Protein AF-A0A5B1CDS3-F1 (afdb_monomer_lite)

Sequence (403 aa):
MLFVAAMISTGCNSRAHQEVYRQRMASEIRVLEDQLYDADYQNRVLQDRLQKYNNQVKSSRIPTPDEIGTSPHSHHHAPVPSDDLIDPNPIDFHGGVPVPTPDPDVDNFEMDAPQLEPQPDPLDEGLETEEAFDPDDFNPGMFDTGETVAPEEIAIPKADPQSGNLKPDNFKSQLQDPKPLKEPGPLKDPGQMDFPDTLPNTKSPSRRPEFEILPPPAGISPPGKDDTQFDPIIPGNIGPPAAGSGDEKPPGQILLPDSTQNPTAVPEDLRIHQALSVGHRDGQKLDGATLVVTAMDRLGRSLNLNDFEVDAELSVVVLDPDRDPGDNRLGRWDFSRKEVAAMIAADKSGGFEIPIRFEDQTPATDKVIVHVRLRGDDQEMRTQANLDLRERTAASAWTPRGE

Radius of gyration: 39.44 Å; chains: 1; bounding box: 93×100×106 Å

Secondary structure (DSSP, 8-state):
-----------SSHHHHHHHHHHHHHHHHHHHHHHHHHHHHHHHHHHHHHHHHHHHHHHH----GGGSS---------------------------PPP-PPPS--------------PPP-------------TT--------------S---------S----------SS--PPP-PPPPPPPPPPTT----------------------PPPPPP-PPPPGGGG-PPP------PPPPS-----PPTT-----GGGT-------EEEE-TTT-EEEEETTEEEEEEEEEEEE-TTS-EE-GGGS----EEEEEEE-TTS-TTS-EEEEEEE-HHHHHHHHHH--SSSEEEEEE-SS---SSSEEEEEEEEE-SS-EEEEEEEEE-S---GGGG------

Foldseek 3Di:
DDDDDDDDDPPDPVPVVVVVVVVVVVVVVVVVVVVVVVVVVVVVVVVVVVVVVVVVCVVPPDPDCVVVPDPDDPPPDDDDDDDDDDDDDDDDPPDDDDDDDDDPDDDDPPPPDPPDDDDDDPDDDDDPDPPPDDPPPPPVPPPPPPDDDDPPDPDPPPDDPDDDDDDPPDPPDPPDDPDPPPDDDDDDDPPDDDDDPDDDDDDDDDDDDDDDDDDDPDDDDPDDPVVPDDDPDDPPDPDDPPPDDDDPDPPPPDPDPCVPVDDPFDQDAKDWDQLPKAFDDDPPAGFWIKIWMFTAGPVRDTAQCVVDLQQKKKKKWKFAPVDDPVPRTQDMDIDHSVRVVVQSVPDPPSTGIDITGRDPDGHPAQWMKMWMWIGDPVDIYIDIDIHRNPGPPVVVVPPPPDD

pLDDT: mean 70.97, std 21.0, range [39.34, 98.25]

Structure (mmCIF, N/CA/C/O backbone):
data_AF-A0A5B1CDS3-F1
#
_entry.id   AF-A0A5B1CDS3-F1
#
loop_
_atom_site.group_PDB
_atom_site.id
_atom_site.type_symbol
_atom_site.label_atom_id
_atom_site.label_alt_id
_atom_site.label_comp_id
_atom_site.label_asym_id
_atom_site.label_entity_id
_atom_site.label_seq_id
_atom_site.pdbx_PDB_ins_code
_atom_site.Cartn_x
_atom_site.Cartn_y
_atom_site.Cartn_z
_atom_site.occupancy
_atom_site.B_iso_or_equiv
_atom_site.auth_seq_id
_atom_site.auth_comp_id
_atom_site.auth_asym_id
_atom_site.auth_atom_id
_atom_site.pdbx_PDB_model_num
ATOM 1 N N . MET A 1 1 ? 11.983 -9.346 -59.758 1.00 41.22 1 MET A N 1
ATOM 2 C CA . MET A 1 1 ? 11.735 -8.195 -58.863 1.00 41.22 1 MET A CA 1
ATOM 3 C C . MET A 1 1 ? 10.279 -8.236 -58.431 1.00 41.22 1 MET A C 1
ATOM 5 O O . MET A 1 1 ? 9.423 -7.777 -59.171 1.00 41.22 1 MET A O 1
ATOM 9 N N . LEU A 1 2 ? 9.995 -8.904 -57.313 1.00 44.34 2 LEU A N 1
ATOM 10 C CA . LEU A 1 2 ? 8.645 -9.297 -56.902 1.00 44.34 2 LEU A CA 1
ATOM 11 C C . LEU A 1 2 ? 8.665 -9.428 -55.369 1.00 44.34 2 LEU A C 1
ATOM 13 O O . LEU A 1 2 ? 9.126 -10.450 -54.893 1.00 44.34 2 LEU A O 1
ATOM 17 N N . PHE A 1 3 ? 8.304 -8.379 -54.616 1.00 45.25 3 PHE A N 1
ATOM 18 C CA . PHE A 1 3 ? 8.098 -8.426 -53.151 1.00 45.25 3 PHE A CA 1
ATOM 19 C C . PHE A 1 3 ? 7.464 -7.113 -52.643 1.00 45.25 3 PHE A C 1
ATOM 21 O O . PHE A 1 3 ? 8.156 -6.267 -52.095 1.00 45.25 3 PHE A O 1
ATOM 28 N N . VAL A 1 4 ? 6.151 -6.922 -52.834 1.00 52.50 4 VAL A N 1
ATOM 29 C CA . VAL A 1 4 ? 5.338 -5.944 -52.072 1.00 52.50 4 VAL A CA 1
ATOM 30 C C . VAL A 1 4 ? 3.883 -6.434 -52.049 1.00 52.50 4 VAL A C 1
ATOM 32 O O . VAL A 1 4 ? 3.140 -6.126 -52.973 1.00 52.50 4 VAL A O 1
ATOM 35 N N . ALA A 1 5 ? 3.480 -7.225 -51.044 1.00 52.78 5 ALA A N 1
ATOM 36 C CA . ALA A 1 5 ? 2.067 -7.448 -50.671 1.00 52.78 5 ALA A CA 1
ATOM 37 C C . ALA A 1 5 ? 1.941 -8.374 -49.439 1.00 52.78 5 ALA A C 1
ATOM 39 O O . ALA A 1 5 ? 1.634 -9.552 -49.593 1.00 52.78 5 ALA A O 1
ATOM 40 N N . ALA A 1 6 ? 2.177 -7.875 -48.218 1.00 56.62 6 ALA A N 1
ATOM 41 C CA . ALA A 1 6 ? 1.847 -8.617 -46.987 1.00 56.62 6 ALA A CA 1
ATOM 42 C C . ALA A 1 6 ? 1.813 -7.709 -45.737 1.00 56.62 6 ALA A C 1
ATOM 44 O O . ALA A 1 6 ? 2.709 -7.804 -44.911 1.00 56.62 6 ALA A O 1
ATOM 45 N N . MET A 1 7 ? 0.833 -6.803 -45.590 1.00 55.19 7 MET A N 1
ATOM 46 C CA . MET A 1 7 ? 0.708 -5.947 -44.383 1.00 55.19 7 MET A CA 1
ATOM 47 C C . MET A 1 7 ? -0.732 -5.434 -44.114 1.00 55.19 7 MET A C 1
ATOM 49 O O . MET A 1 7 ? -0.901 -4.278 -43.749 1.00 55.19 7 MET A O 1
ATOM 53 N N . ILE A 1 8 ? -1.805 -6.221 -44.302 1.00 56.84 8 ILE A N 1
ATOM 54 C CA . ILE A 1 8 ? -3.160 -5.785 -43.871 1.00 56.84 8 ILE A CA 1
ATOM 55 C C . ILE A 1 8 ? -4.028 -6.982 -43.431 1.00 56.84 8 ILE A C 1
ATOM 57 O O . ILE A 1 8 ? -4.833 -7.479 -44.213 1.00 56.84 8 ILE A O 1
ATOM 61 N N . SER A 1 9 ? -3.895 -7.463 -42.188 1.00 57.66 9 SER A N 1
ATOM 62 C CA . SER A 1 9 ? -4.881 -8.410 -41.612 1.00 57.66 9 SER A CA 1
ATOM 63 C C . SER A 1 9 ? -5.024 -8.419 -40.076 1.00 57.66 9 SER A C 1
ATOM 65 O O . SER A 1 9 ? -5.774 -9.233 -39.545 1.00 57.66 9 SER A O 1
ATOM 67 N N . THR A 1 10 ? -4.420 -7.497 -39.320 1.00 56.25 10 THR A N 1
ATOM 68 C CA . THR A 1 10 ? -4.399 -7.543 -37.837 1.00 56.25 10 THR A CA 1
ATOM 69 C C . THR A 1 10 ? -5.506 -6.739 -37.120 1.00 56.25 10 THR A C 1
ATOM 71 O O . THR A 1 10 ? -5.318 -6.309 -35.987 1.00 56.25 10 THR A O 1
ATOM 74 N N . GLY A 1 11 ? -6.679 -6.518 -37.733 1.00 55.97 11 GLY A N 1
ATOM 75 C CA . GLY A 1 11 ? -7.631 -5.491 -37.254 1.00 55.97 11 GLY A CA 1
ATOM 76 C C . GLY A 1 11 ? -8.977 -5.908 -36.631 1.00 55.97 11 GLY A C 1
ATOM 77 O O . GLY A 1 11 ? -9.638 -5.045 -36.062 1.00 55.97 11 GLY A O 1
ATOM 78 N N . CYS A 1 12 ? -9.448 -7.160 -36.726 1.00 62.53 12 CYS A N 1
ATOM 79 C CA . CYS A 1 12 ? -10.884 -7.442 -36.487 1.00 62.53 12 CYS A CA 1
ATOM 80 C C . CYS A 1 12 ? -11.272 -8.005 -35.102 1.00 62.53 12 CYS A C 1
ATOM 82 O O . CYS A 1 12 ? -12.450 -7.955 -34.758 1.00 62.53 12 CYS A O 1
ATOM 84 N N . ASN A 1 13 ? -10.332 -8.469 -34.269 1.00 60.00 13 ASN A N 1
ATOM 85 C CA . ASN A 1 13 ? -10.675 -9.117 -32.986 1.00 60.00 13 ASN A CA 1
ATOM 86 C C . ASN A 1 13 ? -10.837 -8.153 -31.793 1.00 60.00 13 ASN A C 1
ATOM 88 O O . ASN A 1 13 ? -11.339 -8.550 -30.747 1.00 60.00 13 ASN A O 1
ATOM 92 N N . SER A 1 14 ? -10.477 -6.875 -31.936 1.00 73.06 14 SER A N 1
ATOM 93 C CA . SER A 1 14 ? -10.552 -5.897 -30.833 1.00 73.06 14 SER A CA 1
ATOM 94 C C . SER A 1 14 ? -11.994 -5.505 -30.459 1.00 73.06 14 SER A C 1
ATOM 96 O O . SER A 1 14 ? -12.283 -5.168 -29.312 1.00 73.06 14 SER A O 1
ATOM 98 N N . ARG A 1 15 ? -12.940 -5.598 -31.405 1.00 79.75 15 ARG A N 1
ATOM 99 C CA . ARG A 1 15 ? -14.297 -5.058 -31.220 1.00 79.75 15 ARG A CA 1
ATOM 100 C C . ARG A 1 15 ? -15.139 -5.854 -30.218 1.00 79.75 15 ARG A C 1
ATOM 102 O O . ARG A 1 15 ? -15.813 -5.244 -29.396 1.00 79.75 15 ARG A O 1
ATOM 109 N N . ALA A 1 16 ? -15.057 -7.185 -30.244 1.00 78.56 16 ALA A N 1
ATOM 110 C CA . ALA A 1 16 ? -15.816 -8.039 -29.327 1.00 78.56 16 ALA A CA 1
ATOM 111 C C . ALA A 1 16 ? -15.332 -7.894 -27.872 1.00 78.56 16 ALA A C 1
ATOM 113 O O . ALA A 1 16 ? -16.140 -7.777 -26.955 1.00 78.56 16 ALA A O 1
ATOM 114 N N . HIS A 1 17 ? -14.014 -7.809 -27.656 1.00 76.56 17 HIS A N 1
ATOM 115 C CA . HIS A 1 17 ? -13.453 -7.588 -26.320 1.00 76.56 17 HIS A CA 1
ATOM 116 C C . HIS A 1 17 ? -13.803 -6.205 -25.758 1.00 76.56 17 HIS A C 1
ATOM 118 O O . HIS A 1 17 ? -14.136 -6.089 -24.579 1.00 76.56 17 HIS A O 1
ATOM 124 N N . GLN A 1 18 ? -13.789 -5.161 -26.595 1.00 82.81 18 GLN A N 1
ATOM 125 C CA . GLN A 1 18 ? -14.216 -3.823 -26.178 1.00 82.81 18 GLN A CA 1
ATOM 126 C C . GLN A 1 18 ? -15.701 -3.770 -25.800 1.00 82.81 18 GLN A C 1
ATOM 128 O O . GLN A 1 18 ? -16.065 -3.035 -24.884 1.00 82.81 18 GLN A O 1
ATOM 133 N N . GLU A 1 19 ? -16.559 -4.537 -26.473 1.00 91.06 19 GLU A N 1
ATOM 134 C CA . GLU A 1 19 ? -17.991 -4.587 -26.173 1.00 91.06 19 GLU A CA 1
ATOM 135 C C . GLU A 1 19 ? -18.273 -5.280 -24.835 1.00 91.06 19 GLU A C 1
ATOM 137 O O . GLU A 1 19 ? -18.965 -4.708 -23.993 1.00 91.06 19 GLU A O 1
ATOM 142 N N . VAL A 1 20 ? -17.643 -6.433 -24.577 1.00 88.69 20 VAL A N 1
ATOM 143 C CA . VAL A 1 20 ? -17.739 -7.130 -23.280 1.00 88.69 20 VAL A CA 1
ATOM 144 C C . VAL A 1 20 ? -17.204 -6.254 -22.144 1.00 88.69 20 VAL A C 1
ATOM 146 O O . VAL A 1 20 ? -17.829 -6.155 -21.088 1.00 88.69 20 VAL A O 1
ATOM 149 N N . TYR A 1 21 ? -16.083 -5.564 -22.364 1.00 91.50 21 TYR A N 1
ATOM 150 C CA . TYR A 1 21 ? -15.528 -4.636 -21.380 1.00 91.50 21 TYR A CA 1
ATOM 151 C C . TYR A 1 21 ? -16.479 -3.466 -21.088 1.00 91.50 21 TYR A C 1
ATOM 153 O O . TYR A 1 21 ? -16.744 -3.166 -19.926 1.00 91.50 21 TYR A O 1
ATOM 161 N N . ARG A 1 22 ? -17.058 -2.838 -22.121 1.00 92.12 22 ARG A N 1
ATOM 162 C CA . ARG A 1 22 ? -18.043 -1.755 -21.944 1.00 92.12 22 ARG A CA 1
ATOM 163 C C . ARG A 1 22 ? -19.288 -2.225 -21.207 1.00 92.12 22 ARG A C 1
ATOM 165 O O . ARG A 1 22 ? -19.796 -1.493 -20.365 1.00 92.12 22 ARG A O 1
ATOM 172 N N . GLN A 1 23 ? -19.766 -3.431 -21.501 1.00 93.75 23 GLN A N 1
ATOM 173 C CA . GLN A 1 23 ? -20.920 -4.000 -20.816 1.00 93.75 23 GLN A CA 1
ATOM 174 C C . GLN A 1 23 ? -20.618 -4.257 -19.334 1.00 93.75 23 GLN A C 1
ATOM 176 O O . GLN A 1 23 ? -21.435 -3.905 -18.485 1.00 93.75 23 GLN A O 1
ATOM 181 N N . ARG A 1 24 ? -19.430 -4.791 -19.017 1.00 93.69 24 ARG A N 1
ATOM 182 C CA . ARG A 1 24 ? -18.982 -4.990 -17.631 1.00 93.69 24 ARG A CA 1
ATOM 183 C C . ARG A 1 24 ? -18.880 -3.662 -16.880 1.00 93.69 24 ARG A C 1
ATOM 185 O O . ARG A 1 24 ? -19.477 -3.529 -15.816 1.00 93.69 24 ARG A O 1
ATOM 192 N N . MET A 1 25 ? -18.231 -2.661 -17.473 1.00 94.56 25 MET A N 1
ATOM 193 C CA . MET A 1 25 ? -18.128 -1.320 -16.886 1.00 94.56 25 MET A CA 1
ATOM 194 C C . MET A 1 25 ? -19.508 -0.690 -16.662 1.00 94.56 25 MET A C 1
ATOM 196 O O . MET A 1 25 ? -19.765 -0.130 -15.606 1.00 94.56 25 MET A O 1
ATOM 200 N N . ALA A 1 26 ? -20.433 -0.825 -17.616 1.00 93.62 26 ALA A N 1
ATOM 201 C CA . ALA A 1 26 ? -21.789 -0.302 -17.465 1.00 93.62 26 ALA A CA 1
ATOM 202 C C . ALA A 1 26 ? -22.574 -0.997 -16.339 1.00 93.62 26 ALA A C 1
ATOM 204 O O . ALA A 1 26 ? -23.366 -0.345 -15.661 1.00 93.62 26 ALA A O 1
ATOM 205 N N . SER A 1 27 ? -22.370 -2.303 -16.126 1.00 93.69 27 SER A N 1
ATOM 206 C CA . SER A 1 27 ? -22.986 -3.008 -14.995 1.00 93.69 27 SER A CA 1
ATOM 207 C C . SER A 1 27 ? -22.397 -2.584 -13.653 1.00 93.69 27 SER A C 1
ATOM 209 O O . SER A 1 27 ? -23.142 -2.397 -12.698 1.00 93.69 27 SER A O 1
ATOM 211 N N . GLU A 1 28 ? -21.083 -2.371 -13.596 1.00 94.19 28 GLU A N 1
ATOM 212 C CA . GLU A 1 28 ? -20.388 -1.951 -12.381 1.00 94.19 28 GLU A CA 1
ATOM 213 C C . GLU A 1 28 ? -20.774 -0.525 -11.979 1.00 94.19 28 GLU A C 1
ATOM 215 O O . GLU A 1 28 ? -21.055 -0.279 -10.811 1.00 94.19 28 GLU A O 1
ATOM 220 N N . ILE A 1 29 ? -20.912 0.384 -12.951 1.00 94.06 29 ILE A N 1
ATOM 221 C CA . ILE A 1 29 ? -21.398 1.749 -12.708 1.00 94.06 29 ILE A CA 1
ATOM 222 C C . ILE A 1 29 ? -22.780 1.731 -12.045 1.00 94.06 29 ILE A C 1
ATOM 224 O O . ILE A 1 29 ? -22.964 2.417 -11.049 1.00 94.06 29 ILE A O 1
ATOM 228 N N . ARG A 1 30 ? -23.726 0.908 -12.520 1.00 95.12 30 ARG A N 1
ATOM 229 C CA . ARG A 1 30 ? -25.065 0.821 -11.903 1.00 95.12 30 ARG A CA 1
ATOM 230 C C . ARG A 1 30 ? -25.024 0.300 -10.470 1.00 95.12 30 ARG A C 1
ATOM 232 O O . ARG A 1 30 ? -25.729 0.817 -9.616 1.00 95.12 30 ARG A O 1
ATOM 239 N N . VAL A 1 31 ? -24.190 -0.705 -10.201 1.00 94.69 31 VAL A N 1
ATOM 240 C CA . VAL A 1 31 ? -24.030 -1.244 -8.841 1.00 94.69 31 VAL A CA 1
ATOM 241 C C . VAL A 1 31 ? -23.444 -0.185 -7.906 1.00 94.69 31 VAL A C 1
ATOM 243 O O . VAL A 1 31 ? -23.890 -0.063 -6.770 1.00 94.69 31 VAL A O 1
ATOM 246 N N . LEU A 1 32 ? -22.470 0.596 -8.378 1.00 95.62 32 LEU A N 1
ATOM 247 C CA . LEU A 1 32 ? -21.879 1.681 -7.595 1.00 95.62 32 LEU A CA 1
ATOM 248 C C . LEU A 1 32 ? -22.855 2.848 -7.387 1.00 95.62 32 LEU A C 1
ATOM 250 O O . LEU A 1 32 ? -22.877 3.424 -6.304 1.00 95.62 32 LEU A O 1
ATOM 254 N N . GLU A 1 33 ? -23.676 3.175 -8.387 1.00 96.62 33 GLU A N 1
ATOM 255 C CA . GLU A 1 33 ? -24.758 4.158 -8.259 1.00 96.62 33 GLU A CA 1
ATOM 256 C C . GLU A 1 33 ? -25.772 3.721 -7.190 1.00 96.62 33 GLU A C 1
ATOM 258 O O . GLU A 1 33 ? -26.079 4.505 -6.293 1.00 96.62 33 GLU A O 1
ATOM 263 N N . ASP A 1 34 ? -26.221 2.462 -7.217 1.00 96.75 34 ASP A N 1
ATOM 264 C CA . ASP A 1 34 ? -27.143 1.915 -6.212 1.00 96.75 34 ASP A CA 1
ATOM 265 C C . ASP A 1 34 ? -26.528 1.942 -4.799 1.00 96.75 34 ASP A C 1
ATOM 267 O O . ASP A 1 34 ? -27.173 2.379 -3.845 1.00 96.75 34 ASP A O 1
ATOM 271 N N . GLN A 1 35 ? -25.253 1.555 -4.655 1.00 94.62 35 GLN A N 1
ATOM 272 C CA . GLN A 1 35 ? -24.544 1.610 -3.368 1.00 94.62 35 GLN A CA 1
ATOM 273 C C . GLN A 1 35 ? -24.416 3.036 -2.824 1.00 94.62 35 GLN A C 1
ATOM 275 O O . GLN A 1 35 ? -24.539 3.252 -1.616 1.00 94.62 35 GLN A O 1
ATOM 280 N N . LEU A 1 36 ? -24.171 4.010 -3.702 1.00 97.44 36 LEU A N 1
ATOM 281 C CA . LEU A 1 36 ? -24.098 5.415 -3.319 1.00 97.44 36 LEU A CA 1
ATOM 282 C C . LEU A 1 36 ? -25.456 5.906 -2.797 1.00 97.44 36 LEU A C 1
ATOM 284 O O . LEU A 1 36 ? -25.513 6.539 -1.742 1.00 97.44 36 LEU A O 1
ATOM 288 N N . TYR A 1 37 ? -26.550 5.560 -3.483 1.00 96.50 37 TYR A N 1
ATOM 289 C CA . TYR A 1 37 ? -27.901 5.913 -3.042 1.00 96.50 37 TYR A CA 1
ATOM 290 C C . TYR A 1 37 ? -28.274 5.274 -1.701 1.00 96.50 37 TYR A C 1
ATOM 292 O O . TYR A 1 37 ? -28.859 5.948 -0.848 1.00 96.50 37 TYR A O 1
ATOM 300 N N . ASP A 1 38 ? -27.911 4.010 -1.481 1.00 96.06 38 ASP A N 1
ATOM 301 C CA . ASP A 1 38 ? -28.142 3.327 -0.207 1.00 96.06 38 ASP A CA 1
ATOM 302 C C . ASP A 1 38 ? -27.368 3.991 0.943 1.00 96.06 38 ASP A C 1
ATOM 304 O O . ASP A 1 38 ? -27.921 4.199 2.029 1.00 96.06 38 ASP A O 1
ATOM 308 N N . ALA A 1 39 ? -26.110 4.375 0.709 1.00 93.25 39 ALA A N 1
ATOM 309 C CA . ALA A 1 39 ? -25.289 5.066 1.701 1.00 93.25 39 ALA A CA 1
ATOM 310 C C . ALA A 1 39 ? -25.855 6.454 2.056 1.00 93.25 39 ALA A C 1
ATOM 312 O O . ALA A 1 39 ? -25.973 6.797 3.238 1.00 93.25 39 ALA A O 1
ATOM 313 N N . ASP A 1 40 ? -26.273 7.235 1.057 1.00 96.69 40 ASP A N 1
ATOM 314 C CA . ASP A 1 40 ? -26.903 8.543 1.270 1.00 96.69 40 ASP A CA 1
ATOM 315 C C . ASP A 1 40 ? -28.239 8.421 2.013 1.00 96.69 40 ASP A C 1
ATOM 317 O O . ASP A 1 40 ? -28.534 9.206 2.924 1.00 96.69 40 ASP A O 1
ATOM 321 N N . TYR A 1 41 ? -29.036 7.402 1.684 1.00 98.00 41 TYR A N 1
ATOM 322 C CA . TYR A 1 41 ? -30.275 7.110 2.396 1.00 98.00 41 TYR A CA 1
ATOM 323 C C . TYR A 1 41 ? -30.014 6.787 3.874 1.00 98.00 41 TYR A C 1
ATOM 325 O O . TYR A 1 41 ? -30.667 7.355 4.755 1.00 98.00 41 TYR A O 1
ATOM 333 N N . GLN A 1 42 ? -29.035 5.927 4.168 1.00 94.50 42 GLN A N 1
ATOM 334 C CA . GLN A 1 42 ? -28.664 5.586 5.543 1.00 94.50 42 GLN A CA 1
ATOM 335 C C . GLN A 1 42 ? -28.180 6.810 6.328 1.00 94.50 42 GLN A C 1
ATOM 337 O O . GLN A 1 42 ? -28.622 7.015 7.462 1.00 94.50 42 GLN A O 1
ATOM 342 N N . ASN A 1 43 ? -27.349 7.662 5.723 1.00 95.19 43 ASN A N 1
ATOM 343 C CA . ASN A 1 43 ? -26.895 8.907 6.345 1.00 95.19 43 ASN A CA 1
ATOM 344 C C . ASN A 1 43 ? -28.066 9.825 6.701 1.00 95.19 43 ASN A C 1
ATOM 346 O O . ASN A 1 43 ? -28.135 10.334 7.822 1.00 95.19 43 ASN A O 1
ATOM 350 N N . ARG A 1 44 ? -29.036 9.979 5.796 1.00 97.00 44 ARG A N 1
ATOM 351 C CA . ARG A 1 44 ? -30.237 10.781 6.054 1.00 97.00 44 ARG A CA 1
ATOM 352 C C . ARG A 1 44 ? -31.081 10.208 7.193 1.00 97.00 44 ARG A C 1
ATOM 354 O O . ARG A 1 44 ? -31.514 10.948 8.072 1.00 97.00 44 ARG A O 1
ATOM 361 N N . VAL A 1 45 ? -31.266 8.887 7.232 1.00 96.38 45 VAL A N 1
ATOM 362 C CA . VAL A 1 45 ? -31.987 8.213 8.326 1.00 96.38 45 VAL A CA 1
ATOM 363 C C . VAL A 1 45 ? -31.270 8.399 9.668 1.00 96.38 45 VAL A C 1
ATOM 365 O O . VAL A 1 45 ? -31.927 8.604 10.692 1.00 96.38 45 VAL A O 1
ATOM 368 N N . LEU A 1 46 ? -29.936 8.338 9.692 1.00 95.69 46 LEU A N 1
ATOM 369 C CA . LEU A 1 46 ? -29.145 8.563 10.904 1.00 95.69 46 LEU A CA 1
ATOM 370 C C . LEU A 1 46 ? -29.228 10.016 11.381 1.00 95.69 46 LEU A C 1
ATOM 372 O O . LEU A 1 46 ? -29.423 10.242 12.575 1.00 95.69 46 LEU A O 1
ATOM 376 N N . GLN A 1 47 ? -29.157 10.987 10.470 1.00 96.31 47 GLN A N 1
ATOM 377 C CA . GLN A 1 47 ? -29.353 12.403 10.792 1.00 96.31 47 GLN A CA 1
ATOM 378 C C . GLN A 1 47 ? -30.745 12.659 11.383 1.00 96.31 47 GLN A C 1
ATOM 380 O O . GLN A 1 47 ? -30.852 13.274 12.445 1.00 96.31 47 GLN A O 1
ATOM 385 N N . ASP A 1 48 ? -31.799 12.102 10.780 1.00 97.69 48 ASP A N 1
ATOM 386 C CA . ASP A 1 48 ? -33.166 12.197 11.306 1.00 97.69 48 ASP A CA 1
ATOM 387 C C . ASP A 1 48 ? -33.281 11.577 12.711 1.00 97.69 48 ASP A C 1
ATOM 389 O O . ASP A 1 48 ? -33.967 12.113 13.588 1.00 97.69 48 ASP A O 1
ATOM 393 N N . ARG A 1 49 ? -32.605 10.445 12.960 1.00 96.19 49 ARG A N 1
ATOM 394 C CA . ARG A 1 49 ? -32.563 9.808 14.290 1.00 96.19 49 ARG A CA 1
ATOM 395 C C . ARG A 1 49 ? -31.828 10.673 15.312 1.00 96.19 49 ARG A C 1
ATOM 397 O O . ARG A 1 49 ? -32.342 10.846 16.416 1.00 96.19 49 ARG A O 1
ATOM 404 N N . LEU A 1 50 ? -30.678 11.244 14.955 1.00 96.00 50 LEU A N 1
ATOM 405 C CA . LEU A 1 50 ? -29.924 12.154 15.823 1.00 96.00 50 LEU A CA 1
ATOM 406 C C . LEU A 1 50 ? -30.726 13.412 16.146 1.00 96.00 50 LEU A C 1
ATOM 408 O O . LEU A 1 50 ? -30.766 13.838 17.298 1.00 96.00 50 LEU A O 1
ATOM 412 N N . GLN A 1 51 ? -31.419 13.977 15.159 1.00 96.62 51 GLN A N 1
ATOM 413 C CA . GLN A 1 51 ? -32.272 15.139 15.364 1.00 96.62 51 GLN A CA 1
ATOM 414 C C . GLN A 1 51 ? -33.429 14.822 16.318 1.00 96.62 51 GLN A C 1
ATOM 416 O O . GLN A 1 51 ? -33.691 15.594 17.242 1.00 96.62 51 GLN A O 1
ATOM 421 N N . LYS A 1 52 ? -34.088 13.666 16.153 1.00 96.25 52 LYS A N 1
ATOM 422 C CA . LYS A 1 52 ? -35.130 13.196 17.082 1.00 96.25 52 LYS A CA 1
ATOM 423 C C . LYS A 1 52 ? -34.588 13.012 18.497 1.00 96.25 52 LYS A C 1
ATOM 425 O O . LYS A 1 52 ? -35.219 13.487 19.437 1.00 96.25 52 LYS A O 1
ATOM 430 N N . TYR A 1 53 ? -33.419 12.391 18.643 1.00 95.50 53 TYR A N 1
ATOM 431 C CA . TYR A 1 53 ? -32.781 12.196 19.944 1.00 95.50 53 TYR A CA 1
ATOM 432 C C . TYR A 1 53 ? -32.422 13.532 20.604 1.00 95.50 53 TYR A C 1
ATOM 434 O O . TYR A 1 53 ? -32.743 13.755 21.765 1.00 95.50 53 TYR A O 1
ATOM 442 N N . ASN A 1 54 ? -31.839 14.466 19.851 1.00 94.88 54 ASN A N 1
ATOM 443 C CA . ASN A 1 54 ? -31.500 15.797 20.352 1.00 94.88 54 ASN A CA 1
ATOM 444 C C . ASN A 1 54 ? -32.754 16.572 20.795 1.00 94.88 54 ASN A C 1
ATOM 446 O O . ASN A 1 54 ? -32.768 17.181 21.861 1.00 94.88 54 ASN A O 1
ATOM 450 N N . ASN A 1 55 ? -33.843 16.499 20.026 1.00 94.50 55 ASN A N 1
ATOM 451 C CA . ASN A 1 55 ? -35.122 17.097 20.414 1.00 94.50 55 ASN A CA 1
ATOM 452 C C . ASN A 1 55 ? -35.701 16.444 21.677 1.00 94.50 55 ASN A C 1
ATOM 454 O O . ASN A 1 55 ? -36.211 17.150 22.545 1.00 94.50 55 ASN A O 1
ATOM 458 N N . GLN A 1 56 ? -35.580 15.121 21.811 1.00 95.06 56 GLN A N 1
ATOM 459 C CA . GLN A 1 56 ? -36.016 14.400 23.002 1.00 95.06 56 GLN A CA 1
ATOM 460 C C . GLN A 1 56 ? -35.206 14.824 24.232 1.00 95.06 56 GLN A C 1
ATOM 462 O O . GLN A 1 56 ? -35.809 15.199 25.233 1.00 95.06 56 GLN A O 1
ATOM 467 N N . VAL A 1 57 ? -33.874 14.880 24.127 1.00 92.94 57 VAL A N 1
ATOM 468 C CA . VAL A 1 57 ? -32.979 15.357 25.196 1.00 92.94 57 VAL A CA 1
ATOM 469 C C . VAL A 1 57 ? -33.302 16.797 25.586 1.00 92.94 57 VAL A C 1
ATOM 471 O O . VAL A 1 57 ? -33.396 17.098 26.771 1.00 92.94 57 VAL A O 1
ATOM 474 N N . LYS A 1 58 ? -33.530 17.689 24.613 1.00 89.69 58 LYS A N 1
ATOM 475 C CA . LYS A 1 58 ? -33.949 19.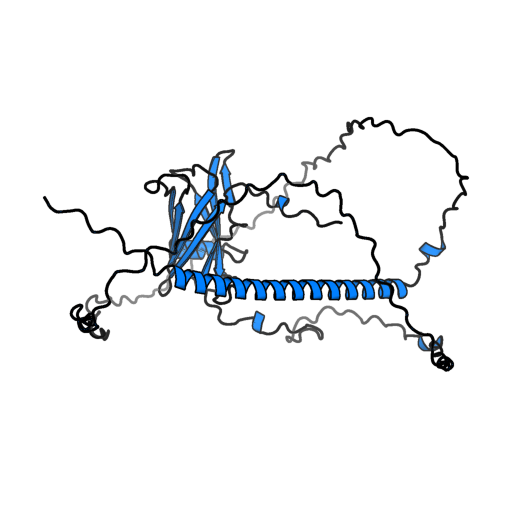075 24.881 1.00 89.69 58 LYS A CA 1
ATOM 476 C C . LYS A 1 58 ? -35.290 19.142 25.609 1.00 89.69 58 LYS A C 1
ATOM 478 O O . LYS A 1 58 ? -35.437 19.958 26.508 1.00 89.69 58 LYS A O 1
ATOM 483 N N . SER A 1 59 ? -36.245 18.282 25.251 1.00 90.50 59 SER A N 1
ATOM 484 C CA . SER A 1 59 ? -37.554 18.232 25.913 1.00 90.50 59 SER A CA 1
ATOM 485 C C . SER A 1 59 ? -37.518 17.586 27.303 1.00 90.50 59 SER A C 1
ATOM 487 O O . SER A 1 59 ? -38.329 17.939 28.153 1.00 90.50 59 SER A O 1
ATOM 489 N N . SER A 1 60 ? -36.586 16.658 27.551 1.00 87.50 60 SER A N 1
ATOM 490 C CA . SER A 1 60 ? -36.437 15.964 28.835 1.00 87.50 60 SER A CA 1
ATOM 491 C C . SER A 1 60 ? -35.460 16.650 29.787 1.00 87.50 60 SER A C 1
ATOM 493 O O . SER A 1 60 ? -35.385 16.274 30.957 1.00 87.50 60 SER A O 1
ATOM 495 N N . ARG A 1 61 ? -34.676 17.626 29.312 1.00 83.44 61 ARG A N 1
ATOM 496 C CA . ARG A 1 61 ? -33.778 18.406 30.162 1.00 83.44 61 ARG A CA 1
ATOM 497 C C . ARG A 1 61 ? -34.635 19.264 31.091 1.00 83.44 61 ARG A C 1
ATOM 499 O O . ARG A 1 61 ? -35.218 20.259 30.673 1.00 83.44 61 ARG A O 1
ATOM 506 N N . ILE A 1 62 ? -34.718 18.851 32.354 1.00 75.81 62 ILE A N 1
ATOM 507 C CA . ILE A 1 62 ? -35.264 19.669 33.439 1.00 75.81 62 ILE A CA 1
ATOM 508 C C . ILE A 1 62 ? -34.476 20.987 33.417 1.00 75.81 62 ILE A C 1
ATOM 510 O O . ILE A 1 62 ? -33.242 20.915 33.440 1.00 75.81 62 ILE A O 1
ATOM 514 N N . PRO A 1 63 ? -35.135 22.160 33.333 1.00 66.69 63 PRO A N 1
ATOM 515 C CA . PRO A 1 63 ? -34.450 23.443 33.364 1.00 66.69 63 PRO A CA 1
ATOM 516 C C . PRO A 1 63 ? -33.555 23.479 34.597 1.00 66.69 63 PRO A C 1
ATOM 518 O O . PRO A 1 63 ? -34.036 23.413 35.731 1.00 66.69 63 PRO A O 1
ATOM 521 N N . THR A 1 64 ? -32.243 23.499 34.387 1.00 62.12 64 THR A N 1
ATOM 522 C CA . THR A 1 64 ? -31.306 23.689 35.487 1.00 62.12 64 THR A CA 1
ATOM 523 C C . THR A 1 64 ? -31.535 25.094 36.057 1.00 62.12 64 THR A C 1
ATOM 525 O O . THR A 1 64 ? -31.682 26.033 35.270 1.00 62.12 64 THR A O 1
ATOM 528 N N . PRO A 1 65 ? -31.575 25.273 37.392 1.00 62.78 65 PRO A N 1
ATOM 529 C CA . PRO A 1 65 ? -31.902 26.551 38.036 1.00 62.78 65 PRO A CA 1
ATOM 530 C C . PRO A 1 65 ? -31.043 27.750 37.600 1.00 62.78 65 PRO A C 1
ATOM 532 O O . PRO A 1 65 ? -31.469 28.890 37.775 1.00 62.78 65 PRO A O 1
ATOM 535 N N . ASP A 1 66 ? -29.881 27.512 36.990 1.00 57.56 66 ASP A N 1
ATOM 536 C CA . ASP A 1 66 ? -28.991 28.560 36.482 1.00 57.56 66 ASP A CA 1
ATOM 537 C C . ASP A 1 66 ? -29.571 29.348 35.287 1.00 57.56 66 ASP A C 1
ATOM 539 O O . ASP A 1 66 ? -29.176 30.492 35.069 1.00 57.56 66 ASP A O 1
ATOM 543 N N . GLU A 1 67 ? -30.570 28.822 34.562 1.00 54.34 67 GLU A N 1
ATOM 544 C CA . GLU A 1 67 ? -31.277 29.572 33.500 1.00 54.34 67 GLU A CA 1
ATOM 545 C C . GLU A 1 67 ? -32.426 30.458 34.025 1.00 54.34 67 GLU A C 1
ATOM 547 O O . GLU A 1 67 ? -32.951 31.292 33.289 1.00 54.34 67 GLU A O 1
ATOM 552 N N . ILE A 1 68 ? -32.803 30.346 35.306 1.00 54.91 68 ILE A N 1
ATOM 553 C CA . ILE A 1 68 ? -33.834 31.200 35.934 1.00 54.91 68 ILE A CA 1
ATOM 554 C C . ILE A 1 68 ? -33.210 32.487 36.522 1.00 54.91 68 ILE A C 1
ATOM 556 O O . ILE A 1 68 ? -33.920 33.410 36.922 1.00 54.91 68 ILE A O 1
ATOM 560 N N . GLY A 1 69 ? -31.877 32.591 36.556 1.00 53.44 69 GLY A N 1
ATOM 561 C CA . GLY A 1 69 ? -31.189 33.520 37.453 1.00 53.44 69 GLY A CA 1
ATOM 562 C C . GLY A 1 69 ? -30.449 34.710 36.851 1.00 53.44 69 GLY A C 1
ATOM 563 O O . GLY A 1 69 ? -30.051 35.568 37.626 1.00 53.44 69 GLY A O 1
ATOM 564 N N . THR A 1 70 ? -30.235 34.815 35.537 1.00 52.81 70 THR A N 1
ATOM 565 C CA . THR A 1 70 ? -29.577 36.001 34.950 1.00 52.81 70 THR A CA 1
ATOM 566 C C . THR A 1 70 ? -30.040 36.237 33.516 1.00 52.81 70 THR A C 1
ATOM 568 O O . THR A 1 70 ? -29.357 35.935 32.548 1.00 52.81 70 THR A O 1
ATOM 571 N N . SER A 1 71 ? -31.218 36.838 33.368 1.00 45.94 71 SER A N 1
ATOM 572 C CA . SER A 1 71 ? -31.479 37.670 32.195 1.00 45.94 71 SER A CA 1
ATOM 573 C C . SER A 1 71 ? -30.737 38.991 32.438 1.00 45.94 71 SER A C 1
ATOM 575 O O . SER A 1 71 ? -31.237 39.801 33.225 1.00 45.94 71 SER A O 1
ATOM 577 N N . PRO A 1 72 ? -29.551 39.251 31.849 1.00 50.47 72 PRO A N 1
ATOM 578 C CA . PRO A 1 72 ? -29.015 40.600 31.852 1.00 50.47 72 PRO A CA 1
ATOM 579 C C . PRO A 1 72 ? -30.032 41.469 31.120 1.00 50.47 72 PRO A C 1
ATOM 581 O O . PRO A 1 72 ? -30.525 41.115 30.047 1.00 50.47 72 PRO A O 1
ATOM 584 N N . HIS A 1 73 ? -30.415 42.567 31.756 1.00 49.84 73 HIS A N 1
ATOM 585 C CA . HIS A 1 73 ? -31.309 43.559 31.194 1.00 49.84 73 HIS A CA 1
ATOM 586 C C . HIS A 1 73 ? -30.925 43.867 29.745 1.00 49.84 73 HIS A C 1
ATOM 588 O O . HIS A 1 73 ? -29.867 44.440 29.482 1.00 49.84 73 HIS A O 1
ATOM 594 N N . SER A 1 74 ? -31.807 43.514 28.804 1.00 44.59 74 SER A N 1
ATOM 595 C CA . SER A 1 74 ? -31.780 44.098 27.473 1.00 44.59 74 SER A CA 1
ATOM 596 C C . SER A 1 74 ? -32.093 45.580 27.650 1.00 44.59 74 SER A C 1
ATOM 598 O O . SER A 1 74 ? -33.252 45.996 27.729 1.00 44.59 74 SER A O 1
ATOM 600 N N . HIS A 1 75 ? -31.051 46.390 27.781 1.00 45.81 75 HIS A N 1
ATOM 601 C CA . HIS A 1 75 ? -31.186 47.814 27.583 1.00 45.81 75 HIS A CA 1
ATOM 602 C C . HIS A 1 75 ? -31.639 48.012 26.139 1.00 45.81 75 HIS A C 1
ATOM 604 O O . HIS A 1 75 ? -30.914 47.711 25.192 1.00 45.81 75 HIS A O 1
ATOM 610 N N . HIS A 1 76 ? -32.874 48.484 25.991 1.00 45.41 76 HIS A N 1
ATOM 611 C CA . HIS A 1 76 ? -33.363 49.122 24.784 1.00 45.41 76 HIS A CA 1
ATOM 612 C C . HIS A 1 76 ? -32.407 50.261 24.413 1.00 45.41 76 HIS A C 1
ATOM 614 O O . HIS A 1 76 ? -32.575 51.394 24.862 1.00 45.41 76 HIS A O 1
ATOM 620 N N . HIS A 1 77 ? -31.399 49.971 23.597 1.00 40.97 77 HIS A N 1
ATOM 621 C CA . HIS A 1 77 ? -30.742 51.006 22.822 1.00 40.97 77 HIS A CA 1
ATOM 622 C C . HIS A 1 77 ? -31.633 51.308 21.622 1.00 40.97 77 HIS A C 1
ATOM 624 O O . HIS A 1 77 ? -31.927 50.448 20.793 1.00 40.97 77 HIS A O 1
ATOM 630 N N . ALA A 1 78 ? -32.130 52.543 21.610 1.00 45.75 78 ALA A N 1
ATOM 631 C CA . ALA A 1 78 ? -32.835 53.138 20.493 1.00 45.75 78 ALA A CA 1
ATOM 632 C C . ALA A 1 78 ? -32.008 52.999 19.198 1.00 45.75 78 ALA A C 1
ATOM 634 O O . ALA A 1 78 ? -30.777 53.056 19.260 1.00 45.75 78 ALA A O 1
ATOM 635 N N . PRO A 1 79 ? -32.659 52.846 18.033 1.00 50.94 79 PRO A N 1
ATOM 636 C CA . PRO A 1 79 ? -31.962 52.769 16.760 1.00 50.94 79 PRO A CA 1
ATOM 637 C C . PRO A 1 79 ? -31.309 54.123 16.475 1.00 50.94 79 PRO A C 1
ATOM 639 O O . PRO A 1 79 ? -31.994 55.115 16.228 1.00 50.94 79 PRO A O 1
ATOM 642 N N . VAL A 1 80 ? -29.980 54.167 16.545 1.00 46.94 80 VAL A N 1
ATOM 643 C CA . VAL A 1 80 ? -29.190 55.285 16.031 1.00 46.94 80 VAL A CA 1
ATOM 644 C C . VAL A 1 80 ? -28.964 55.022 14.539 1.00 46.94 80 VAL A C 1
ATOM 646 O O . VAL A 1 80 ? -28.442 53.960 14.200 1.00 46.94 80 VAL A O 1
ATOM 649 N N . PRO A 1 81 ? -29.385 55.929 13.642 1.00 60.69 81 PRO A N 1
ATOM 650 C CA . PRO A 1 81 ? -29.079 55.837 12.227 1.00 60.69 81 PRO A CA 1
ATOM 651 C C . PRO A 1 81 ? -27.721 56.495 11.957 1.00 60.69 81 PRO A C 1
ATOM 653 O O . PRO A 1 81 ? -27.563 57.703 12.116 1.00 60.69 81 PRO A O 1
ATOM 656 N N . SER A 1 82 ? -26.767 55.685 11.532 1.00 44.94 82 SER A N 1
ATOM 657 C CA . SER A 1 82 ? -25.513 56.083 10.886 1.00 44.94 82 SER A CA 1
ATOM 658 C C . SER A 1 82 ? -25.167 54.890 9.990 1.00 44.94 82 SER A C 1
ATOM 660 O O . SER A 1 82 ? -24.998 53.781 10.486 1.00 44.94 82 SER A O 1
ATOM 662 N N . ASP A 1 83 ? -25.282 54.935 8.663 1.00 54.38 83 ASP A N 1
ATOM 663 C CA . ASP A 1 83 ? -24.699 55.905 7.728 1.00 54.38 83 ASP A CA 1
ATOM 664 C C . ASP A 1 83 ? -23.272 56.247 8.153 1.00 54.38 83 ASP A C 1
ATOM 666 O O . ASP A 1 83 ? -23.056 57.209 8.877 1.00 54.38 83 ASP A O 1
ATOM 670 N N . ASP A 1 84 ? -22.343 55.338 7.840 1.00 43.44 84 ASP A N 1
ATOM 671 C CA . ASP A 1 84 ? -20.991 55.677 7.394 1.00 43.44 84 ASP A CA 1
ATOM 672 C C . ASP A 1 84 ? -20.243 54.418 6.910 1.00 43.44 84 ASP A C 1
ATOM 674 O O . ASP A 1 84 ? -19.930 53.491 7.656 1.00 43.44 84 ASP A O 1
ATOM 678 N N . LEU A 1 85 ? -20.043 54.398 5.591 1.00 52.50 85 LEU A N 1
ATOM 679 C CA . LEU A 1 85 ? -18.860 53.956 4.845 1.00 52.50 85 LEU A CA 1
ATOM 680 C C . LEU A 1 85 ? -17.806 53.136 5.617 1.00 52.50 85 LEU A C 1
ATOM 682 O O . LEU A 1 85 ? -16.974 53.677 6.342 1.00 52.50 85 LEU A O 1
ATOM 686 N N . ILE A 1 86 ? -17.759 51.830 5.337 1.00 46.94 86 ILE A N 1
ATOM 687 C CA . ILE A 1 86 ? -16.607 50.981 5.657 1.00 46.94 86 ILE A CA 1
ATOM 688 C C . ILE A 1 86 ? -15.506 51.252 4.625 1.00 46.94 86 ILE A C 1
ATOM 690 O O . ILE A 1 86 ? -15.597 50.847 3.465 1.00 46.94 86 ILE A O 1
ATOM 694 N N . ASP A 1 87 ? -14.481 51.954 5.095 1.00 44.12 87 ASP A N 1
ATOM 695 C CA . ASP A 1 87 ? -13.162 52.121 4.492 1.00 44.12 87 ASP A CA 1
ATOM 696 C C . ASP A 1 87 ? -12.337 50.827 4.701 1.00 44.12 87 ASP A C 1
ATOM 698 O O . ASP A 1 87 ? -12.184 50.380 5.844 1.00 44.12 87 ASP A O 1
ATOM 702 N N . PRO A 1 88 ? -11.837 50.161 3.642 1.00 57.34 88 PRO A N 1
ATOM 703 C CA . PRO A 1 88 ? -11.058 48.937 3.767 1.00 57.34 88 PRO A CA 1
ATOM 704 C C . PRO A 1 88 ? -9.575 49.263 3.980 1.00 57.34 88 PRO A C 1
ATOM 706 O O . PRO A 1 88 ? -8.805 49.329 3.023 1.00 57.34 88 PRO A O 1
ATOM 709 N N . ASN A 1 89 ? -9.150 49.401 5.238 1.00 52.47 89 ASN A N 1
ATOM 710 C CA . ASN A 1 89 ? -7.729 49.331 5.586 1.00 52.47 89 ASN A CA 1
ATOM 711 C C . ASN A 1 89 ? -7.395 47.985 6.259 1.00 52.47 89 ASN A C 1
ATOM 713 O O . ASN A 1 89 ? -8.097 47.579 7.190 1.00 52.47 89 ASN A O 1
ATOM 717 N N . PRO A 1 90 ? -6.342 47.275 5.808 1.00 56.50 90 PRO A N 1
ATOM 718 C CA . PRO A 1 90 ? -5.932 46.000 6.381 1.00 56.50 90 PRO A CA 1
ATOM 719 C C . PRO A 1 90 ? -5.302 46.199 7.764 1.00 56.50 90 PRO A C 1
ATOM 721 O O . PRO A 1 90 ? -4.444 47.054 7.967 1.00 56.50 90 PRO A O 1
ATOM 724 N N . ILE A 1 91 ? -5.746 45.384 8.717 1.00 47.38 91 ILE A N 1
ATOM 725 C CA . ILE A 1 91 ? -5.224 45.333 10.082 1.00 47.38 91 ILE A CA 1
ATOM 726 C C . ILE A 1 91 ? -3.862 44.626 10.055 1.00 47.38 91 ILE A C 1
ATOM 728 O O . ILE A 1 91 ? -3.783 43.436 9.748 1.00 47.38 91 ILE A O 1
ATOM 732 N N . ASP A 1 92 ? -2.804 45.362 10.401 1.00 44.12 92 ASP A N 1
ATOM 733 C CA . ASP A 1 92 ? -1.462 44.838 10.668 1.00 44.12 92 ASP A CA 1
ATOM 734 C C . ASP A 1 92 ? -1.473 43.947 11.924 1.00 44.12 92 ASP A C 1
ATOM 736 O O . ASP A 1 92 ? -1.594 44.420 13.057 1.00 44.12 92 ASP A O 1
ATOM 740 N N . PHE A 1 93 ? -1.312 42.636 11.732 1.00 45.94 93 PHE A N 1
ATOM 741 C CA . PHE A 1 93 ? -1.090 41.665 12.806 1.00 45.94 93 PHE A CA 1
ATOM 742 C C . PHE A 1 93 ? 0.393 41.644 13.216 1.00 45.94 93 PHE A C 1
ATOM 744 O O . PHE A 1 93 ? 1.142 40.723 12.897 1.00 45.94 93 PHE A O 1
ATOM 751 N N . HIS A 1 94 ? 0.817 42.648 13.981 1.00 47.88 94 HIS A N 1
ATOM 752 C CA . HIS A 1 94 ? 2.059 42.603 14.759 1.00 47.88 94 HIS A CA 1
ATOM 753 C C . HIS A 1 94 ? 1.730 42.437 16.246 1.00 47.88 94 HIS A C 1
ATOM 755 O O . HIS A 1 94 ? 1.740 43.386 17.024 1.00 47.88 94 HIS A O 1
ATOM 761 N N . GLY A 1 95 ? 1.419 41.205 16.644 1.00 44.88 95 GLY A N 1
ATOM 762 C CA . GLY A 1 95 ? 1.121 40.851 18.031 1.00 44.88 95 GLY A CA 1
ATOM 763 C C . GLY A 1 95 ? 1.472 39.398 18.303 1.00 44.88 95 GLY A C 1
ATOM 764 O O . GLY A 1 95 ? 0.586 38.559 18.425 1.00 44.88 95 GLY A O 1
ATOM 765 N N . GLY A 1 96 ? 2.772 39.096 18.337 1.00 40.31 96 GLY A N 1
ATOM 766 C CA . GLY A 1 96 ? 3.283 37.785 18.723 1.00 40.31 96 GLY A CA 1
ATOM 767 C C . GLY A 1 96 ? 2.876 37.452 20.156 1.00 40.31 96 GLY A C 1
ATOM 768 O O . GLY A 1 96 ? 3.313 38.104 21.102 1.00 40.31 96 GLY A O 1
ATOM 769 N N . VAL A 1 97 ? 2.037 36.432 20.303 1.00 55.56 97 VAL A N 1
ATOM 770 C CA . VAL A 1 97 ? 1.772 35.785 21.587 1.00 55.56 97 VAL A CA 1
ATOM 771 C C . VAL A 1 97 ? 3.002 34.925 21.911 1.00 55.56 97 VAL A C 1
ATOM 773 O O . VAL A 1 97 ? 3.382 34.103 21.073 1.00 55.56 97 VAL A O 1
ATOM 776 N N . PRO A 1 98 ? 3.670 35.107 23.063 1.00 49.91 98 PRO A N 1
ATOM 777 C CA . PRO A 1 98 ? 4.826 34.295 23.414 1.00 49.91 98 PRO A CA 1
ATOM 778 C C . PRO A 1 98 ? 4.389 32.844 23.647 1.00 49.91 98 PRO A C 1
ATOM 780 O O . PRO A 1 98 ? 3.561 32.559 24.511 1.00 49.91 98 PRO A O 1
ATOM 783 N N . VAL A 1 99 ? 4.952 31.934 22.853 1.00 59.03 99 VAL A N 1
ATOM 784 C CA . VAL A 1 99 ? 4.858 30.486 23.062 1.00 59.03 99 VAL A CA 1
ATOM 785 C C . VAL A 1 99 ? 5.612 30.153 24.357 1.00 59.03 99 VAL A C 1
ATOM 787 O O . VAL A 1 99 ? 6.774 30.549 24.476 1.00 59.03 99 VAL A O 1
ATOM 790 N N . PRO A 1 100 ? 5.002 29.453 25.331 1.00 53.12 100 PRO A N 1
ATOM 791 C CA . PRO A 1 100 ? 5.708 29.003 26.524 1.00 53.12 100 PRO A CA 1
ATOM 792 C C . PRO A 1 100 ? 6.782 27.990 26.119 1.00 53.12 100 PRO A C 1
ATOM 794 O O . PRO A 1 100 ? 6.473 26.917 25.601 1.00 53.12 100 PRO A O 1
ATOM 797 N N . THR A 1 101 ? 8.047 28.336 26.328 1.00 57.34 101 THR A N 1
ATOM 798 C CA . THR A 1 101 ? 9.156 27.381 26.276 1.00 57.34 101 THR A CA 1
ATOM 799 C C . THR A 1 101 ? 9.027 26.403 27.447 1.00 57.34 101 THR A C 1
ATOM 801 O O . THR A 1 101 ? 8.852 26.866 28.575 1.00 57.34 101 THR A O 1
ATOM 804 N N . PRO A 1 102 ? 9.102 25.082 27.218 1.00 51.53 102 PRO A N 1
ATOM 805 C CA . PRO A 1 102 ? 9.117 24.104 28.299 1.00 51.53 102 PRO A CA 1
ATOM 806 C C . PRO A 1 102 ? 10.413 24.226 29.116 1.00 51.53 102 PRO A C 1
ATOM 808 O O . PRO A 1 102 ? 11.501 24.331 28.548 1.00 51.53 102 PRO A O 1
ATOM 811 N N . ASP A 1 103 ? 10.265 24.236 30.443 1.00 47.38 103 ASP A N 1
ATOM 812 C CA . ASP A 1 103 ? 11.351 24.266 31.429 1.00 47.38 103 ASP A CA 1
ATOM 813 C C . ASP A 1 103 ? 12.308 23.070 31.244 1.00 47.38 103 ASP A C 1
ATOM 815 O O . ASP A 1 103 ? 11.847 21.923 31.234 1.00 47.38 103 ASP A O 1
ATOM 819 N N . PRO A 1 104 ? 13.630 23.290 31.129 1.00 55.47 104 PRO A N 1
ATOM 820 C CA . PRO A 1 104 ? 14.624 22.231 31.021 1.00 55.47 104 PRO A CA 1
ATOM 821 C C . PRO A 1 104 ? 15.145 21.805 32.403 1.00 55.47 104 PRO A C 1
ATOM 823 O O . PRO A 1 104 ? 16.347 21.782 32.603 1.00 55.47 104 PRO A O 1
ATOM 826 N N . ASP A 1 105 ? 14.268 21.477 33.353 1.00 46.22 105 ASP A N 1
ATOM 827 C CA . ASP A 1 105 ? 14.668 20.979 34.684 1.00 46.22 105 ASP A CA 1
ATOM 828 C C . ASP A 1 105 ? 13.726 19.856 35.158 1.00 46.22 105 ASP A C 1
ATOM 830 O O . ASP A 1 105 ? 13.201 19.867 36.272 1.00 46.22 105 ASP A O 1
ATOM 834 N N . VAL A 1 106 ? 13.474 18.864 34.294 1.00 53.72 106 VAL A N 1
ATOM 835 C CA . VAL A 1 106 ? 12.910 17.588 34.753 1.00 53.72 106 VAL A CA 1
ATOM 836 C C . VAL A 1 106 ? 14.064 16.649 35.038 1.00 53.72 106 VAL A C 1
ATOM 838 O O . VAL A 1 106 ? 14.707 16.119 34.132 1.00 53.72 106 VAL A O 1
ATOM 841 N N . ASP A 1 107 ? 14.303 16.511 36.336 1.00 46.22 107 ASP A N 1
ATOM 842 C CA . ASP A 1 107 ? 15.215 15.585 36.974 1.00 46.22 107 ASP A CA 1
ATOM 843 C C . ASP A 1 107 ? 15.311 14.246 36.240 1.00 46.22 107 ASP A C 1
ATOM 845 O O . ASP A 1 107 ? 14.334 13.527 36.008 1.00 46.22 107 ASP A O 1
ATOM 849 N N . ASN A 1 108 ? 16.559 13.927 35.928 1.00 45.28 108 ASN A N 1
ATOM 850 C CA . ASN A 1 108 ? 17.062 12.634 35.529 1.00 45.28 108 ASN A CA 1
ATOM 851 C C . ASN A 1 108 ? 16.710 11.614 36.632 1.00 45.28 108 ASN A C 1
ATOM 853 O O . ASN A 1 108 ? 17.495 11.384 37.551 1.00 45.28 108 ASN A O 1
ATOM 857 N N . PHE A 1 109 ? 15.510 11.029 36.578 1.00 46.78 109 PHE A N 1
ATOM 858 C CA . PHE A 1 109 ? 15.187 9.822 37.335 1.00 46.78 109 PHE A CA 1
ATOM 859 C C . PHE A 1 109 ? 15.992 8.676 36.730 1.00 46.78 109 PHE A C 1
ATOM 861 O O . PHE A 1 109 ? 15.545 7.956 35.838 1.00 46.78 109 PHE A O 1
ATOM 868 N N . GLU A 1 110 ? 17.216 8.558 37.229 1.00 47.06 110 GLU A N 1
ATOM 869 C CA . GLU A 1 110 ? 18.087 7.401 37.135 1.00 47.06 110 GLU A CA 1
ATOM 870 C C . GLU A 1 110 ? 17.340 6.216 37.770 1.00 47.06 110 GLU A C 1
ATOM 872 O O . GLU A 1 110 ? 17.409 5.960 38.970 1.00 47.06 110 GLU A O 1
ATOM 877 N N . MET A 1 111 ? 16.503 5.550 36.969 1.00 53.25 111 MET A N 1
ATOM 878 C CA . MET A 1 111 ? 15.977 4.235 37.306 1.00 53.25 111 MET A CA 1
ATOM 879 C C . MET A 1 111 ? 17.156 3.274 37.261 1.00 53.25 111 MET A C 1
ATOM 881 O O . MET A 1 111 ? 17.589 2.868 36.182 1.00 53.25 111 MET A O 1
ATOM 885 N N . ASP A 1 112 ? 17.661 2.936 38.446 1.00 47.06 112 ASP A N 1
ATOM 886 C CA . ASP A 1 112 ? 18.521 1.783 38.677 1.00 47.06 112 ASP A CA 1
ATOM 887 C C . ASP A 1 112 ? 17.917 0.567 37.966 1.00 47.06 112 ASP A C 1
ATOM 889 O O . ASP A 1 112 ? 16.909 -0.012 38.387 1.00 47.06 112 ASP A O 1
ATOM 893 N N . ALA A 1 113 ? 18.526 0.206 36.839 1.00 52.59 113 ALA A N 1
ATOM 894 C CA . ALA A 1 113 ? 18.250 -1.037 36.155 1.00 52.59 113 ALA A CA 1
ATOM 895 C C . ALA A 1 113 ? 18.640 -2.181 37.105 1.00 52.59 113 ALA A C 1
ATOM 897 O O . ALA A 1 113 ? 19.787 -2.216 37.563 1.00 52.59 113 ALA A O 1
ATOM 898 N N . PRO A 1 114 ? 17.741 -3.132 37.414 1.00 52.59 114 PRO A N 1
ATOM 899 C CA . PRO A 1 114 ? 18.142 -4.316 38.150 1.00 52.59 114 PRO A CA 1
ATOM 900 C C . PRO A 1 114 ? 19.189 -5.052 37.311 1.00 52.59 114 PRO A C 1
ATOM 902 O O . PRO A 1 114 ? 18.913 -5.492 36.194 1.00 52.59 114 PRO A O 1
ATOM 905 N N . GLN A 1 115 ? 20.408 -5.144 37.846 1.00 45.12 115 GLN A N 1
ATOM 906 C CA . GLN A 1 115 ? 21.464 -5.994 37.315 1.00 45.12 115 GLN A CA 1
ATOM 907 C C . GLN A 1 115 ? 20.930 -7.427 37.254 1.00 45.12 115 GLN A C 1
ATOM 909 O O . GLN A 1 115 ? 20.789 -8.097 38.275 1.00 45.12 115 GLN A O 1
ATOM 914 N N . LEU A 1 116 ? 20.593 -7.877 36.046 1.00 45.12 116 LEU A N 1
ATOM 915 C CA . LEU A 1 116 ? 20.352 -9.280 35.753 1.00 45.12 116 LEU A CA 1
ATOM 916 C C . LEU A 1 116 ? 21.682 -10.013 35.931 1.00 45.12 116 LEU A C 1
ATOM 918 O O . LEU A 1 116 ? 22.594 -9.887 35.113 1.00 45.12 116 LEU A O 1
ATOM 922 N N . GLU A 1 117 ? 21.790 -10.739 37.041 1.00 56.41 117 GLU A N 1
ATOM 923 C CA . GLU A 1 117 ? 22.821 -11.749 37.234 1.00 56.41 117 GLU A CA 1
ATOM 924 C C . GLU A 1 117 ? 22.806 -12.722 36.039 1.00 56.41 117 GLU A C 1
ATOM 926 O O . GLU A 1 117 ? 21.729 -13.162 35.620 1.00 56.41 117 GLU A O 1
ATOM 931 N N . PRO A 1 118 ? 23.974 -13.071 35.471 1.00 53.72 118 PRO A N 1
ATOM 932 C CA . PRO A 1 118 ? 24.056 -14.078 34.426 1.00 53.72 118 PRO A CA 1
ATOM 933 C C . PRO A 1 118 ? 23.634 -15.427 35.011 1.00 53.72 118 PRO A C 1
ATOM 935 O O . PRO A 1 118 ? 24.318 -15.985 35.872 1.00 53.72 118 PRO A O 1
ATOM 938 N N . GLN A 1 119 ? 22.490 -15.946 34.560 1.00 55.44 119 GLN A N 1
ATOM 939 C CA . GLN A 1 119 ? 22.112 -17.316 34.877 1.00 55.44 119 GLN A CA 1
ATOM 940 C C . GLN A 1 119 ? 23.102 -18.290 34.220 1.00 55.44 119 GLN A C 1
ATOM 942 O O . GLN A 1 119 ? 23.456 -18.092 33.056 1.00 55.44 119 GLN A O 1
ATOM 947 N N . PRO A 1 120 ? 23.565 -19.322 34.947 1.00 56.38 120 PRO A N 1
ATOM 948 C CA . PRO A 1 120 ? 24.431 -20.349 34.392 1.00 56.38 120 PRO A CA 1
ATOM 949 C C . PRO A 1 120 ? 23.657 -21.222 33.399 1.00 56.38 120 PRO A C 1
ATOM 951 O O . PRO A 1 120 ? 22.529 -21.636 33.672 1.00 56.38 120 PRO A O 1
ATOM 954 N N . ASP A 1 121 ? 24.304 -21.504 32.270 1.00 52.75 121 ASP A N 1
ATOM 955 C CA . ASP A 1 121 ? 23.837 -22.389 31.204 1.00 52.75 121 ASP A CA 1
ATOM 956 C C . ASP A 1 121 ? 23.280 -23.715 31.756 1.00 52.75 121 ASP A C 1
ATOM 958 O O . ASP A 1 121 ? 23.991 -24.435 32.473 1.00 52.75 121 ASP A O 1
ATOM 962 N N . PRO A 1 122 ? 22.037 -24.102 31.414 1.00 55.31 122 PRO A N 1
ATOM 963 C CA . PRO A 1 122 ? 21.577 -25.452 31.658 1.00 55.31 122 PRO A CA 1
ATOM 964 C C . PRO A 1 122 ? 22.153 -26.380 30.584 1.00 55.31 122 PRO A C 1
ATOM 966 O O . PRO A 1 122 ? 21.710 -26.394 29.442 1.00 55.31 122 PRO A O 1
ATOM 969 N N . LEU A 1 123 ? 23.172 -27.126 31.007 1.00 45.12 123 LEU A N 1
ATOM 970 C CA . LEU A 1 123 ? 23.362 -28.557 30.752 1.00 45.12 123 LEU A CA 1
ATOM 971 C C . LEU A 1 123 ? 22.882 -29.078 29.387 1.00 45.12 123 LEU A C 1
ATOM 973 O O . LEU A 1 123 ? 21.735 -29.473 29.201 1.00 45.12 123 LEU A O 1
ATOM 977 N N . ASP A 1 124 ? 23.864 -29.142 28.493 1.00 49.47 124 ASP A N 1
ATOM 978 C CA . ASP A 1 124 ? 24.198 -30.269 27.620 1.00 49.47 124 ASP A CA 1
ATOM 979 C C . ASP A 1 124 ? 23.680 -31.627 28.149 1.00 49.47 124 ASP A C 1
ATOM 981 O O . ASP A 1 124 ? 24.349 -32.313 28.926 1.00 49.47 124 ASP A O 1
ATOM 985 N N . GLU A 1 125 ? 22.467 -32.010 27.745 1.00 47.56 125 GLU A N 1
ATOM 986 C CA . GLU A 1 125 ? 22.015 -33.399 27.769 1.00 47.56 125 GLU A CA 1
ATOM 987 C C . GLU A 1 125 ? 21.887 -33.894 26.331 1.00 47.56 125 GLU A C 1
ATOM 989 O O . GLU A 1 125 ? 21.124 -33.371 25.516 1.00 47.56 125 GLU A O 1
ATOM 994 N N . GLY A 1 126 ? 22.715 -34.894 26.036 1.00 50.72 126 GLY A N 1
ATOM 995 C CA . GLY A 1 126 ? 22.953 -35.412 24.708 1.00 50.72 126 GLY A CA 1
ATOM 996 C C . GLY A 1 126 ? 21.701 -35.952 24.030 1.00 50.72 126 GLY A C 1
ATOM 997 O O . GLY A 1 126 ? 20.965 -36.778 24.571 1.00 50.72 126 GLY A O 1
ATOM 998 N N . LEU A 1 127 ? 21.553 -35.555 22.771 1.00 42.47 127 LEU A N 1
ATOM 999 C CA . LEU A 1 127 ? 20.813 -36.317 21.785 1.00 42.47 127 LEU A CA 1
ATOM 1000 C C . LEU A 1 127 ? 21.828 -36.892 20.791 1.00 42.47 127 LEU A C 1
ATOM 1002 O O . LEU A 1 127 ? 22.043 -36.372 19.699 1.00 42.47 127 LEU A O 1
ATOM 1006 N N . GLU A 1 128 ? 22.502 -37.964 21.208 1.00 51.34 128 GLU A N 1
ATOM 1007 C CA . GLU A 1 128 ? 23.158 -38.871 20.273 1.00 51.34 128 GLU A CA 1
ATOM 1008 C C . GLU A 1 128 ? 22.062 -39.607 19.499 1.00 51.34 128 GLU A C 1
ATOM 1010 O O . GLU A 1 128 ? 21.424 -40.533 19.999 1.00 51.34 128 GLU A O 1
ATOM 1015 N N . THR A 1 129 ? 21.812 -39.190 18.263 1.00 48.22 129 THR A N 1
ATOM 1016 C CA . THR A 1 129 ? 21.251 -40.081 17.244 1.00 48.22 129 THR A CA 1
ATOM 1017 C C . THR A 1 129 ? 21.821 -39.672 15.894 1.00 48.22 129 THR A C 1
ATOM 1019 O O . THR A 1 129 ? 21.165 -39.045 15.068 1.00 48.22 129 THR A O 1
ATOM 1022 N N . GLU A 1 130 ? 23.095 -40.007 15.688 1.00 46.12 130 GLU A N 1
ATOM 1023 C CA . GLU A 1 130 ? 23.651 -40.136 14.345 1.00 46.12 130 GLU A CA 1
ATOM 1024 C C . GLU A 1 130 ? 23.007 -41.356 13.668 1.00 46.12 130 GLU A C 1
ATOM 1026 O O . GLU A 1 130 ? 23.566 -42.451 13.650 1.00 46.12 130 GLU A O 1
ATOM 1031 N N . GLU A 1 131 ? 21.807 -41.183 13.114 1.00 51.25 131 GLU A N 1
ATOM 1032 C CA . GLU A 1 131 ? 21.407 -41.986 11.963 1.00 51.25 131 GLU A CA 1
ATOM 1033 C C . GLU A 1 131 ? 21.961 -41.294 10.722 1.00 51.25 131 GLU A C 1
ATOM 1035 O O . GLU A 1 131 ? 21.478 -40.255 10.272 1.00 51.25 131 GLU A O 1
ATOM 1040 N N . ALA A 1 132 ? 23.052 -41.867 10.217 1.00 49.34 132 ALA A N 1
ATOM 1041 C CA . ALA A 1 132 ? 23.617 -41.548 8.923 1.00 49.34 132 ALA A CA 1
ATOM 1042 C C . ALA A 1 132 ? 22.511 -41.630 7.863 1.00 49.34 132 ALA A C 1
ATOM 1044 O O . ALA A 1 132 ? 22.018 -42.706 7.530 1.00 49.34 132 ALA A O 1
ATOM 1045 N N . PHE A 1 133 ? 22.117 -40.465 7.363 1.00 47.69 133 PHE A N 1
ATOM 1046 C CA . PHE A 1 133 ? 21.210 -40.321 6.241 1.00 47.69 133 PHE A CA 1
ATOM 1047 C C . PHE A 1 133 ? 21.927 -40.840 4.990 1.00 47.69 133 PHE A C 1
ATOM 1049 O O . PHE A 1 133 ? 22.869 -40.209 4.510 1.00 47.69 133 PHE A O 1
ATOM 1056 N N . ASP A 1 134 ? 21.526 -42.019 4.519 1.00 55.69 134 ASP A N 1
ATOM 1057 C CA . ASP A 1 134 ? 22.075 -42.664 3.328 1.00 55.69 134 ASP A CA 1
ATOM 1058 C C . ASP A 1 134 ? 21.530 -41.934 2.080 1.00 55.69 134 ASP A C 1
ATOM 1060 O O . ASP A 1 134 ? 20.322 -41.973 1.827 1.00 55.69 134 ASP A O 1
ATOM 1064 N N . PRO A 1 135 ? 22.359 -41.205 1.306 1.00 56.59 135 PRO A N 1
ATOM 1065 C CA . PRO A 1 135 ? 21.890 -40.383 0.187 1.00 56.59 135 PRO A CA 1
ATOM 1066 C C . PRO A 1 135 ? 21.386 -41.193 -1.024 1.00 56.59 135 PRO A C 1
ATOM 1068 O O . PRO A 1 135 ? 20.962 -40.590 -2.010 1.00 56.59 135 PRO A O 1
ATOM 1071 N N . ASP A 1 136 ? 21.392 -42.527 -0.950 1.00 57.84 136 ASP A N 1
ATOM 1072 C CA . ASP A 1 136 ? 20.982 -43.428 -2.032 1.00 57.84 136 ASP A CA 1
ATOM 1073 C C . ASP A 1 136 ? 19.547 -43.988 -1.892 1.00 57.84 136 ASP A C 1
ATOM 1075 O O . ASP A 1 136 ? 19.083 -44.676 -2.804 1.00 57.84 136 ASP A O 1
ATOM 1079 N N . ASP A 1 137 ? 18.798 -43.668 -0.823 1.00 48.59 137 ASP A N 1
ATOM 1080 C CA . ASP A 1 137 ? 17.413 -44.167 -0.637 1.00 48.59 137 ASP A CA 1
ATOM 1081 C C . ASP A 1 137 ? 16.318 -43.217 -1.174 1.00 48.59 137 ASP A C 1
ATOM 1083 O O . ASP A 1 137 ? 15.114 -43.451 -1.033 1.00 48.59 137 ASP A O 1
ATOM 1087 N N . PHE A 1 138 ? 16.712 -42.152 -1.884 1.00 50.38 138 PHE A N 1
ATOM 1088 C CA . PHE A 1 138 ? 15.783 -41.423 -2.747 1.00 50.38 138 PHE A CA 1
ATOM 1089 C C . PHE A 1 138 ? 15.540 -42.240 -4.016 1.00 50.38 138 PHE A C 1
ATOM 1091 O O . PHE A 1 138 ? 16.246 -42.117 -5.013 1.00 50.38 138 PHE A O 1
ATOM 1098 N N . ASN A 1 139 ? 14.507 -43.077 -3.975 1.00 48.78 139 ASN A N 1
ATOM 1099 C CA . ASN A 1 139 ? 13.948 -43.759 -5.134 1.00 48.78 139 ASN A CA 1
ATOM 1100 C C . ASN A 1 139 ? 12.887 -42.844 -5.796 1.00 48.78 139 ASN A C 1
ATOM 1102 O O . ASN A 1 139 ? 11.754 -42.789 -5.311 1.00 48.78 139 ASN A O 1
ATOM 1106 N N . PRO A 1 140 ? 13.184 -42.110 -6.891 1.00 50.69 140 PRO A N 1
ATOM 1107 C CA . PRO A 1 140 ? 12.251 -41.181 -7.545 1.00 50.69 140 PRO A CA 1
ATOM 1108 C C . PRO A 1 140 ? 11.185 -41.904 -8.399 1.00 50.69 140 PRO A C 1
ATOM 1110 O O . PRO A 1 140 ? 10.822 -41.455 -9.483 1.00 50.69 140 PRO A O 1
ATOM 1113 N N . GLY A 1 141 ? 10.696 -43.057 -7.940 1.00 49.62 141 GLY A N 1
ATOM 1114 C CA . GLY A 1 141 ? 9.942 -44.017 -8.747 1.00 49.62 141 GLY A CA 1
ATOM 1115 C C . GLY A 1 141 ? 8.419 -44.013 -8.594 1.00 49.62 141 GLY A C 1
ATOM 1116 O O . GLY A 1 141 ? 7.791 -44.940 -9.096 1.00 49.62 141 GLY A O 1
ATOM 1117 N N . MET A 1 142 ? 7.799 -43.047 -7.904 1.00 43.72 142 MET A N 1
ATOM 1118 C CA . MET A 1 142 ? 6.340 -43.077 -7.662 1.00 43.72 142 MET A CA 1
ATOM 1119 C C . MET A 1 142 ? 5.562 -41.789 -7.946 1.00 43.72 142 MET A C 1
ATOM 1121 O O . MET A 1 142 ? 4.383 -41.709 -7.608 1.00 43.72 142 MET A O 1
ATOM 1125 N N . PHE A 1 143 ? 6.145 -40.822 -8.653 1.00 45.94 143 PHE A N 1
ATOM 1126 C CA . PHE A 1 143 ? 5.306 -39.839 -9.336 1.00 45.94 143 PHE A CA 1
ATOM 1127 C C . PHE A 1 143 ? 4.906 -40.401 -10.696 1.00 45.94 143 PHE A C 1
ATOM 1129 O O . PHE A 1 143 ? 5.703 -40.439 -11.634 1.00 45.94 143 PHE A O 1
ATOM 1136 N N . ASP A 1 144 ? 3.660 -40.872 -10.744 1.00 48.97 144 ASP A N 1
ATOM 1137 C CA . ASP A 1 144 ? 2.873 -41.109 -11.949 1.00 48.97 144 ASP A CA 1
ATOM 1138 C C . ASP A 1 144 ? 2.925 -39.840 -12.809 1.00 48.97 144 ASP A C 1
ATOM 1140 O O . ASP A 1 144 ? 2.198 -38.862 -12.615 1.00 48.97 144 ASP A O 1
ATOM 1144 N N . THR A 1 145 ? 3.917 -39.813 -13.694 1.00 49.69 145 THR A N 1
ATOM 1145 C CA . THR A 1 145 ? 4.110 -38.771 -14.686 1.00 49.69 145 THR A CA 1
ATOM 1146 C C . THR A 1 145 ? 3.046 -39.014 -15.732 1.00 49.69 145 THR A C 1
ATOM 1148 O O . THR A 1 145 ? 3.234 -39.794 -16.664 1.00 49.69 145 THR A O 1
ATOM 1151 N N . GLY A 1 146 ? 1.908 -38.351 -15.520 1.00 46.16 146 GLY A N 1
ATOM 1152 C CA . GLY A 1 146 ? 0.834 -38.242 -16.489 1.00 46.16 146 GLY A CA 1
ATOM 1153 C C . GLY A 1 146 ? 1.404 -38.098 -17.896 1.00 46.16 146 GLY A C 1
ATOM 1154 O O . GLY A 1 146 ? 2.238 -37.234 -18.170 1.00 46.16 146 GLY A O 1
ATOM 1155 N N . GLU A 1 147 ? 0.970 -39.030 -18.732 1.00 49.12 147 GLU A N 1
ATOM 1156 C CA . GLU A 1 147 ? 1.242 -39.207 -20.149 1.00 49.12 147 GLU A CA 1
ATOM 1157 C C . GLU A 1 147 ? 1.675 -37.911 -20.857 1.00 49.12 147 GLU A C 1
ATOM 1159 O O . GLU A 1 147 ? 0.915 -36.953 -21.016 1.00 49.12 147 GLU A O 1
ATOM 1164 N N . THR A 1 148 ? 2.937 -37.884 -21.287 1.00 47.44 148 THR A N 1
ATOM 1165 C CA . THR A 1 148 ? 3.488 -36.822 -22.126 1.00 47.44 148 THR A CA 1
ATOM 1166 C C . THR A 1 148 ? 2.827 -36.900 -23.497 1.00 47.44 148 THR A C 1
ATOM 1168 O O . THR A 1 148 ? 3.210 -37.692 -24.354 1.00 47.44 148 THR A O 1
ATOM 1171 N N . VAL A 1 149 ? 1.814 -36.063 -23.713 1.00 51.88 149 VAL A N 1
ATOM 1172 C CA . VAL A 1 149 ? 1.228 -35.850 -25.037 1.00 51.88 149 VAL A CA 1
ATOM 1173 C C . VAL A 1 149 ? 2.302 -35.220 -25.927 1.00 51.88 149 VAL A C 1
ATOM 1175 O O . VAL A 1 149 ? 2.756 -34.101 -25.679 1.00 51.88 149 VAL A O 1
ATOM 1178 N N . ALA A 1 150 ? 2.745 -35.962 -26.941 1.00 50.88 150 ALA A N 1
ATOM 1179 C CA . ALA A 1 150 ? 3.707 -35.492 -27.929 1.00 50.88 150 ALA A CA 1
ATOM 1180 C C . ALA A 1 150 ? 3.189 -34.215 -28.630 1.00 50.88 150 ALA A C 1
ATOM 1182 O O . ALA A 1 150 ? 2.014 -34.156 -28.995 1.00 50.88 150 ALA A O 1
ATOM 1183 N N . PRO A 1 151 ? 4.033 -33.193 -28.863 1.00 53.53 151 PRO A N 1
ATOM 1184 C CA . PRO A 1 151 ? 3.638 -31.959 -29.539 1.00 53.53 151 PRO A CA 1
ATOM 1185 C C . PRO A 1 151 ? 3.624 -32.120 -31.070 1.00 53.53 151 PRO A C 1
ATOM 1187 O O . PRO A 1 151 ? 4.146 -31.277 -31.796 1.00 53.53 151 PRO A O 1
ATOM 1190 N N . GLU A 1 152 ? 3.017 -33.192 -31.577 1.00 51.41 152 GLU A N 1
ATOM 1191 C CA . GLU A 1 152 ? 2.732 -33.378 -33.000 1.00 51.41 152 GLU A CA 1
ATOM 1192 C C . GLU A 1 152 ? 1.273 -33.834 -33.153 1.00 51.41 152 GLU A C 1
ATOM 1194 O O . GLU A 1 152 ? 0.841 -34.766 -32.490 1.00 51.41 152 GLU A O 1
ATOM 1199 N N . GLU A 1 153 ? 0.525 -33.147 -34.026 1.00 47.59 153 GLU A N 1
ATOM 1200 C CA . GLU A 1 153 ? -0.907 -33.337 -34.344 1.00 47.59 153 GLU A CA 1
ATOM 1201 C C . GLU A 1 153 ? -1.955 -32.540 -33.539 1.00 47.59 153 GLU A C 1
ATOM 1203 O O . GLU A 1 153 ? -3.055 -33.018 -33.269 1.00 47.59 153 GLU A O 1
ATOM 1208 N N . ILE A 1 154 ? -1.740 -31.235 -33.329 1.00 44.00 154 ILE A N 1
ATOM 1209 C CA . ILE A 1 154 ? -2.890 -30.310 -33.411 1.00 44.00 154 ILE A CA 1
ATOM 1210 C C . ILE A 1 154 ? -3.142 -30.042 -34.894 1.00 44.00 154 ILE A C 1
ATOM 1212 O O . ILE A 1 154 ? -2.617 -29.102 -35.495 1.00 44.00 154 ILE A O 1
ATOM 1216 N N . ALA A 1 155 ? -3.927 -30.928 -35.504 1.00 41.28 155 ALA A N 1
ATOM 1217 C CA . ALA A 1 155 ? -4.484 -30.721 -36.826 1.00 41.28 155 ALA A CA 1
ATOM 1218 C C . ALA A 1 155 ? -5.370 -29.466 -36.798 1.00 41.28 155 ALA A C 1
ATOM 1220 O O . ALA A 1 155 ? -6.480 -29.466 -36.267 1.00 41.28 155 ALA A O 1
ATOM 1221 N N . ILE A 1 156 ? -4.874 -28.384 -37.397 1.00 46.44 156 ILE A N 1
ATOM 1222 C CA . ILE A 1 156 ? -5.702 -27.262 -37.839 1.00 46.44 156 ILE A CA 1
ATOM 1223 C C . ILE A 1 156 ? -6.810 -27.875 -38.711 1.00 46.44 156 ILE A C 1
ATOM 1225 O O . ILE A 1 156 ? -6.473 -28.553 -39.691 1.00 46.44 156 ILE A O 1
ATOM 1229 N N . PRO A 1 157 ? -8.107 -27.688 -38.404 1.00 44.84 157 PRO A N 1
ATOM 1230 C CA . PRO A 1 157 ? -9.160 -28.163 -39.285 1.00 44.84 157 PRO A CA 1
ATOM 1231 C C . PRO A 1 157 ? -8.954 -27.510 -40.652 1.00 44.84 157 PRO A C 1
ATOM 1233 O O . PRO A 1 157 ? -9.036 -26.288 -40.800 1.00 44.84 157 PRO A O 1
ATOM 1236 N N . LYS A 1 158 ? -8.622 -28.339 -41.649 1.00 42.12 158 LYS A N 1
ATOM 1237 C CA . LYS A 1 158 ? -8.614 -27.957 -43.059 1.00 42.12 158 LYS A CA 1
ATOM 1238 C C . LYS A 1 158 ? -9.973 -27.338 -43.360 1.00 42.12 158 LYS A C 1
ATOM 1240 O O . LYS A 1 158 ? -10.985 -28.029 -43.344 1.00 42.12 158 LYS A O 1
ATOM 1245 N N . ALA A 1 159 ? -9.972 -26.037 -43.624 1.00 43.41 159 ALA A N 1
ATOM 1246 C CA . ALA A 1 159 ? -11.103 -25.364 -44.226 1.00 43.41 159 ALA A CA 1
ATOM 1247 C C . ALA A 1 159 ? -11.410 -26.048 -45.564 1.00 43.41 159 ALA A C 1
ATOM 1249 O O . ALA A 1 159 ? -10.540 -26.132 -46.437 1.00 43.41 159 ALA A O 1
ATOM 1250 N N . ASP A 1 160 ? -12.635 -26.549 -45.698 1.00 40.66 160 ASP A N 1
ATOM 1251 C CA . ASP A 1 160 ? -13.179 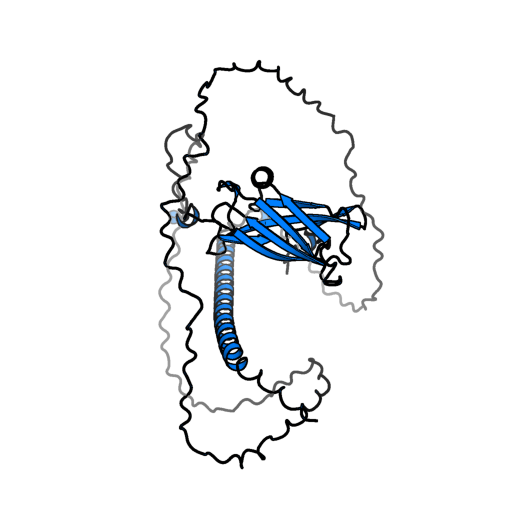-27.056 -46.951 1.00 40.66 160 ASP A CA 1
ATOM 1252 C C . ASP A 1 160 ? -13.048 -25.993 -48.055 1.00 40.66 160 ASP A C 1
ATOM 1254 O O . ASP A 1 160 ? -13.612 -24.899 -47.934 1.00 40.66 160 ASP A O 1
ATOM 1258 N N . PRO A 1 161 ? -12.362 -26.282 -49.174 1.00 52.31 161 PRO A N 1
ATOM 1259 C CA . PRO A 1 161 ? -12.309 -25.393 -50.321 1.00 52.31 161 PRO A CA 1
ATOM 1260 C C . PRO A 1 161 ? -13.512 -25.661 -51.233 1.00 52.31 161 PRO A C 1
ATOM 1262 O O . PRO A 1 161 ? -13.341 -26.007 -52.398 1.00 52.31 161 PRO A O 1
ATOM 1265 N N . GLN A 1 162 ? -14.736 -25.532 -50.718 1.00 48.12 162 GLN A N 1
ATOM 1266 C CA . GLN A 1 162 ? -15.952 -25.521 -51.538 1.00 48.12 162 GLN A CA 1
ATOM 1267 C C . GLN A 1 162 ? -17.024 -24.616 -50.925 1.00 48.12 162 GLN A C 1
ATOM 1269 O O . GLN A 1 162 ? -18.001 -25.071 -50.344 1.00 48.12 162 GLN A O 1
ATOM 1274 N N . SER A 1 163 ? -16.885 -23.305 -51.115 1.00 42.19 163 SER A N 1
ATOM 1275 C CA . SER A 1 163 ? -18.058 -22.432 -51.139 1.00 42.19 163 SER A CA 1
ATOM 1276 C C . SER A 1 163 ? -17.879 -21.357 -52.200 1.00 42.19 163 SER A C 1
ATOM 1278 O O . SER A 1 163 ? -16.817 -20.753 -52.339 1.00 42.19 163 SER A O 1
ATOM 1280 N N . GLY A 1 164 ? -18.912 -21.243 -53.025 1.00 40.12 164 GLY A N 1
ATOM 1281 C CA . GLY A 1 164 ? -18.925 -20.630 -54.341 1.00 40.12 164 GLY A CA 1
ATOM 1282 C C . GLY A 1 164 ? -18.387 -19.205 -54.433 1.00 40.12 164 GLY A C 1
ATOM 1283 O O . GLY A 1 164 ? -18.609 -18.360 -53.573 1.00 40.12 164 GLY A O 1
ATOM 1284 N N . ASN A 1 165 ? -17.771 -18.957 -55.590 1.00 49.34 165 ASN A N 1
ATOM 1285 C CA . ASN A 1 165 ? -17.797 -17.704 -56.340 1.00 49.34 165 ASN A CA 1
ATOM 1286 C C . ASN A 1 165 ? -18.859 -16.699 -55.856 1.00 49.34 165 ASN A C 1
ATOM 1288 O O . ASN A 1 165 ? -20.018 -16.762 -56.271 1.00 49.34 165 ASN A O 1
ATOM 1292 N N . LEU A 1 166 ? -18.430 -15.696 -55.096 1.00 46.06 166 LEU A N 1
ATOM 1293 C CA . LEU A 1 166 ? -19.113 -14.411 -55.036 1.00 46.06 166 LEU A CA 1
ATOM 1294 C C . LEU A 1 166 ? -18.152 -13.353 -55.580 1.00 46.06 166 LEU A C 1
ATOM 1296 O O . LEU A 1 166 ? -17.056 -13.146 -55.067 1.00 46.06 166 LEU A O 1
ATOM 1300 N N . LYS A 1 167 ? -18.562 -12.754 -56.702 1.00 47.56 167 LYS A N 1
ATOM 1301 C CA . LYS A 1 167 ? -17.834 -11.725 -57.451 1.00 47.56 167 LYS A CA 1
ATOM 1302 C C . LYS A 1 167 ? -17.489 -10.526 -56.550 1.00 47.56 167 LYS A C 1
ATOM 1304 O O . LYS A 1 167 ? -18.378 -10.051 -55.842 1.00 47.56 167 LYS A O 1
ATOM 1309 N N . PRO A 1 168 ? -16.267 -9.974 -56.621 1.00 48.66 168 PRO A N 1
ATOM 1310 C CA . PRO A 1 168 ? -15.866 -8.824 -55.825 1.00 48.66 168 PRO A CA 1
ATOM 1311 C C . PRO A 1 168 ? -16.108 -7.519 -56.594 1.00 48.66 168 PRO A C 1
ATOM 1313 O O . PRO A 1 168 ? -15.160 -6.846 -56.960 1.00 48.66 168 PRO A O 1
ATOM 1316 N N . ASP A 1 169 ? -17.363 -7.144 -56.839 1.00 47.25 169 ASP A N 1
ATOM 1317 C CA . ASP A 1 169 ? -17.689 -5.865 -57.491 1.00 47.25 169 ASP A CA 1
ATOM 1318 C C . ASP A 1 169 ? -18.986 -5.284 -56.907 1.00 47.25 169 ASP A C 1
ATOM 1320 O O . ASP A 1 169 ? -20.025 -5.386 -57.553 1.00 47.25 169 ASP A O 1
ATOM 1324 N N . ASN A 1 170 ? -18.967 -4.742 -55.671 1.00 45.66 170 ASN A N 1
ATOM 1325 C CA . ASN A 1 170 ? -19.943 -3.707 -55.239 1.00 45.66 170 ASN A CA 1
ATOM 1326 C C . ASN A 1 170 ? -19.775 -3.071 -53.835 1.00 45.66 170 ASN A C 1
ATOM 1328 O O . ASN A 1 170 ? -20.747 -2.576 -53.275 1.00 45.66 170 ASN A O 1
ATOM 1332 N N . PHE A 1 171 ? -18.574 -2.999 -53.249 1.00 46.50 171 PHE A N 1
ATOM 1333 C CA . PHE A 1 171 ? -18.383 -2.298 -51.956 1.00 46.50 171 PHE A CA 1
ATOM 1334 C C . PHE A 1 171 ? -17.563 -0.999 -52.030 1.00 46.50 171 PHE A C 1
ATOM 1336 O O . PHE A 1 171 ? -17.069 -0.502 -51.023 1.00 46.50 171 PHE A O 1
ATOM 1343 N N . LYS A 1 172 ? -17.475 -0.380 -53.211 1.00 45.41 172 LYS A N 1
ATOM 1344 C CA . LYS A 1 172 ? -17.086 1.032 -53.351 1.00 45.41 172 LYS A CA 1
ATOM 1345 C C . LYS A 1 172 ? -18.349 1.847 -53.605 1.00 45.41 172 LYS A C 1
ATOM 1347 O O . LYS A 1 172 ? -18.778 1.861 -54.751 1.00 45.41 172 LYS A O 1
ATOM 1352 N N . SER A 1 173 ? -18.939 2.465 -52.571 1.00 50.88 173 SER A N 1
ATOM 1353 C CA . SER A 1 173 ? -19.727 3.730 -52.639 1.00 50.88 173 SER A CA 1
ATOM 1354 C C . SER A 1 173 ? -20.554 4.066 -51.375 1.00 50.88 173 SER A C 1
ATOM 1356 O O . SER A 1 173 ? -21.523 4.808 -51.482 1.00 50.88 173 SER A O 1
ATOM 1358 N N . GLN A 1 174 ? -20.227 3.577 -50.169 1.00 46.81 174 GLN A N 1
ATOM 1359 C CA . GLN A 1 174 ? -20.920 4.044 -48.944 1.00 46.81 174 GLN A CA 1
ATOM 1360 C C . GLN A 1 174 ? -20.002 4.302 -47.736 1.00 46.81 174 GLN A C 1
ATOM 1362 O O . GLN A 1 174 ? -20.446 4.240 -46.593 1.00 46.81 174 GLN A O 1
ATOM 1367 N N . LEU A 1 175 ? -18.736 4.666 -47.965 1.00 48.50 175 LEU A N 1
ATOM 1368 C CA . LEU A 1 175 ? -18.014 5.455 -46.963 1.00 48.50 175 LEU A CA 1
ATOM 1369 C C . LEU A 1 175 ? -18.446 6.913 -47.156 1.00 48.50 175 LEU A C 1
ATOM 1371 O O . LEU A 1 175 ? -17.942 7.605 -48.034 1.00 48.50 175 LEU A O 1
ATOM 1375 N N . GLN A 1 176 ? -19.451 7.343 -46.393 1.00 50.69 176 GLN A N 1
ATOM 1376 C CA . GLN A 1 176 ? -19.677 8.768 -46.180 1.00 50.69 176 GLN A CA 1
ATOM 1377 C C . GLN A 1 176 ? -18.538 9.274 -45.300 1.00 50.69 176 GLN A C 1
ATOM 1379 O O . GLN A 1 176 ? -18.339 8.768 -44.194 1.00 50.69 176 GLN A O 1
ATOM 1384 N N . ASP A 1 177 ? -17.792 10.249 -45.813 1.00 48.31 177 ASP A N 1
ATOM 1385 C CA . ASP A 1 177 ? -16.764 10.948 -45.058 1.00 48.31 177 ASP A CA 1
ATOM 1386 C C . ASP A 1 177 ? -17.360 11.478 -43.741 1.00 48.31 177 ASP A C 1
ATOM 1388 O O . ASP A 1 177 ? -18.429 12.106 -43.758 1.00 48.31 177 ASP A O 1
ATOM 1392 N N . PRO A 1 178 ? -16.718 11.233 -42.584 1.00 48.47 178 PRO A N 1
ATOM 1393 C CA . PRO A 1 178 ? -17.163 11.816 -41.333 1.00 48.47 178 PRO A CA 1
ATOM 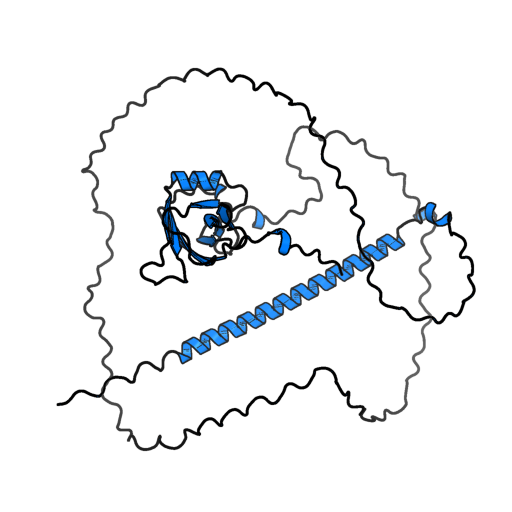1394 C C . PRO A 1 178 ? -17.089 13.338 -41.468 1.00 48.47 178 PRO A C 1
ATOM 1396 O O . PRO A 1 178 ? -16.022 13.914 -41.678 1.00 48.47 178 PRO A O 1
ATOM 1399 N N . LYS A 1 179 ? -18.256 13.985 -41.379 1.00 58.72 179 LYS A N 1
ATOM 1400 C CA . LYS A 1 179 ? -18.385 15.445 -41.338 1.00 58.72 179 LYS A CA 1
ATOM 1401 C C . LYS A 1 179 ? -17.361 16.017 -40.346 1.00 58.72 179 LYS A C 1
ATOM 1403 O O . LYS A 1 179 ? -17.314 15.526 -39.216 1.00 58.72 179 LYS A O 1
ATOM 1408 N N . PRO A 1 180 ? -16.597 17.059 -40.717 1.00 55.22 180 PRO A N 1
ATOM 1409 C CA . PRO A 1 180 ? -15.703 17.722 -39.781 1.00 55.22 180 PRO A CA 1
ATOM 1410 C C . PRO A 1 180 ? -16.525 18.225 -38.591 1.00 55.22 180 PRO A C 1
ATOM 1412 O O . PRO A 1 180 ? -17.524 18.931 -38.772 1.00 55.22 180 PRO A O 1
ATOM 1415 N N . LEU A 1 181 ? -16.138 17.801 -37.384 1.00 48.72 181 LEU A N 1
ATOM 1416 C CA . LEU A 1 181 ? -16.709 18.317 -36.147 1.00 48.72 181 LEU A CA 1
ATOM 1417 C C . LEU A 1 181 ? -16.545 19.838 -36.163 1.00 48.72 181 LEU A C 1
ATOM 1419 O O . LEU A 1 181 ? -15.431 20.350 -36.261 1.00 48.72 181 LEU A O 1
ATOM 1423 N N . LYS A 1 182 ? -17.676 20.545 -36.096 1.00 50.97 182 LYS A N 1
ATOM 1424 C CA . LYS A 1 182 ? -17.702 21.987 -35.861 1.00 50.97 182 LYS A CA 1
ATOM 1425 C C . LYS A 1 182 ? -16.939 22.282 -34.575 1.00 50.97 182 LYS A C 1
ATOM 1427 O O . LYS A 1 182 ? -17.196 21.651 -33.551 1.00 50.97 182 LYS A O 1
ATOM 1432 N N . GLU A 1 183 ? -16.041 23.252 -34.668 1.00 55.78 183 GLU A N 1
ATOM 1433 C CA . GLU A 1 183 ? -15.321 23.836 -33.543 1.00 55.78 183 GLU A CA 1
ATOM 1434 C C . GLU A 1 183 ? -16.293 24.188 -32.402 1.00 55.78 183 GLU A C 1
ATOM 1436 O O . GLU A 1 183 ? -17.384 24.717 -32.665 1.00 55.78 183 GLU A O 1
ATOM 1441 N N . PRO A 1 184 ? -15.936 23.888 -31.142 1.00 53.34 184 PRO A N 1
ATOM 1442 C CA . PRO A 1 184 ? -16.726 24.304 -29.997 1.00 53.34 184 PRO A CA 1
ATOM 1443 C C . PRO A 1 184 ? -16.716 25.833 -29.932 1.00 53.34 184 PRO A C 1
ATOM 1445 O O . PRO A 1 184 ? -15.667 26.464 -29.814 1.00 53.34 184 PRO A O 1
ATOM 1448 N N . GLY A 1 185 ? -17.903 26.429 -30.051 1.00 59.88 185 GLY A N 1
ATOM 1449 C CA . GLY A 1 185 ? -18.083 27.864 -29.866 1.00 59.88 185 GLY A CA 1
ATOM 1450 C C . GLY A 1 185 ? -17.684 28.312 -28.453 1.00 59.88 185 GLY A C 1
ATOM 1451 O O . GLY A 1 185 ? -17.612 27.485 -27.540 1.00 59.88 185 GLY A O 1
ATOM 1452 N N . PRO A 1 186 ? -17.432 29.618 -28.261 1.00 61.34 186 PRO A N 1
ATOM 1453 C CA . PRO A 1 186 ? -16.975 30.164 -26.990 1.00 61.34 186 PRO A CA 1
ATOM 1454 C C . PRO A 1 186 ? -17.973 29.858 -25.870 1.00 61.34 186 PRO A C 1
ATOM 1456 O O . PRO A 1 186 ? -19.180 30.075 -26.017 1.00 61.34 186 PRO A O 1
ATOM 1459 N N . LEU A 1 187 ? -17.436 29.339 -24.764 1.00 48.38 187 LEU A N 1
ATOM 1460 C CA . LEU A 1 187 ? -18.140 29.071 -23.513 1.00 48.38 187 LEU A CA 1
ATOM 1461 C C . LEU A 1 187 ? -18.961 30.306 -23.115 1.00 48.38 187 LEU A C 1
ATOM 1463 O O . LEU A 1 187 ? -18.409 31.387 -22.913 1.00 48.38 187 LEU A O 1
ATOM 1467 N N . LYS A 1 188 ? -20.284 30.144 -23.021 1.00 57.16 188 LYS A N 1
ATOM 1468 C CA . LYS A 1 188 ? -21.158 31.141 -22.403 1.00 57.16 188 LYS A CA 1
ATOM 1469 C C . LYS A 1 188 ? -20.996 31.068 -20.886 1.00 57.16 188 LYS A C 1
ATOM 1471 O O . LYS A 1 188 ? -21.088 29.991 -20.304 1.00 57.16 188 LYS A O 1
ATOM 1476 N N . ASP A 1 189 ? -20.769 32.238 -20.308 1.00 55.00 189 ASP A N 1
ATOM 1477 C CA . ASP A 1 189 ? -20.666 32.534 -18.880 1.00 55.00 189 ASP A CA 1
ATOM 1478 C C . ASP A 1 189 ? -21.862 31.952 -18.086 1.00 55.00 189 ASP A C 1
ATOM 1480 O O . ASP A 1 189 ? -23.009 32.163 -18.496 1.00 55.00 189 ASP A O 1
ATOM 1484 N N . PRO A 1 190 ? -21.655 31.247 -16.957 1.00 52.38 190 PRO A N 1
ATOM 1485 C CA . PRO A 1 190 ? -22.718 30.577 -16.192 1.00 52.38 190 PRO A CA 1
ATOM 1486 C C . PRO A 1 190 ? -23.616 31.519 -15.354 1.00 52.38 190 PRO A C 1
ATOM 1488 O O . PRO A 1 190 ? -24.212 31.095 -14.368 1.00 52.38 190 PRO A O 1
ATOM 1491 N N . GLY A 1 191 ? -23.750 32.793 -15.734 1.00 51.19 191 GLY A N 1
ATOM 1492 C CA . GLY A 1 191 ? -24.426 33.826 -14.938 1.00 51.19 191 GLY A CA 1
ATOM 1493 C C . GLY A 1 191 ? -25.889 34.138 -15.282 1.00 51.19 191 GLY A C 1
ATOM 1494 O O . GLY A 1 191 ? -26.452 35.051 -14.686 1.00 51.19 191 GLY A O 1
ATOM 1495 N N . GLN A 1 192 ? -26.527 33.449 -16.235 1.00 53.66 192 GLN A N 1
ATOM 1496 C CA . GLN A 1 192 ? -27.876 33.827 -16.685 1.00 53.66 192 GLN A CA 1
ATOM 1497 C C . GLN A 1 192 ? -28.742 32.600 -17.005 1.00 53.66 192 GLN A C 1
ATOM 1499 O O . GLN A 1 192 ? -28.776 32.104 -18.130 1.00 53.66 192 GLN A O 1
ATOM 1504 N N . MET A 1 193 ? -29.436 32.090 -15.983 1.00 47.00 193 MET A N 1
ATOM 1505 C CA . MET A 1 193 ? -30.584 31.199 -16.162 1.00 47.00 193 MET A CA 1
ATOM 1506 C C . MET A 1 193 ? -31.853 32.051 -16.257 1.00 47.00 193 MET A C 1
ATOM 1508 O O . MET A 1 193 ? -32.390 32.490 -15.242 1.00 47.00 193 MET A O 1
ATOM 1512 N N . ASP A 1 194 ? -32.322 32.275 -17.484 1.00 50.97 194 ASP A N 1
ATOM 1513 C CA . ASP A 1 194 ? -33.663 32.791 -17.756 1.00 50.97 194 ASP A CA 1
ATOM 1514 C C . ASP A 1 194 ? -34.685 31.666 -17.542 1.00 50.97 194 ASP A C 1
ATOM 1516 O O . ASP A 1 194 ? -34.723 30.682 -18.286 1.00 50.97 194 ASP A O 1
ATOM 1520 N N . PHE A 1 195 ? -35.527 31.807 -16.520 1.00 54.31 195 PHE A N 1
ATOM 1521 C CA . PHE A 1 195 ? -36.702 30.961 -16.328 1.00 54.31 195 PHE A CA 1
ATOM 1522 C C . PHE A 1 195 ? -37.824 31.436 -17.267 1.00 54.31 195 PHE A C 1
ATOM 1524 O O . PHE A 1 195 ? -38.220 32.600 -17.190 1.00 54.31 195 PHE A O 1
ATOM 1531 N N . PRO A 1 196 ? -38.374 30.582 -18.150 1.00 48.84 196 PRO A N 1
ATOM 1532 C CA . PRO A 1 196 ? -39.525 30.963 -18.954 1.00 48.84 196 PRO A CA 1
ATOM 1533 C C . PRO A 1 196 ? -40.799 30.978 -18.098 1.00 48.84 196 PRO A C 1
ATOM 1535 O O . PRO A 1 196 ? -41.341 29.935 -17.730 1.00 48.84 196 PRO A O 1
ATOM 1538 N N . ASP A 1 197 ? -41.309 32.181 -17.836 1.00 50.09 197 ASP A N 1
ATOM 1539 C CA . ASP A 1 197 ? -42.674 32.429 -17.370 1.00 50.09 197 ASP A CA 1
ATOM 1540 C C . ASP A 1 197 ? -43.668 32.020 -18.467 1.00 50.09 197 ASP A C 1
ATOM 1542 O O . ASP A 1 197 ? -43.983 32.784 -19.378 1.00 50.09 197 ASP A O 1
ATOM 1546 N N . THR A 1 198 ? -44.166 30.786 -18.437 1.00 47.53 198 THR A N 1
ATOM 1547 C CA . THR A 1 198 ? -45.392 30.425 -19.170 1.00 47.53 198 THR A CA 1
ATOM 1548 C C . THR A 1 198 ? -46.093 29.249 -18.498 1.00 47.53 198 THR A C 1
ATOM 1550 O O . THR A 1 198 ? -45.851 28.080 -18.787 1.00 47.53 198 THR A O 1
ATOM 1553 N N . LEU A 1 199 ? -47.006 29.579 -17.584 1.00 45.84 199 LEU A N 1
ATOM 1554 C CA . LEU A 1 199 ? -47.960 28.635 -17.006 1.00 45.84 199 LEU A CA 1
ATOM 1555 C C . LEU A 1 199 ? -49.098 28.348 -18.006 1.00 45.84 199 LEU A C 1
ATOM 1557 O O . LEU A 1 199 ? -49.725 29.292 -18.499 1.00 45.84 199 LEU A O 1
ATOM 1561 N N . PRO A 1 200 ? -49.442 27.076 -18.279 1.00 49.25 200 PRO A N 1
ATOM 1562 C CA . PRO A 1 200 ? -50.658 26.745 -19.003 1.00 49.25 200 PRO A CA 1
ATOM 1563 C C . PRO A 1 200 ? -51.887 26.902 -18.095 1.00 49.25 200 PRO A C 1
ATOM 1565 O O . PRO A 1 200 ? -52.020 26.291 -17.038 1.00 49.25 200 PRO A O 1
ATOM 1568 N N . ASN A 1 201 ? -52.806 27.745 -18.554 1.00 51.38 201 ASN A N 1
ATOM 1569 C CA . ASN A 1 201 ? -54.110 28.025 -17.971 1.00 51.38 201 ASN A CA 1
ATOM 1570 C C . ASN A 1 201 ? -55.045 26.805 -18.095 1.00 51.38 201 ASN A C 1
ATOM 1572 O O . ASN A 1 201 ? -55.654 26.588 -19.144 1.00 51.38 201 ASN A O 1
ATOM 1576 N N . THR A 1 202 ? -55.193 26.023 -17.025 1.00 41.47 202 THR A N 1
ATOM 1577 C CA . THR A 1 202 ? -56.240 24.996 -16.908 1.00 41.47 202 THR A CA 1
ATOM 1578 C C . THR A 1 202 ? -57.346 25.460 -15.965 1.00 41.47 202 THR A C 1
ATOM 1580 O O . THR A 1 202 ? -57.206 25.440 -14.743 1.00 41.47 202 THR A O 1
ATOM 1583 N N . LYS A 1 203 ? -58.476 25.854 -16.564 1.00 51.78 203 LYS A N 1
ATOM 1584 C CA . LYS A 1 203 ? -59.788 25.972 -15.914 1.00 51.78 203 LYS A CA 1
ATOM 1585 C C . LYS A 1 203 ? -60.166 24.641 -15.254 1.00 51.78 203 LYS A C 1
ATOM 1587 O O . LYS A 1 203 ? -60.383 23.663 -15.964 1.00 51.78 203 LYS A O 1
ATOM 1592 N N . SER A 1 204 ? -60.364 24.649 -13.938 1.00 42.72 204 SER A N 1
ATOM 1593 C CA . SER A 1 204 ? -61.035 23.565 -13.210 1.00 42.72 204 SER A CA 1
ATOM 1594 C C . SER A 1 204 ? -62.382 24.045 -12.654 1.00 42.72 204 SER A C 1
ATOM 1596 O O . SER A 1 204 ? -62.457 25.153 -12.115 1.00 42.72 204 SER A O 1
ATOM 1598 N N . PRO A 1 205 ? -63.458 23.249 -12.798 1.00 50.69 205 PRO A N 1
ATOM 1599 C CA . PRO A 1 205 ? -64.789 23.608 -12.341 1.00 50.69 205 PRO A CA 1
ATOM 1600 C C . PRO A 1 205 ? -64.946 23.434 -10.827 1.00 50.69 205 PRO A C 1
ATOM 1602 O O . PRO A 1 205 ? -64.414 22.523 -10.196 1.00 50.69 205 PRO A O 1
ATOM 1605 N N . SER A 1 206 ? -65.744 24.340 -10.277 1.00 52.31 206 SER A N 1
ATOM 1606 C CA . SER A 1 206 ? -66.249 24.364 -8.912 1.00 52.31 206 SER A CA 1
ATOM 1607 C C . SER A 1 206 ? -67.138 23.152 -8.607 1.00 52.31 206 SER A C 1
ATOM 1609 O O . SER A 1 206 ? -68.196 23.003 -9.218 1.00 52.31 206 SER A O 1
ATOM 1611 N N . ARG A 1 207 ? -66.735 22.315 -7.639 1.00 45.75 207 ARG A N 1
ATOM 1612 C CA . ARG A 1 207 ? -67.630 21.649 -6.670 1.00 45.75 207 ARG A CA 1
ATOM 1613 C C . ARG A 1 207 ? -66.807 20.928 -5.595 1.00 45.75 207 ARG A C 1
ATOM 1615 O O . ARG A 1 207 ? -66.290 19.840 -5.825 1.00 45.75 207 ARG A O 1
ATOM 1622 N N . ARG A 1 208 ? -66.688 21.539 -4.413 1.00 44.38 208 ARG A N 1
ATOM 1623 C CA . ARG A 1 208 ? -66.272 20.835 -3.189 1.00 44.38 208 ARG A CA 1
ATOM 1624 C C . ARG A 1 208 ? -67.491 20.095 -2.622 1.00 44.38 208 ARG A C 1
ATOM 1626 O O . ARG A 1 208 ? -68.524 20.745 -2.468 1.00 44.38 208 ARG A O 1
ATOM 1633 N N . PRO A 1 209 ? -67.406 18.795 -2.302 1.00 53.56 209 PRO A N 1
ATOM 1634 C CA . PRO A 1 209 ? -68.310 18.199 -1.332 1.00 53.56 209 PRO A CA 1
ATOM 1635 C C . PRO A 1 209 ? -67.948 18.732 0.062 1.00 53.56 209 PRO A C 1
ATOM 1637 O O . PRO A 1 209 ? -66.771 18.812 0.422 1.00 53.56 209 PRO A O 1
ATOM 1640 N N . GLU A 1 210 ? -68.961 19.160 0.809 1.00 51.53 210 GLU A N 1
ATOM 1641 C CA . GLU A 1 210 ? -68.858 19.514 2.223 1.00 51.53 210 GLU A CA 1
ATOM 1642 C C . GLU A 1 210 ? -68.382 18.281 2.998 1.00 51.53 210 GLU A C 1
ATOM 1644 O O . GLU A 1 210 ? -69.088 17.280 3.090 1.00 51.53 210 GLU A O 1
ATOM 1649 N N . PHE A 1 211 ? -67.156 18.332 3.518 1.00 51.09 211 PHE A N 1
ATOM 1650 C CA . PHE A 1 211 ? -66.702 17.377 4.518 1.00 51.09 211 PHE A CA 1
ATOM 1651 C C . PHE A 1 211 ? -67.192 17.869 5.879 1.00 51.09 211 PHE A C 1
ATOM 1653 O O . PHE A 1 211 ? -66.701 18.873 6.397 1.00 51.09 211 PHE A O 1
ATOM 1660 N N . GLU A 1 212 ? -68.182 17.165 6.427 1.00 55.62 212 GLU A N 1
ATOM 1661 C CA . GLU A 1 212 ? -68.564 17.225 7.836 1.00 55.62 212 GLU A CA 1
ATOM 1662 C C . GLU A 1 212 ? -67.319 17.011 8.707 1.00 55.62 212 GLU A C 1
ATOM 1664 O O . GLU A 1 212 ? -66.697 15.948 8.711 1.00 55.62 212 GLU A O 1
ATOM 1669 N N . ILE A 1 213 ? -66.934 18.065 9.423 1.00 52.84 213 ILE A N 1
ATOM 1670 C CA . ILE A 1 213 ? -65.825 18.062 10.371 1.00 52.84 213 ILE A CA 1
ATOM 1671 C C . ILE A 1 213 ? -66.307 17.314 11.616 1.00 52.84 213 ILE A C 1
ATOM 1673 O O . ILE A 1 213 ? -67.097 17.846 12.397 1.00 52.84 213 ILE A O 1
ATOM 1677 N N . LEU A 1 214 ? -65.850 16.074 11.802 1.00 62.31 214 LEU A N 1
ATOM 1678 C CA . LEU A 1 214 ? -66.056 15.351 13.057 1.00 62.31 214 LEU A CA 1
ATOM 1679 C C . LEU A 1 214 ? -65.300 16.067 14.195 1.00 62.31 214 LEU A C 1
ATOM 1681 O O . LEU A 1 214 ? -64.168 16.514 13.983 1.00 62.31 214 LEU A O 1
ATOM 1685 N N . PRO A 1 215 ? -65.894 16.187 15.398 1.00 68.62 215 PRO A N 1
ATOM 1686 C CA . PRO A 1 215 ? -65.229 16.805 16.537 1.00 68.62 215 PRO A CA 1
ATOM 1687 C C . PRO A 1 215 ? -63.973 16.006 16.925 1.00 68.62 215 PRO A C 1
ATOM 1689 O O . PRO A 1 215 ? -63.970 14.776 16.820 1.00 68.62 215 PRO A O 1
ATOM 1692 N N . PRO A 1 216 ? -62.898 16.683 17.366 1.00 66.38 216 PRO A N 1
ATOM 1693 C CA . PRO A 1 216 ? -61.649 16.022 17.711 1.00 66.38 216 PRO A CA 1
ATOM 1694 C C . PRO A 1 216 ? -61.858 15.009 18.851 1.00 66.38 216 PRO A C 1
ATOM 1696 O O . PRO A 1 216 ? -62.626 15.282 19.780 1.00 66.38 216 PRO A O 1
ATOM 1699 N N . PRO A 1 217 ? -61.187 13.843 18.797 1.00 60.31 217 PRO A N 1
ATOM 1700 C CA . PRO A 1 217 ? -61.277 12.826 19.837 1.00 60.31 217 PRO A CA 1
ATOM 1701 C C . PRO A 1 217 ? -60.852 13.411 21.188 1.00 60.31 217 PRO A C 1
ATOM 1703 O O . PRO A 1 217 ? -59.865 14.143 21.279 1.00 60.31 217 PRO A O 1
ATOM 1706 N N . ALA A 1 218 ? -61.638 13.108 22.223 1.00 57.78 218 ALA A N 1
ATOM 1707 C CA . ALA A 1 218 ? -61.453 13.612 23.578 1.00 57.78 218 ALA A CA 1
ATOM 1708 C C . ALA A 1 218 ? -60.008 13.394 24.056 1.00 57.78 218 ALA A C 1
ATOM 1710 O O . ALA A 1 218 ? -59.475 12.287 23.977 1.00 57.78 218 ALA A O 1
ATOM 1711 N N . GLY A 1 219 ? -59.383 14.480 24.516 1.00 56.31 219 GLY A N 1
ATOM 1712 C CA . GLY A 1 219 ? -57.974 14.529 24.884 1.00 56.31 219 GLY A CA 1
ATOM 1713 C C . GLY A 1 219 ? -57.595 13.485 25.932 1.00 56.31 219 GLY A C 1
ATOM 1714 O O . GLY A 1 219 ? -58.255 13.337 26.960 1.00 56.31 219 GLY A O 1
ATOM 1715 N N . ILE A 1 220 ? -56.494 12.788 25.660 1.00 64.62 220 ILE A N 1
ATOM 1716 C CA . ILE A 1 220 ? -55.793 11.935 26.617 1.00 64.62 220 ILE A CA 1
ATOM 1717 C C . ILE A 1 220 ? -55.417 12.830 27.803 1.00 64.62 220 ILE A C 1
ATOM 1719 O O . ILE A 1 220 ? -54.695 13.814 27.634 1.00 64.62 220 ILE A O 1
ATOM 1723 N N . SER A 1 221 ? -55.974 12.549 28.981 1.00 68.81 221 SER A N 1
ATOM 1724 C CA . SER A 1 221 ? -55.652 13.322 30.182 1.00 68.81 221 SER A CA 1
ATOM 1725 C C . SER A 1 221 ? -54.194 13.041 30.551 1.00 68.81 221 SER A C 1
ATOM 1727 O O . SER A 1 221 ? -53.815 11.868 30.585 1.00 68.81 221 SER A O 1
ATOM 1729 N N . PRO A 1 222 ? -53.363 14.075 30.777 1.00 72.19 222 PRO A N 1
ATOM 1730 C CA . PRO A 1 222 ? -51.965 13.872 31.125 1.00 72.19 222 PRO A CA 1
ATOM 1731 C C . PRO A 1 222 ? -51.856 13.080 32.438 1.00 72.19 222 PRO A C 1
ATOM 1733 O O . PRO A 1 222 ? -52.710 13.257 33.314 1.00 72.19 222 PRO A O 1
ATOM 1736 N N . PRO A 1 223 ? -50.833 12.214 32.572 1.00 76.75 223 PRO A N 1
ATOM 1737 C CA . PRO A 1 223 ? -50.632 11.407 33.769 1.00 76.75 223 PRO A CA 1
ATOM 1738 C C . PRO A 1 223 ? -50.609 12.295 35.017 1.00 76.75 223 PRO A C 1
ATOM 1740 O O . PRO A 1 223 ? -50.046 13.395 35.018 1.00 76.75 223 PRO A O 1
ATOM 1743 N N . GLY A 1 224 ? -51.307 11.839 36.057 1.00 77.25 224 GLY A N 1
ATOM 1744 C CA . GLY A 1 224 ? -51.420 12.561 37.320 1.00 77.25 224 GLY A CA 1
ATOM 1745 C C . GLY A 1 224 ? -50.065 12.674 38.018 1.00 77.25 224 GLY A C 1
ATOM 1746 O O . GLY A 1 224 ? -49.147 11.910 37.745 1.00 77.25 224 GLY A O 1
ATOM 1747 N N . LYS A 1 225 ? -49.934 13.612 38.961 1.00 74.06 225 LYS A N 1
ATOM 1748 C CA . LYS A 1 225 ? -48.682 13.816 39.721 1.00 74.06 225 LYS A CA 1
ATOM 1749 C C . LYS A 1 225 ? -48.194 12.554 40.445 1.00 74.06 225 LYS A C 1
ATOM 1751 O O . LYS A 1 225 ? -46.993 12.420 40.678 1.00 74.06 225 LYS A O 1
ATOM 1756 N N . ASP A 1 226 ? -49.110 11.641 40.744 1.00 75.19 226 ASP A N 1
ATOM 1757 C CA . ASP A 1 226 ? -48.831 10.386 41.435 1.00 75.19 226 ASP A CA 1
ATOM 1758 C C . ASP A 1 226 ? -48.200 9.325 40.505 1.00 75.19 226 ASP A C 1
ATOM 1760 O O . ASP A 1 226 ? -47.495 8.451 40.992 1.00 75.19 226 ASP A O 1
ATOM 1764 N N . ASP A 1 227 ? -48.343 9.449 39.175 1.00 69.44 227 ASP A N 1
ATOM 1765 C CA . ASP A 1 227 ? -47.703 8.562 38.176 1.00 69.44 227 ASP A CA 1
ATOM 1766 C C . ASP A 1 227 ? -46.210 8.885 37.954 1.00 69.44 227 ASP A C 1
ATOM 1768 O O . ASP A 1 227 ? -45.493 8.150 37.278 1.00 69.44 227 ASP A O 1
ATOM 1772 N N . THR A 1 228 ? -45.727 10.001 38.510 1.00 68.25 228 THR A N 1
ATOM 1773 C CA . THR A 1 228 ? -44.327 10.460 38.399 1.00 68.25 228 THR A CA 1
ATOM 1774 C C . THR A 1 228 ? -43.487 10.222 39.654 1.00 68.25 228 THR A C 1
ATOM 1776 O O . THR A 1 228 ? -42.308 10.583 39.672 1.00 68.25 228 THR A O 1
ATOM 1779 N N . GLN A 1 229 ? -44.053 9.630 40.710 1.00 73.62 229 GLN A N 1
ATOM 1780 C CA . GLN A 1 229 ? -43.278 9.253 41.891 1.00 73.62 229 GLN A CA 1
ATOM 1781 C C . GLN A 1 229 ? -42.604 7.901 41.658 1.00 73.62 229 GLN A C 1
ATOM 1783 O O . GLN A 1 229 ? -43.168 6.846 41.920 1.00 73.62 229 GLN A O 1
ATOM 1788 N N . PHE A 1 230 ? -41.377 7.947 41.148 1.00 70.44 230 PHE A N 1
ATOM 1789 C CA . PHE A 1 230 ? -40.500 6.783 41.137 1.00 70.44 230 PHE A CA 1
ATOM 1790 C C . PHE A 1 230 ? -39.928 6.575 42.537 1.00 70.44 230 PHE A C 1
ATOM 1792 O O . PHE A 1 230 ? -39.467 7.532 43.168 1.00 70.44 230 PHE A O 1
ATOM 1799 N N . ASP A 1 231 ? -39.936 5.328 43.007 1.00 78.50 231 ASP A N 1
ATOM 1800 C CA . ASP A 1 231 ? -39.244 4.971 44.239 1.00 78.50 231 ASP A CA 1
ATOM 1801 C C . ASP A 1 231 ? -37.764 5.387 44.140 1.00 78.50 231 ASP A C 1
ATOM 1803 O O . ASP A 1 231 ? -37.144 5.210 43.082 1.00 78.50 231 ASP A O 1
ATOM 1807 N N . PRO A 1 232 ? -37.174 5.956 45.210 1.00 80.00 232 PRO A N 1
ATOM 1808 C CA . PRO A 1 232 ? -35.774 6.351 45.217 1.00 80.00 232 PRO A CA 1
ATOM 1809 C C . PRO A 1 232 ? -34.890 5.179 44.795 1.00 80.00 232 PRO A C 1
ATOM 1811 O O . PRO A 1 232 ? -34.892 4.128 45.436 1.00 80.00 232 PRO A O 1
ATOM 1814 N N . ILE A 1 233 ? -34.129 5.364 43.714 1.00 72.88 233 ILE A N 1
ATOM 1815 C CA . ILE A 1 233 ? -33.194 4.354 43.223 1.00 72.88 233 ILE A CA 1
ATOM 1816 C C . ILE A 1 233 ? -32.134 4.178 44.308 1.00 72.88 233 ILE A C 1
ATOM 1818 O O . ILE A 1 233 ? -31.284 5.047 44.491 1.00 72.88 233 ILE A O 1
ATOM 1822 N N . ILE A 1 234 ? -32.211 3.078 45.054 1.00 73.75 234 ILE A N 1
ATOM 1823 C CA . ILE A 1 234 ? -31.213 2.721 46.060 1.00 73.75 234 ILE A CA 1
ATOM 1824 C C . ILE A 1 234 ? -29.939 2.361 45.287 1.00 73.75 234 ILE A C 1
ATOM 1826 O O . ILE A 1 234 ? -29.948 1.358 44.567 1.00 73.75 234 ILE A O 1
ATOM 1830 N N . PRO A 1 235 ? -28.851 3.149 45.386 1.00 69.50 235 PRO A N 1
ATOM 1831 C CA . PRO A 1 235 ? -27.604 2.819 44.717 1.00 69.50 235 PRO A CA 1
ATOM 1832 C C . PRO A 1 235 ? -27.098 1.499 45.292 1.00 69.50 235 PRO A C 1
ATOM 1834 O O . PRO A 1 235 ? -26.799 1.401 46.484 1.00 69.50 235 PRO A O 1
ATOM 1837 N N . GLY A 1 236 ? -27.064 0.463 44.456 1.00 75.12 236 GLY A N 1
ATOM 1838 C CA . GLY A 1 236 ? -26.503 -0.825 44.835 1.00 75.12 236 GLY A CA 1
ATOM 1839 C C . GLY A 1 236 ? -25.052 -0.649 45.275 1.00 75.12 236 GLY A C 1
ATOM 1840 O O . GLY A 1 236 ? -24.311 0.150 44.702 1.00 75.12 236 GLY A O 1
ATOM 1841 N N . ASN A 1 237 ? -24.652 -1.384 46.308 1.00 74.06 237 ASN A N 1
ATOM 1842 C CA . ASN A 1 237 ? -23.275 -1.377 46.778 1.00 74.06 237 ASN A CA 1
ATOM 1843 C C . ASN A 1 237 ? -22.393 -1.937 45.653 1.00 74.06 237 ASN A C 1
ATOM 1845 O O . ASN A 1 237 ? -22.505 -3.116 45.311 1.00 74.06 237 ASN A O 1
ATOM 1849 N N . ILE A 1 238 ? -21.568 -1.084 45.043 1.00 59.84 238 ILE A N 1
ATOM 1850 C CA . ILE A 1 238 ? -20.646 -1.475 43.975 1.00 59.84 238 ILE A CA 1
ATOM 1851 C C . ILE A 1 238 ? -19.544 -2.301 44.638 1.00 59.84 238 ILE A C 1
ATOM 1853 O O . ILE A 1 238 ? -18.566 -1.767 45.157 1.00 59.84 238 ILE A O 1
ATOM 1857 N N . GLY A 1 239 ? -19.747 -3.614 44.698 1.00 64.75 239 GLY A N 1
ATOM 1858 C CA . GLY A 1 239 ? -18.692 -4.537 45.080 1.00 64.75 239 GLY A CA 1
ATOM 1859 C C . GLY A 1 239 ? -17.587 -4.521 44.019 1.00 64.75 239 GLY A C 1
ATOM 1860 O O . GLY A 1 239 ? -17.893 -4.366 42.833 1.00 64.75 239 GLY A O 1
ATOM 1861 N N . PRO A 1 240 ? -16.309 -4.679 44.405 1.00 69.62 240 PRO A N 1
ATOM 1862 C CA . PRO A 1 240 ? -15.264 -4.979 43.437 1.00 69.62 240 PRO A CA 1
ATOM 1863 C C . PRO A 1 240 ? -15.663 -6.234 42.639 1.00 69.62 240 PRO A C 1
ATOM 1865 O O . PRO A 1 240 ? -16.287 -7.135 43.213 1.00 69.62 240 PRO A O 1
ATOM 1868 N N . PRO A 1 241 ? -15.346 -6.300 41.332 1.00 57.22 241 PRO A N 1
ATOM 1869 C CA . PRO A 1 241 ? -15.671 -7.460 40.514 1.00 57.22 241 PRO A CA 1
ATOM 1870 C C . PRO A 1 241 ? -15.117 -8.711 41.192 1.00 57.22 241 PRO A C 1
ATOM 1872 O O . PRO A 1 241 ? -13.949 -8.743 41.587 1.00 57.22 241 PRO A O 1
ATOM 1875 N N . ALA A 1 242 ? -15.984 -9.706 41.390 1.00 59.75 242 ALA A N 1
ATOM 1876 C CA . ALA A 1 242 ? -15.606 -10.962 42.011 1.00 59.75 242 ALA A CA 1
ATOM 1877 C C . ALA A 1 242 ? -14.408 -11.541 41.251 1.00 59.75 242 ALA A C 1
ATOM 1879 O O . ALA A 1 242 ? -14.479 -11.794 40.047 1.00 59.75 242 ALA A O 1
ATOM 1880 N N . ALA A 1 243 ? -13.288 -11.697 41.954 1.00 55.88 243 ALA A N 1
ATOM 1881 C CA . ALA A 1 243 ? -12.090 -12.304 41.410 1.00 55.88 243 ALA A CA 1
ATOM 1882 C C . ALA A 1 243 ? -12.357 -13.800 41.196 1.00 55.88 243 ALA A C 1
ATOM 1884 O O . ALA A 1 243 ? -12.162 -14.612 42.094 1.00 55.88 243 ALA A O 1
ATOM 1885 N N . GLY A 1 244 ? -12.830 -14.138 39.999 1.00 61.59 244 GLY A N 1
ATOM 1886 C CA . GLY A 1 244 ? -12.922 -15.506 39.512 1.00 61.59 244 GLY A CA 1
ATOM 1887 C C . GLY A 1 244 ? -14.278 -16.164 39.734 1.00 61.59 244 GLY A C 1
ATOM 1888 O O . GLY A 1 244 ? -14.604 -16.583 40.837 1.00 61.59 244 GLY A O 1
ATOM 1889 N N . SER A 1 245 ? -15.024 -16.339 38.645 1.00 50.16 245 SER A N 1
ATOM 1890 C CA . SER A 1 245 ? -15.291 -17.666 38.072 1.00 50.16 245 SER A CA 1
ATOM 1891 C C . SER A 1 245 ? -16.332 -17.540 36.959 1.00 50.16 245 SER A C 1
ATOM 1893 O O . SER A 1 245 ? -17.474 -17.187 37.236 1.00 50.16 245 SER A O 1
ATOM 1895 N N . GLY A 1 246 ? -15.948 -17.903 35.735 1.00 54.22 246 GLY A N 1
ATOM 1896 C CA . GLY A 1 246 ? -16.876 -18.188 34.643 1.00 54.22 246 GLY A CA 1
ATOM 1897 C C . GLY A 1 246 ? -17.164 -17.005 33.727 1.00 54.22 246 GLY A C 1
ATOM 1898 O O . GLY A 1 246 ? -17.563 -15.936 34.172 1.00 54.22 246 GLY A O 1
ATOM 1899 N N . ASP A 1 247 ? -16.977 -17.246 32.434 1.00 60.00 247 ASP A N 1
ATOM 1900 C CA . ASP A 1 247 ? -17.239 -16.381 31.283 1.00 60.00 247 ASP A CA 1
ATOM 1901 C C . ASP A 1 247 ? -18.717 -15.965 31.109 1.00 60.00 247 ASP A C 1
ATOM 1903 O O . ASP A 1 247 ? -19.257 -15.996 30.002 1.00 60.00 247 ASP A O 1
ATOM 1907 N N . GLU A 1 248 ? -19.415 -15.553 32.168 1.00 56.94 248 GLU A N 1
ATOM 1908 C CA . GLU A 1 248 ? -20.686 -14.846 32.019 1.00 56.94 248 GLU A CA 1
ATOM 1909 C C . GLU A 1 248 ? -20.391 -13.400 31.627 1.00 56.94 248 GLU A C 1
ATOM 1911 O O . GLU A 1 248 ? -20.297 -12.482 32.446 1.00 56.94 248 GLU A O 1
ATOM 1916 N N . LYS A 1 249 ? -20.209 -13.208 30.316 1.00 64.19 249 LYS A N 1
ATOM 1917 C CA . LYS A 1 249 ? -20.202 -11.883 29.697 1.00 64.19 249 LYS A CA 1
ATOM 1918 C C . LYS A 1 249 ? -21.441 -11.112 30.172 1.00 64.19 249 LYS A C 1
ATOM 1920 O O . LYS A 1 249 ? -22.540 -11.673 30.180 1.00 64.19 249 LYS A O 1
ATOM 1925 N N . PRO A 1 250 ? -21.285 -9.837 30.566 1.00 65.81 250 PRO A N 1
ATOM 1926 C CA . PRO A 1 250 ? -22.358 -9.075 31.182 1.00 65.81 250 PRO A CA 1
ATOM 1927 C C . PRO A 1 250 ? -23.591 -9.013 30.261 1.00 65.81 250 PRO A C 1
ATOM 1929 O O . PRO A 1 250 ? -23.445 -8.828 29.045 1.00 65.81 250 PRO A O 1
ATOM 1932 N N . PRO A 1 251 ? -24.809 -9.149 30.817 1.00 64.88 251 PRO A N 1
ATOM 1933 C CA . PRO A 1 251 ? -26.042 -9.103 30.041 1.00 64.88 251 PRO A CA 1
ATOM 1934 C C . PRO A 1 251 ? -26.146 -7.754 29.316 1.00 64.88 251 PRO A C 1
ATOM 1936 O O . PRO A 1 251 ? -26.176 -6.701 29.947 1.00 64.88 251 PRO A O 1
ATOM 1939 N N . GLY A 1 252 ? -26.167 -7.789 27.979 1.00 65.19 252 GLY A N 1
ATOM 1940 C CA . GLY A 1 252 ? -26.220 -6.597 27.122 1.00 65.19 252 GLY A CA 1
ATOM 1941 C C . GLY A 1 252 ? -25.083 -6.468 26.102 1.00 65.19 252 GLY A C 1
ATOM 1942 O O . GLY A 1 252 ? -25.142 -5.579 25.255 1.00 65.19 252 GLY A O 1
ATOM 1943 N N . GLN A 1 253 ? -24.075 -7.348 26.121 1.00 65.50 253 GLN A N 1
ATOM 1944 C CA . GLN A 1 253 ? -23.114 -7.420 25.019 1.00 65.50 253 GLN A CA 1
ATOM 1945 C C . GLN A 1 253 ? -23.809 -7.944 23.757 1.00 65.50 253 GLN A C 1
ATOM 1947 O O . GLN A 1 253 ? -24.268 -9.085 23.706 1.00 65.50 253 GLN A O 1
ATOM 1952 N N . ILE A 1 254 ? -23.887 -7.098 22.729 1.00 61.97 254 ILE A N 1
ATOM 1953 C CA . ILE A 1 254 ? -24.258 -7.514 21.378 1.00 61.97 254 ILE A CA 1
ATOM 1954 C C . ILE A 1 254 ? -23.218 -8.551 20.959 1.00 61.97 254 ILE A C 1
ATOM 1956 O O . ILE A 1 254 ? -22.040 -8.223 20.827 1.00 61.97 254 ILE A O 1
ATOM 1960 N N . LEU A 1 255 ? -23.642 -9.804 20.798 1.00 53.75 255 LEU A N 1
ATOM 1961 C CA . LEU A 1 255 ? -22.808 -10.837 20.201 1.00 53.75 255 LEU A CA 1
ATOM 1962 C C . LEU A 1 255 ? -22.501 -10.376 18.776 1.00 53.75 255 LEU A C 1
ATOM 1964 O O . LEU A 1 255 ? -23.388 -10.371 17.919 1.00 53.75 255 LEU A O 1
ATOM 1968 N N . LEU A 1 256 ? -21.267 -9.922 18.536 1.00 61.41 256 LEU A N 1
ATOM 1969 C CA . LEU A 1 256 ? -20.800 -9.775 17.167 1.00 61.41 256 LEU A CA 1
ATOM 1970 C C . LEU A 1 256 ? -20.868 -11.174 16.545 1.00 61.41 256 LEU A C 1
ATOM 1972 O O . LEU A 1 256 ? -20.437 -12.130 17.191 1.00 61.41 256 LEU A O 1
ATOM 1976 N N . PRO A 1 257 ? -21.461 -11.321 15.351 1.00 56.09 257 PRO A N 1
ATOM 1977 C CA . PRO A 1 257 ? -21.575 -12.625 14.723 1.00 56.09 257 PRO A CA 1
ATOM 1978 C C . PRO A 1 257 ? -20.179 -13.241 14.578 1.00 56.09 257 PRO A C 1
ATOM 1980 O O . PRO A 1 257 ? -19.248 -12.553 14.156 1.00 5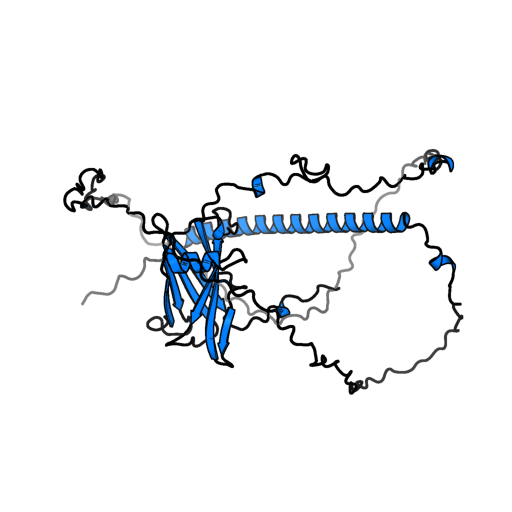6.09 257 PRO A O 1
ATOM 1983 N N . ASP A 1 258 ? -20.049 -14.537 14.880 1.00 50.81 258 ASP A N 1
ATOM 1984 C CA . ASP A 1 258 ? -18.794 -15.314 14.810 1.00 50.81 258 ASP A CA 1
ATOM 1985 C C . ASP A 1 258 ? -18.072 -15.206 13.450 1.00 50.81 258 ASP A C 1
ATOM 1987 O O . ASP A 1 258 ? -16.885 -15.506 13.327 1.00 50.81 258 ASP A O 1
ATOM 1991 N N . SER A 1 259 ? -18.755 -14.682 12.431 1.00 46.31 259 SER A N 1
ATOM 1992 C CA . SER A 1 259 ? -18.209 -14.183 11.168 1.00 46.31 259 SER A CA 1
ATOM 1993 C C . SER A 1 259 ? -17.005 -13.236 11.314 1.00 46.31 259 SER A C 1
ATOM 1995 O O . SER A 1 259 ? -16.224 -13.118 10.369 1.00 46.31 259 SER A O 1
ATOM 1997 N N . THR A 1 260 ? -16.845 -12.549 12.455 1.00 51.03 260 THR A N 1
ATOM 1998 C CA . THR A 1 260 ? -15.671 -11.705 12.748 1.00 51.03 260 THR A CA 1
ATOM 1999 C C . THR A 1 260 ? -14.538 -12.436 13.464 1.00 51.03 260 THR A C 1
ATOM 2001 O O . THR A 1 260 ? -13.469 -11.852 13.592 1.00 51.03 260 THR A O 1
ATOM 2004 N N . GLN A 1 261 ? -14.746 -13.663 13.960 1.00 49.72 261 GLN A N 1
ATOM 2005 C CA . GLN A 1 261 ? -13.798 -14.302 14.881 1.00 49.72 261 GLN A CA 1
ATOM 2006 C C . GLN A 1 261 ? -12.958 -15.441 14.316 1.00 49.72 261 GLN A C 1
ATOM 2008 O O . GLN A 1 261 ? -11.970 -15.743 14.965 1.00 49.72 261 GLN A O 1
ATOM 2013 N N . ASN A 1 262 ? -13.280 -16.043 13.165 1.00 57.53 262 ASN A N 1
ATOM 2014 C CA . ASN A 1 262 ? -12.331 -16.814 12.337 1.00 57.53 262 ASN A CA 1
ATOM 2015 C C . ASN A 1 262 ? -13.072 -17.616 11.260 1.00 57.53 262 ASN A C 1
ATOM 2017 O O . ASN A 1 262 ? -13.554 -18.717 11.525 1.00 57.53 262 ASN A O 1
ATOM 2021 N N . PRO A 1 263 ? -13.111 -17.162 10.005 1.00 53.72 263 PRO A N 1
ATOM 2022 C CA . PRO A 1 263 ? -13.072 -18.087 8.893 1.00 53.72 263 PRO A CA 1
ATOM 2023 C C . PRO A 1 263 ? -11.603 -18.228 8.508 1.00 53.72 263 PRO A C 1
ATOM 2025 O O . PRO A 1 263 ? -10.985 -17.219 8.213 1.00 53.72 263 PRO A O 1
ATOM 2028 N N . THR A 1 264 ? -11.070 -19.447 8.547 1.00 69.44 264 THR A N 1
ATOM 2029 C CA . THR A 1 264 ? -9.811 -19.937 7.955 1.00 69.44 264 THR A CA 1
ATOM 2030 C C . THR A 1 264 ? -9.320 -19.078 6.776 1.00 69.44 264 THR A C 1
ATOM 2032 O O . THR A 1 264 ? -9.554 -19.410 5.615 1.00 69.44 264 THR A O 1
ATOM 2035 N N . ALA A 1 265 ? -8.736 -17.918 7.060 1.00 80.44 265 ALA A N 1
ATOM 2036 C CA . ALA A 1 265 ? -8.493 -16.903 6.050 1.00 80.44 265 ALA A CA 1
ATOM 2037 C C . ALA A 1 265 ? -7.061 -17.092 5.605 1.00 80.44 265 ALA A C 1
ATOM 2039 O O . ALA A 1 265 ? -6.139 -16.648 6.270 1.00 80.44 265 ALA A O 1
ATOM 2040 N N . VAL A 1 266 ? -6.873 -17.843 4.530 1.00 90.25 266 VAL A N 1
ATOM 2041 C CA . VAL A 1 266 ? -5.540 -18.064 3.981 1.00 90.25 266 VAL A CA 1
ATOM 2042 C C . VAL A 1 266 ? -5.140 -16.797 3.217 1.00 90.25 266 VAL A C 1
ATOM 2044 O O . VAL A 1 266 ? -5.957 -16.286 2.446 1.00 90.25 266 VAL A O 1
ATOM 2047 N N . PRO A 1 267 ? -3.927 -16.260 3.419 1.00 92.44 267 PRO A N 1
ATOM 2048 C CA . PRO A 1 267 ? -3.434 -15.158 2.605 1.00 92.44 267 PRO A CA 1
ATOM 2049 C C . PRO A 1 267 ? -3.347 -15.593 1.136 1.00 92.44 267 PRO A C 1
ATOM 2051 O O . PRO A 1 267 ? -2.626 -16.526 0.789 1.00 92.44 267 PRO A O 1
ATOM 2054 N N . GLU A 1 268 ? -4.115 -14.933 0.271 1.00 93.75 268 GLU A N 1
ATOM 2055 C CA . GLU A 1 268 ? -4.171 -15.246 -1.162 1.00 93.75 268 GLU A CA 1
ATOM 2056 C C . GLU A 1 268 ? -3.455 -14.185 -2.003 1.00 93.75 268 GLU A C 1
ATOM 2058 O O . GLU A 1 268 ? -2.822 -14.515 -3.007 1.00 93.75 268 GLU A O 1
ATOM 2063 N N . ASP A 1 269 ? -3.518 -12.920 -1.575 1.00 95.25 269 ASP A N 1
ATOM 2064 C CA . ASP A 1 269 ? -2.973 -11.783 -2.314 1.00 95.25 269 ASP A CA 1
ATOM 2065 C C . ASP A 1 269 ? -2.134 -10.855 -1.422 1.00 95.25 269 ASP A C 1
ATOM 2067 O O . ASP A 1 269 ? -2.283 -10.817 -0.200 1.00 95.25 269 ASP A O 1
ATOM 2071 N N . LEU A 1 270 ? -1.254 -10.068 -2.043 1.00 96.38 270 LEU A N 1
ATOM 2072 C CA . LEU A 1 270 ? -0.463 -9.033 -1.383 1.00 96.38 270 LEU A CA 1
ATOM 2073 C C . LEU A 1 270 ? -0.847 -7.655 -1.907 1.00 96.38 270 LEU A C 1
ATOM 2075 O O . LEU A 1 270 ? -1.033 -7.439 -3.106 1.00 96.38 270 LEU A O 1
ATOM 2079 N N . ARG A 1 271 ? -0.870 -6.667 -1.015 1.00 96.69 271 ARG A N 1
ATOM 2080 C CA . ARG A 1 271 ? -1.125 -5.277 -1.384 1.00 96.69 271 ARG A CA 1
ATOM 2081 C C . ARG A 1 271 ? -0.137 -4.337 -0.724 1.00 96.69 271 ARG A C 1
ATOM 2083 O O . ARG A 1 271 ? 0.050 -4.357 0.486 1.00 96.69 271 ARG A O 1
ATOM 2090 N N . ILE A 1 272 ? 0.446 -3.461 -1.535 1.00 96.69 272 ILE A N 1
ATOM 2091 C CA . ILE A 1 272 ? 1.292 -2.373 -1.047 1.00 96.69 272 ILE A CA 1
ATOM 2092 C C . ILE A 1 272 ? 0.390 -1.197 -0.663 1.00 96.69 272 ILE A C 1
ATOM 2094 O O . ILE A 1 272 ? -0.368 -0.672 -1.490 1.00 96.69 272 ILE A O 1
ATOM 2098 N N . HIS A 1 273 ? 0.474 -0.761 0.590 1.00 94.12 273 HIS A N 1
ATOM 2099 C CA . HIS A 1 273 ? -0.252 0.401 1.081 1.00 94.12 273 HIS A CA 1
ATOM 2100 C C . HIS A 1 273 ? 0.433 1.686 0.618 1.00 94.12 273 HIS A C 1
ATOM 2102 O O . HIS A 1 273 ? 1.362 2.178 1.253 1.00 94.12 273 HIS A O 1
ATOM 2108 N N . GLN A 1 274 ? -0.069 2.278 -0.469 1.00 92.62 274 GLN A N 1
ATOM 2109 C CA . GLN A 1 274 ? 0.485 3.516 -1.040 1.00 92.62 274 GLN A CA 1
ATOM 2110 C C . GLN A 1 274 ? 0.471 4.704 -0.066 1.00 92.62 274 GLN A C 1
ATOM 2112 O O . GLN A 1 274 ? 1.283 5.609 -0.199 1.00 92.62 274 GLN A O 1
ATOM 2117 N N . ALA A 1 275 ? -0.473 4.729 0.880 1.00 90.38 275 ALA A N 1
ATOM 2118 C CA . ALA A 1 275 ? -0.602 5.815 1.851 1.00 90.38 275 ALA A CA 1
ATOM 2119 C C . ALA A 1 275 ? 0.328 5.665 3.065 1.00 90.38 275 ALA A C 1
ATOM 2121 O O . ALA A 1 275 ? 0.662 6.671 3.680 1.00 90.38 275 ALA A O 1
ATOM 2122 N N . LEU A 1 276 ? 0.705 4.428 3.410 1.00 91.50 276 LEU A N 1
ATOM 2123 C CA . LEU A 1 276 ? 1.574 4.124 4.552 1.00 91.50 276 LEU A CA 1
ATOM 2124 C C . LEU A 1 276 ? 3.029 3.900 4.131 1.00 91.50 276 LEU A C 1
ATOM 2126 O O . LEU A 1 276 ? 3.921 3.992 4.961 1.00 91.50 276 LEU A O 1
ATOM 2130 N N . SER A 1 277 ? 3.272 3.624 2.849 1.00 93.94 277 SER A N 1
ATOM 2131 C CA . SER A 1 277 ? 4.626 3.546 2.305 1.00 93.94 277 SER A CA 1
ATOM 2132 C C . SER A 1 277 ? 5.191 4.956 2.149 1.00 93.94 277 SER A C 1
ATOM 2134 O O . SER A 1 277 ? 4.571 5.802 1.502 1.00 93.94 277 SER A O 1
ATOM 2136 N N . VAL A 1 278 ? 6.358 5.213 2.734 1.00 93.62 278 VAL A N 1
ATOM 2137 C CA . VAL A 1 278 ? 6.944 6.557 2.837 1.00 93.62 278 VAL A CA 1
ATOM 2138 C C . VAL A 1 278 ? 8.378 6.546 2.319 1.00 93.62 278 VAL A C 1
ATOM 2140 O O . VAL A 1 278 ? 9.140 5.624 2.594 1.00 93.62 278 VAL A O 1
ATOM 2143 N N . GLY A 1 279 ? 8.764 7.582 1.572 1.00 94.69 279 GLY A N 1
ATOM 2144 C CA . GLY A 1 279 ? 10.159 7.810 1.194 1.00 94.69 279 GLY A CA 1
ATOM 2145 C C . GLY A 1 279 ? 10.984 8.322 2.378 1.00 94.69 279 GLY A C 1
ATOM 2146 O O . GLY A 1 279 ? 10.587 9.283 3.031 1.00 94.69 279 GLY A O 1
ATOM 2147 N N . HIS A 1 280 ? 12.143 7.720 2.635 1.00 94.19 280 HIS A N 1
ATOM 2148 C CA . HIS A 1 280 ? 13.113 8.204 3.613 1.00 94.19 280 HIS A CA 1
ATOM 2149 C C . HIS A 1 280 ? 14.060 9.215 2.957 1.00 94.19 280 HIS A C 1
ATOM 2151 O O . HIS A 1 280 ? 14.690 8.919 1.938 1.00 94.19 280 HIS A O 1
ATOM 2157 N N . ARG A 1 281 ? 14.160 10.417 3.533 1.00 91.88 281 ARG A N 1
ATOM 2158 C CA . ARG A 1 281 ? 15.013 11.500 3.031 1.00 91.88 281 ARG A CA 1
ATOM 2159 C C . ARG A 1 281 ? 16.079 11.848 4.060 1.00 91.88 281 ARG A C 1
ATOM 2161 O O . ARG A 1 281 ? 15.747 12.106 5.213 1.00 91.88 281 ARG A O 1
ATOM 2168 N N . ASP A 1 282 ? 17.326 11.925 3.607 1.00 90.06 282 ASP A N 1
ATOM 2169 C CA . ASP A 1 282 ? 18.412 12.554 4.355 1.00 90.06 282 ASP A CA 1
ATOM 2170 C C . ASP A 1 282 ? 18.623 13.968 3.787 1.00 90.06 282 ASP A C 1
ATOM 2172 O O . ASP A 1 282 ? 19.161 14.180 2.691 1.00 90.06 282 ASP A O 1
ATOM 2176 N N . GLY A 1 283 ? 18.050 14.956 4.476 1.00 88.62 283 GLY A N 1
ATOM 2177 C CA . GLY A 1 283 ? 17.957 16.330 3.989 1.00 88.62 283 GLY A CA 1
ATOM 2178 C C . GLY A 1 283 ? 17.055 16.454 2.754 1.00 88.62 283 GLY A C 1
ATOM 2179 O O . GLY A 1 283 ? 15.846 16.252 2.827 1.00 88.62 283 GLY A O 1
ATOM 2180 N N . GLN A 1 284 ? 17.629 16.836 1.609 1.00 86.88 284 GLN A N 1
ATOM 2181 C CA . GLN A 1 284 ? 16.887 16.972 0.344 1.00 86.88 284 GLN A CA 1
ATOM 2182 C C . GLN A 1 284 ? 16.977 15.737 -0.557 1.00 86.88 284 GLN A C 1
ATOM 2184 O O . GLN A 1 284 ? 16.261 15.663 -1.557 1.00 86.88 284 GLN A O 1
ATOM 2189 N N . LYS A 1 285 ? 17.854 14.781 -0.235 1.00 90.38 285 LYS A N 1
ATOM 2190 C CA . LYS A 1 285 ? 18.095 13.606 -1.068 1.00 90.38 285 LYS A CA 1
ATOM 2191 C C . LYS A 1 285 ? 17.258 12.439 -0.554 1.00 90.38 285 LYS A C 1
ATOM 2193 O O . LYS A 1 285 ? 17.234 12.158 0.640 1.00 90.38 285 LYS A O 1
ATOM 2198 N N . LEU A 1 286 ? 16.562 11.768 -1.466 1.00 92.94 286 LEU A N 1
ATOM 2199 C CA . LEU A 1 286 ? 15.855 10.530 -1.167 1.00 92.94 286 LEU A CA 1
ATOM 2200 C C . LEU A 1 286 ? 16.888 9.403 -1.021 1.00 92.94 286 LEU A C 1
ATOM 2202 O O . LEU A 1 286 ? 17.557 9.062 -1.995 1.00 92.94 286 LEU A O 1
ATOM 2206 N N . ASP A 1 287 ? 17.032 8.881 0.193 1.00 94.94 287 ASP A N 1
ATOM 2207 C CA . ASP A 1 287 ? 18.022 7.855 0.551 1.00 94.94 287 ASP A CA 1
ATOM 2208 C C . ASP A 1 287 ? 17.390 6.461 0.677 1.00 94.94 287 ASP A C 1
ATOM 2210 O O . ASP A 1 287 ? 18.045 5.434 0.525 1.00 94.94 287 ASP A O 1
ATOM 2214 N N . GLY A 1 288 ? 16.077 6.395 0.883 1.00 95.19 288 GLY A N 1
ATOM 2215 C CA . GLY A 1 288 ? 15.385 5.121 0.992 1.00 95.19 288 GLY A CA 1
ATOM 2216 C C . GLY A 1 288 ? 13.877 5.235 0.879 1.00 95.19 288 GLY A C 1
ATOM 2217 O O . GLY A 1 288 ? 13.322 6.289 0.566 1.00 95.19 288 GLY A O 1
ATOM 2218 N N . ALA A 1 289 ? 13.201 4.132 1.159 1.00 96.12 289 ALA A N 1
ATOM 2219 C CA . ALA A 1 289 ? 11.760 4.069 1.325 1.00 96.12 289 ALA A CA 1
ATOM 2220 C C . ALA A 1 289 ? 11.407 2.962 2.321 1.00 96.12 289 ALA A C 1
ATOM 2222 O O . ALA A 1 289 ? 12.026 1.905 2.318 1.00 96.12 289 ALA A O 1
ATOM 2223 N N . THR A 1 290 ? 10.389 3.182 3.140 1.00 96.00 290 THR A N 1
ATOM 2224 C CA . THR A 1 290 ? 9.758 2.125 3.930 1.00 96.00 290 THR A CA 1
ATOM 2225 C C . THR A 1 290 ? 8.489 1.710 3.207 1.00 96.00 290 THR A C 1
ATOM 2227 O O . THR A 1 290 ? 7.609 2.539 2.966 1.00 96.00 290 THR A O 1
ATOM 2230 N N . LEU A 1 291 ? 8.401 0.440 2.821 1.00 96.12 291 LEU A N 1
ATOM 2231 C CA . LEU A 1 291 ? 7.209 -0.114 2.189 1.00 96.12 291 LEU A CA 1
ATOM 2232 C C . LEU A 1 291 ? 6.337 -0.797 3.224 1.00 96.12 291 LEU A C 1
ATOM 2234 O O . LEU A 1 291 ? 6.838 -1.598 4.002 1.00 96.12 291 LEU A O 1
ATOM 2238 N N . VAL A 1 292 ? 5.034 -0.552 3.168 1.00 95.62 292 VAL A N 1
ATOM 2239 C CA . VAL A 1 292 ? 4.067 -1.268 4.004 1.00 95.62 292 VAL A CA 1
ATOM 2240 C C . VAL A 1 292 ? 3.290 -2.226 3.122 1.00 95.62 292 VAL A C 1
ATOM 2242 O O . VAL A 1 292 ? 2.554 -1.798 2.224 1.00 95.62 292 VAL A O 1
ATOM 2245 N N . VAL A 1 293 ? 3.478 -3.523 3.353 1.00 96.25 293 VAL A N 1
ATOM 2246 C CA . VAL A 1 293 ? 2.817 -4.592 2.598 1.00 96.25 293 VAL A CA 1
ATOM 2247 C C . VAL A 1 293 ? 1.854 -5.325 3.517 1.00 96.25 293 VAL A C 1
ATOM 2249 O O . VAL A 1 293 ? 2.208 -5.706 4.627 1.00 96.25 293 VAL A O 1
ATOM 2252 N N . THR A 1 294 ? 0.634 -5.540 3.044 1.00 95.75 294 THR A N 1
ATOM 2253 C CA . THR A 1 294 ? -0.411 -6.246 3.787 1.00 95.75 294 THR A CA 1
ATOM 2254 C C . THR A 1 294 ? -0.898 -7.426 2.969 1.00 95.75 294 THR A C 1
ATOM 2256 O O . THR A 1 294 ? -1.094 -7.319 1.755 1.00 95.75 294 THR A O 1
ATOM 2259 N N . ALA A 1 295 ? -1.088 -8.560 3.637 1.00 95.06 295 ALA A N 1
ATOM 2260 C CA . ALA A 1 295 ? -1.701 -9.726 3.028 1.00 95.06 295 ALA A CA 1
ATOM 2261 C C . ALA A 1 295 ? -3.224 -9.587 3.025 1.00 95.06 295 ALA A C 1
ATOM 2263 O O . ALA A 1 295 ? -3.818 -9.058 3.967 1.00 95.06 295 ALA A O 1
ATOM 2264 N N . MET A 1 296 ? -3.858 -10.048 1.955 1.00 95.00 296 MET A N 1
ATOM 2265 C CA . MET A 1 296 ? -5.303 -10.036 1.795 1.00 95.00 296 MET A CA 1
ATOM 2266 C C . MET A 1 296 ? -5.833 -11.455 1.597 1.00 95.00 296 MET A C 1
ATOM 2268 O O . MET A 1 296 ? -5.235 -12.278 0.907 1.00 95.00 296 MET A O 1
ATOM 2272 N N . ASP A 1 297 ? -6.986 -11.721 2.201 1.00 94.31 297 ASP A N 1
ATOM 2273 C CA . ASP A 1 297 ? -7.800 -12.909 1.927 1.00 94.31 297 ASP A CA 1
ATOM 2274 C C . ASP A 1 297 ? -8.495 -12.777 0.557 1.00 94.31 297 ASP A C 1
ATOM 2276 O O . ASP A 1 297 ? -8.635 -11.675 0.018 1.00 94.31 297 ASP A O 1
ATOM 2280 N N . ARG A 1 298 ? -9.073 -13.872 0.057 1.00 92.88 298 ARG A N 1
ATOM 2281 C CA . ARG A 1 298 ? -9.914 -13.944 -1.154 1.00 92.88 298 ARG A CA 1
ATOM 2282 C C . ARG A 1 298 ? -11.058 -12.930 -1.198 1.00 92.88 298 ARG A C 1
ATOM 2284 O O . ARG A 1 298 ? -11.582 -12.590 -2.255 1.00 92.88 298 ARG A O 1
ATOM 2291 N N . LEU A 1 299 ? -11.492 -12.479 -0.020 1.00 91.44 299 LEU A N 1
ATOM 2292 C CA . LEU A 1 299 ? -12.557 -11.491 0.163 1.00 91.44 299 LEU A CA 1
ATOM 2293 C C . LEU A 1 299 ? -12.036 -10.042 0.185 1.00 91.44 299 LEU A C 1
ATOM 2295 O O . LEU A 1 299 ? -12.815 -9.126 0.435 1.00 91.44 299 LEU A O 1
ATOM 2299 N N . GLY A 1 300 ? -10.734 -9.822 -0.025 1.00 91.44 300 GLY A N 1
ATOM 2300 C CA . GLY A 1 300 ? -10.097 -8.502 0.019 1.00 91.44 300 GLY A CA 1
ATOM 2301 C C . GLY A 1 300 ? -9.961 -7.918 1.427 1.00 91.44 300 GLY A C 1
ATOM 2302 O O . GLY A 1 300 ? -9.782 -6.711 1.581 1.00 91.44 300 GLY A O 1
ATOM 2303 N N . ARG A 1 301 ? -10.081 -8.751 2.466 1.00 91.25 301 ARG A N 1
ATOM 2304 C CA . ARG A 1 301 ? -9.886 -8.339 3.863 1.00 91.25 301 ARG A CA 1
ATOM 2305 C C . ARG A 1 301 ? -8.404 -8.407 4.197 1.00 91.25 301 ARG A C 1
ATOM 2307 O O . ARG A 1 301 ? -7.767 -9.400 3.863 1.00 91.25 301 ARG A O 1
ATOM 2314 N N . SER A 1 302 ? -7.886 -7.384 4.868 1.00 91.75 302 SER A N 1
ATOM 2315 C CA . SER A 1 302 ? -6.524 -7.393 5.402 1.00 91.75 302 SER A CA 1
ATOM 2316 C C . SER A 1 302 ? -6.378 -8.482 6.462 1.00 91.75 302 SER A C 1
ATOM 2318 O O . SER A 1 302 ? -7.217 -8.579 7.360 1.00 91.75 302 SER A O 1
ATOM 2320 N N . LEU A 1 303 ? -5.312 -9.265 6.362 1.00 92.00 303 LEU A N 1
ATOM 2321 C CA . LEU A 1 303 ? -4.946 -10.298 7.320 1.00 92.00 303 LEU A CA 1
ATOM 2322 C C . LEU A 1 303 ? -3.708 -9.871 8.094 1.00 92.00 303 LEU A C 1
ATOM 2324 O O . LEU A 1 303 ? -2.766 -9.326 7.521 1.00 92.00 303 LEU A O 1
ATOM 2328 N N . ASN A 1 304 ? -3.716 -10.148 9.394 1.00 91.12 304 ASN A N 1
ATOM 2329 C CA . ASN A 1 304 ? -2.540 -9.982 10.226 1.00 91.12 304 ASN A CA 1
ATOM 2330 C C . ASN A 1 304 ? -1.641 -11.205 10.039 1.00 91.12 304 ASN A C 1
ATOM 2332 O O . ASN A 1 304 ? -2.025 -12.316 10.392 1.00 91.12 304 ASN A O 1
ATOM 2336 N N . LEU A 1 305 ? -0.452 -11.010 9.472 1.00 89.75 305 LEU A N 1
ATOM 2337 C CA . LEU A 1 305 ? 0.476 -12.112 9.213 1.00 89.75 305 LEU A CA 1
ATOM 2338 C C . LEU A 1 305 ? 1.058 -12.728 10.490 1.00 89.75 305 LEU A C 1
ATOM 2340 O O . LEU A 1 305 ? 1.534 -13.851 10.424 1.00 89.75 305 LEU A O 1
ATOM 2344 N N . ASN A 1 306 ? 0.967 -12.053 11.641 1.00 90.00 306 ASN A N 1
ATOM 2345 C CA . ASN A 1 306 ? 1.377 -12.622 12.931 1.00 90.00 306 ASN A CA 1
ATOM 2346 C C . ASN A 1 306 ? 0.537 -13.837 13.354 1.00 90.00 306 ASN A C 1
ATOM 2348 O O . ASN A 1 306 ? 0.994 -14.645 14.158 1.00 90.00 306 ASN A O 1
ATOM 2352 N N . ASP A 1 307 ? -0.676 -13.971 12.812 1.00 90.00 307 ASP A N 1
ATOM 2353 C CA . ASP A 1 307 ? -1.553 -15.111 13.087 1.00 90.00 307 ASP A CA 1
ATOM 2354 C C . ASP A 1 307 ? -1.198 -16.339 12.220 1.00 90.00 307 ASP A C 1
ATOM 2356 O O . ASP A 1 307 ? -1.799 -17.404 12.376 1.00 90.00 307 ASP A O 1
ATOM 2360 N N . PHE A 1 308 ? -0.227 -16.205 11.306 1.00 88.44 308 PHE A N 1
ATOM 2361 C CA . PHE A 1 308 ? 0.192 -17.239 10.363 1.00 88.44 308 PHE A CA 1
ATOM 2362 C C . PHE A 1 308 ? 1.688 -17.524 10.496 1.00 88.44 308 PHE A C 1
ATOM 2364 O O . PHE A 1 308 ? 2.513 -16.620 10.596 1.00 88.44 308 PHE A O 1
ATOM 2371 N N . GLU A 1 309 ? 2.061 -18.798 10.425 1.00 88.50 309 GLU A N 1
ATOM 2372 C CA . GLU A 1 309 ? 3.463 -19.195 10.321 1.00 88.50 309 GLU A CA 1
ATOM 2373 C C . GLU A 1 309 ? 3.926 -19.005 8.870 1.00 88.50 309 GLU A C 1
ATOM 2375 O O . GLU A 1 309 ? 3.765 -19.875 8.015 1.00 88.50 309 GLU A O 1
ATOM 2380 N N . VAL A 1 310 ? 4.415 -17.803 8.560 1.00 89.25 310 VAL A N 1
ATOM 2381 C CA . VAL A 1 310 ? 4.879 -17.450 7.214 1.00 89.25 310 VAL A CA 1
ATOM 2382 C C . VAL A 1 310 ? 6.344 -17.855 7.051 1.00 89.25 310 VAL A C 1
ATOM 2384 O O . VAL A 1 310 ? 7.245 -17.096 7.403 1.00 89.25 310 VAL A O 1
ATOM 2387 N N . ASP A 1 311 ? 6.584 -19.029 6.466 1.00 93.88 311 ASP A N 1
ATOM 2388 C CA . ASP A 1 311 ? 7.921 -19.466 6.047 1.00 93.88 311 ASP A CA 1
ATOM 2389 C C . ASP A 1 311 ? 8.140 -19.169 4.552 1.00 93.88 311 ASP A C 1
ATOM 2391 O O . ASP A 1 311 ? 7.963 -20.020 3.680 1.00 93.88 311 ASP A O 1
ATOM 2395 N N . ALA A 1 312 ? 8.449 -17.908 4.228 1.00 95.62 312 ALA A N 1
ATOM 2396 C CA . ALA A 1 312 ? 8.532 -17.443 2.843 1.00 95.62 312 ALA A CA 1
ATOM 2397 C C . ALA A 1 312 ? 9.710 -16.497 2.581 1.00 95.62 312 ALA A C 1
ATOM 2399 O O . ALA A 1 312 ? 10.101 -15.698 3.428 1.00 95.62 312 ALA A O 1
ATOM 2400 N N . GLU A 1 313 ? 10.255 -16.561 1.368 1.00 97.75 313 GLU A N 1
ATOM 2401 C CA . GLU A 1 313 ? 11.275 -15.643 0.858 1.00 97.75 313 GLU A CA 1
ATOM 2402 C C . GLU A 1 313 ? 10.618 -14.422 0.214 1.00 97.75 313 GLU A C 1
ATOM 2404 O O . GLU A 1 313 ? 9.635 -14.543 -0.521 1.00 97.75 313 GLU A O 1
ATOM 2409 N N . LEU A 1 314 ? 11.181 -13.238 0.433 1.00 97.75 314 LEU A N 1
ATOM 2410 C CA . LEU A 1 314 ? 10.651 -11.986 -0.100 1.00 97.75 314 LEU A CA 1
ATOM 2411 C C . LEU A 1 314 ? 11.664 -11.354 -1.049 1.00 97.75 314 LEU A C 1
ATOM 2413 O O . LEU A 1 314 ? 12.827 -11.181 -0.707 1.00 97.75 314 LEU A O 1
ATOM 2417 N N . SER A 1 315 ? 11.214 -10.962 -2.235 1.00 98.25 315 SER A N 1
ATOM 2418 C CA . SER A 1 315 ? 12.015 -10.227 -3.208 1.00 98.25 315 SER A CA 1
ATOM 2419 C C . SER A 1 315 ? 11.303 -8.941 -3.589 1.00 98.25 315 SER A C 1
ATOM 2421 O O . SER A 1 315 ? 10.142 -8.958 -4.009 1.00 98.25 315 SER A O 1
ATOM 2423 N N . VAL A 1 316 ? 12.001 -7.820 -3.450 1.00 98.00 316 VAL A N 1
ATOM 2424 C CA . VAL A 1 316 ? 11.507 -6.497 -3.815 1.00 98.00 316 VAL A CA 1
ATOM 2425 C C . VAL A 1 316 ? 12.374 -5.926 -4.921 1.00 98.00 316 VAL A C 1
ATOM 2427 O O . VAL A 1 316 ? 13.597 -5.883 -4.813 1.00 98.00 316 VAL A O 1
ATOM 2430 N N . VAL A 1 317 ? 11.741 -5.468 -5.995 1.00 97.81 317 VAL A N 1
ATOM 2431 C CA . VAL A 1 317 ? 12.397 -4.789 -7.113 1.00 97.81 317 VAL A CA 1
ATOM 2432 C C . VAL A 1 317 ? 11.765 -3.418 -7.271 1.00 97.81 317 VAL A C 1
ATOM 2434 O O . VAL A 1 317 ? 10.549 -3.307 -7.420 1.00 97.81 317 VAL A O 1
ATOM 2437 N N . VAL A 1 318 ? 12.593 -2.378 -7.259 1.00 97.88 318 VAL A N 1
ATOM 2438 C CA . VAL A 1 318 ? 12.143 -0.995 -7.444 1.00 97.88 318 VAL A CA 1
ATOM 2439 C C . VAL A 1 318 ? 12.620 -0.502 -8.805 1.00 97.88 318 VAL A C 1
ATOM 2441 O O . VAL A 1 318 ? 13.803 -0.619 -9.139 1.00 97.88 318 VAL A O 1
ATOM 2444 N N . LEU A 1 319 ? 11.686 0.031 -9.589 1.00 97.81 319 LEU A N 1
ATOM 2445 C CA . LEU A 1 319 ? 11.911 0.587 -10.916 1.00 97.81 319 LEU A CA 1
ATOM 2446 C C . LEU A 1 319 ? 11.580 2.085 -10.935 1.00 97.81 319 LEU A C 1
ATOM 2448 O O . LEU A 1 319 ? 10.601 2.524 -10.334 1.00 97.81 319 LEU A O 1
ATOM 2452 N N . ASP A 1 320 ? 12.365 2.855 -11.672 1.00 97.56 320 ASP A N 1
ATOM 2453 C CA . ASP A 1 320 ? 12.160 4.273 -11.947 1.00 97.56 320 ASP A CA 1
ATOM 2454 C C . ASP A 1 320 ? 11.497 4.439 -13.329 1.00 97.56 320 ASP A C 1
ATOM 2456 O O . ASP A 1 320 ? 12.123 4.135 -14.348 1.00 97.56 320 ASP A O 1
ATOM 2460 N N . PRO A 1 321 ? 10.230 4.879 -13.405 1.00 97.44 321 PRO A N 1
ATOM 2461 C CA . PRO A 1 321 ? 9.498 4.968 -14.665 1.00 97.44 321 PRO A CA 1
ATOM 2462 C C . PRO A 1 321 ? 10.040 6.038 -15.622 1.00 97.44 321 PRO A C 1
ATOM 2464 O O . PRO A 1 321 ? 9.717 5.981 -16.808 1.00 97.44 321 PRO A O 1
ATOM 2467 N N . ASP A 1 322 ? 10.827 7.002 -15.136 1.00 96.94 322 ASP A N 1
ATOM 2468 C CA . ASP A 1 322 ? 11.338 8.116 -15.942 1.00 96.94 322 ASP A CA 1
ATOM 2469 C C . ASP A 1 322 ? 12.716 7.817 -16.569 1.00 96.94 322 ASP A C 1
ATOM 2471 O O . ASP A 1 322 ? 13.227 8.610 -17.364 1.00 96.94 322 ASP A O 1
ATOM 2475 N N . ARG A 1 323 ? 13.311 6.659 -16.250 1.00 96.12 323 ARG A N 1
ATOM 2476 C CA . ARG A 1 323 ? 14.566 6.169 -16.838 1.00 96.12 323 ARG A CA 1
ATOM 2477 C C . ARG A 1 323 ? 14.337 5.267 -18.049 1.00 96.12 323 ARG A C 1
ATOM 2479 O O . ARG A 1 323 ? 13.274 4.672 -18.226 1.00 96.12 323 ARG A O 1
ATOM 2486 N N . ASP A 1 324 ? 15.384 5.114 -18.860 1.00 96.25 324 ASP A N 1
ATOM 2487 C CA . ASP A 1 324 ? 15.386 4.171 -19.978 1.00 96.25 324 ASP A CA 1
ATOM 2488 C C . ASP A 1 324 ? 15.097 2.737 -19.494 1.00 96.25 324 ASP A C 1
ATOM 2490 O O . ASP A 1 324 ? 15.654 2.300 -18.488 1.00 96.25 324 ASP A O 1
ATOM 2494 N N . PRO A 1 325 ? 14.291 1.942 -20.221 1.00 91.19 325 PRO A N 1
ATOM 2495 C CA . PRO A 1 325 ? 13.826 0.627 -19.765 1.00 91.19 325 PRO A CA 1
ATOM 2496 C C . PRO A 1 325 ? 14.939 -0.417 -19.566 1.00 91.19 325 PRO A C 1
ATOM 2498 O O . PRO A 1 325 ? 14.684 -1.473 -18.995 1.00 91.19 325 PRO A O 1
ATOM 2501 N N . GLY A 1 326 ? 16.157 -0.154 -20.052 1.00 93.44 326 GLY A N 1
ATOM 2502 C CA . GLY A 1 326 ? 17.332 -0.996 -19.805 1.00 93.44 326 GLY A CA 1
ATOM 2503 C C . GLY A 1 326 ? 18.060 -0.697 -18.489 1.00 93.44 326 GLY A C 1
ATOM 2504 O O . GLY A 1 326 ? 18.790 -1.559 -18.012 1.00 93.44 326 GLY A O 1
ATOM 2505 N N . ASP A 1 327 ? 17.849 0.489 -17.910 1.00 95.12 327 ASP A N 1
ATOM 2506 C CA . ASP A 1 327 ? 18.518 0.990 -16.695 1.00 95.12 327 ASP A CA 1
ATOM 2507 C C . ASP A 1 327 ? 17.513 1.619 -15.708 1.00 95.12 327 ASP A C 1
ATOM 2509 O O . ASP A 1 327 ? 17.834 2.461 -14.871 1.00 95.12 327 ASP A O 1
ATOM 2513 N N . ASN A 1 328 ? 16.243 1.225 -15.817 1.00 96.25 328 ASN A N 1
ATOM 2514 C CA . ASN A 1 328 ? 15.189 1.699 -14.929 1.00 96.25 328 ASN A CA 1
ATOM 2515 C C . ASN A 1 328 ? 15.186 0.976 -13.581 1.00 96.25 328 ASN A C 1
ATOM 2517 O O . ASN A 1 328 ? 14.456 1.374 -12.682 1.00 96.25 328 ASN A O 1
ATOM 2521 N N . ARG A 1 329 ? 15.974 -0.087 -13.410 1.00 97.00 329 ARG A N 1
ATOM 2522 C CA . ARG A 1 329 ? 16.022 -0.854 -12.167 1.00 97.00 329 ARG A CA 1
ATOM 2523 C C . ARG A 1 329 ? 16.976 -0.203 -11.174 1.00 97.00 329 ARG A C 1
ATOM 2525 O O . ARG A 1 329 ? 18.185 -0.324 -11.316 1.00 97.00 329 ARG A O 1
ATOM 2532 N N . LEU A 1 330 ? 16.411 0.399 -10.129 1.00 96.06 330 LEU A N 1
ATOM 2533 C CA . LEU A 1 330 ? 17.180 1.041 -9.060 1.00 96.06 330 LEU A CA 1
ATOM 2534 C C . LEU A 1 330 ? 17.885 0.022 -8.167 1.00 96.06 330 LEU A C 1
ATOM 2536 O O . LEU A 1 330 ? 18.997 0.258 -7.712 1.00 96.06 330 LEU A O 1
ATOM 2540 N N . GLY A 1 331 ? 17.238 -1.116 -7.913 1.00 96.38 331 GLY A N 1
ATOM 2541 C CA . GLY A 1 331 ? 17.787 -2.144 -7.040 1.00 96.38 331 GLY A CA 1
ATOM 2542 C C . GLY A 1 331 ? 16.908 -3.383 -6.939 1.00 96.38 331 GLY A C 1
ATOM 2543 O O . GLY A 1 331 ? 15.803 -3.451 -7.493 1.00 96.38 331 GLY A O 1
ATOM 2544 N N . ARG A 1 332 ? 17.439 -4.398 -6.259 1.00 97.06 332 ARG A N 1
ATOM 2545 C CA . ARG A 1 332 ? 16.701 -5.586 -5.832 1.00 97.06 332 ARG A CA 1
ATOM 2546 C C . ARG A 1 332 ? 17.160 -5.966 -4.438 1.00 97.06 332 ARG A C 1
ATOM 2548 O O . ARG A 1 332 ? 18.357 -6.108 -4.219 1.00 97.06 332 ARG A O 1
ATOM 2555 N N . TRP A 1 333 ? 16.192 -6.171 -3.564 1.00 97.94 333 TRP A N 1
ATOM 2556 C CA . TRP A 1 333 ? 16.395 -6.593 -2.190 1.00 97.94 333 TRP A CA 1
ATOM 2557 C C . TRP A 1 333 ? 15.758 -7.964 -2.041 1.00 97.94 333 TRP A C 1
ATOM 2559 O O . TRP A 1 333 ? 14.577 -8.135 -2.344 1.00 97.94 333 TRP A O 1
ATOM 2569 N N . ASP A 1 334 ? 16.559 -8.944 -1.650 1.00 97.75 334 ASP A N 1
ATOM 2570 C CA . ASP A 1 334 ? 16.108 -10.300 -1.375 1.00 97.75 334 ASP A CA 1
ATOM 2571 C C . ASP A 1 334 ? 16.255 -10.531 0.132 1.00 97.75 334 ASP A C 1
ATOM 2573 O O . ASP A 1 334 ? 17.323 -10.289 0.690 1.00 97.75 334 ASP A O 1
ATOM 2577 N N . PHE A 1 335 ? 15.178 -10.967 0.777 1.00 97.81 335 PHE A N 1
ATOM 2578 C CA . PHE A 1 335 ? 15.113 -11.239 2.207 1.00 97.81 335 PHE A CA 1
ATOM 2579 C C . PHE A 1 335 ? 14.849 -12.727 2.422 1.00 97.81 335 PHE A C 1
ATOM 2581 O O . PHE A 1 335 ? 13.974 -13.330 1.789 1.00 97.81 335 PHE A O 1
ATOM 2588 N N . SER A 1 336 ? 15.620 -13.313 3.329 1.00 97.94 336 SER A N 1
ATOM 2589 C CA . SER A 1 336 ? 15.497 -14.708 3.737 1.00 97.94 336 SER A CA 1
ATOM 2590 C C . SER A 1 336 ? 14.244 -14.947 4.582 1.00 97.94 336 SER A C 1
ATOM 2592 O O . SER A 1 336 ? 13.699 -14.023 5.188 1.00 97.94 336 SER A O 1
ATOM 2594 N N . ARG A 1 337 ? 13.822 -16.213 4.698 1.00 96.81 337 ARG A N 1
ATOM 2595 C CA . ARG A 1 337 ? 12.638 -16.595 5.491 1.00 96.81 337 ARG A CA 1
ATOM 2596 C C . ARG A 1 337 ? 12.704 -16.098 6.941 1.00 96.81 337 ARG A C 1
ATOM 2598 O O . ARG A 1 337 ? 11.728 -15.583 7.475 1.00 96.81 337 ARG A O 1
ATOM 2605 N N . LYS A 1 338 ? 13.895 -16.159 7.552 1.00 96.75 338 LYS A N 1
ATOM 2606 C CA . LYS A 1 338 ? 14.140 -15.672 8.921 1.00 96.75 338 LYS A CA 1
ATOM 2607 C C . LYS A 1 338 ? 13.986 -14.157 9.045 1.00 96.75 338 LYS A C 1
ATOM 2609 O O . LYS A 1 338 ? 13.434 -13.685 10.032 1.00 96.75 338 LYS A O 1
ATOM 2614 N N . GLU A 1 339 ? 14.466 -13.399 8.061 1.00 96.69 339 GLU A N 1
ATOM 2615 C CA . GLU A 1 339 ? 14.329 -11.937 8.048 1.00 96.69 339 GLU A CA 1
ATOM 2616 C C . GLU A 1 339 ? 12.874 -11.526 7.836 1.00 96.69 339 GLU A C 1
ATOM 2618 O O . GLU A 1 339 ? 12.395 -10.621 8.512 1.00 96.69 339 GLU A O 1
ATOM 2623 N N . VAL A 1 340 ? 12.148 -12.223 6.956 1.00 95.88 340 VAL A N 1
ATOM 2624 C CA . VAL A 1 340 ? 10.713 -11.995 6.740 1.00 95.88 340 VAL A CA 1
ATOM 2625 C C . VAL A 1 340 ? 9.917 -12.274 8.013 1.00 95.88 340 VAL A C 1
ATOM 2627 O O . VAL A 1 340 ? 9.139 -11.419 8.432 1.00 95.88 340 VAL A O 1
ATOM 2630 N N . ALA A 1 341 ? 10.163 -13.403 8.681 1.00 94.50 341 ALA A N 1
ATOM 2631 C CA . ALA A 1 341 ? 9.527 -13.720 9.958 1.00 94.50 341 ALA A CA 1
ATOM 2632 C C . ALA A 1 341 ? 9.833 -12.664 11.038 1.00 94.50 341 ALA A C 1
ATOM 2634 O O . ALA A 1 341 ? 8.937 -12.256 11.775 1.00 94.50 341 ALA A O 1
ATOM 2635 N N . ALA A 1 342 ? 11.073 -12.164 11.099 1.00 94.62 342 ALA A N 1
ATOM 2636 C CA . ALA A 1 342 ? 11.455 -11.101 12.028 1.00 94.62 342 ALA A CA 1
ATOM 2637 C C . ALA A 1 342 ? 10.763 -9.760 11.716 1.00 94.62 342 ALA A C 1
ATOM 2639 O O . ALA A 1 342 ? 10.343 -9.066 12.640 1.00 94.62 342 ALA A O 1
ATOM 2640 N N . MET A 1 343 ? 10.612 -9.406 10.434 1.00 94.81 343 MET A N 1
ATOM 2641 C CA . MET A 1 343 ? 9.879 -8.205 10.010 1.00 94.81 343 MET A CA 1
ATOM 2642 C C . MET A 1 343 ? 8.390 -8.297 10.361 1.00 94.81 343 MET A C 1
ATOM 2644 O O . 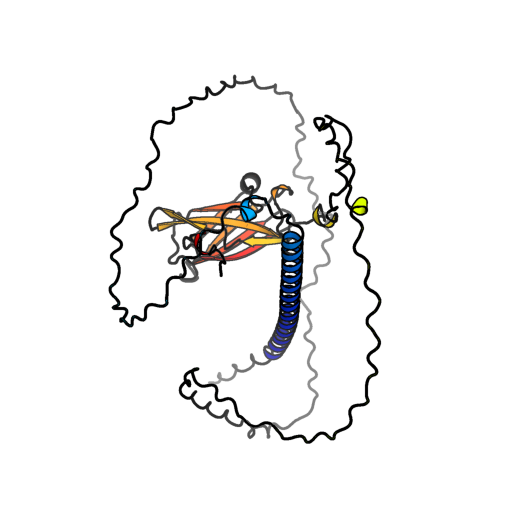MET A 1 343 ? 7.827 -7.326 10.859 1.00 94.81 343 MET A O 1
ATOM 2648 N N . ILE A 1 344 ? 7.767 -9.463 10.157 1.00 93.69 344 ILE A N 1
ATOM 2649 C CA . ILE A 1 344 ? 6.360 -9.701 10.512 1.00 93.69 344 ILE A CA 1
ATOM 2650 C C . ILE A 1 344 ? 6.165 -9.590 12.030 1.00 93.69 344 ILE A C 1
ATOM 2652 O O . ILE A 1 344 ? 5.299 -8.841 12.476 1.00 93.69 344 ILE A O 1
ATOM 2656 N N . ALA A 1 345 ? 7.024 -10.245 12.819 1.00 92.38 345 ALA A N 1
ATOM 2657 C CA . ALA A 1 345 ? 6.950 -10.229 14.281 1.00 92.38 345 ALA A CA 1
ATOM 2658 C C . ALA A 1 345 ? 7.180 -8.836 14.899 1.00 92.38 345 ALA A C 1
ATOM 2660 O O . ALA A 1 345 ? 6.708 -8.559 16.004 1.00 92.38 345 ALA A O 1
ATOM 2661 N N . ALA A 1 346 ? 7.924 -7.961 14.214 1.00 92.31 346 ALA A N 1
ATOM 2662 C CA . ALA A 1 346 ? 8.174 -6.597 14.666 1.00 92.31 346 ALA A CA 1
ATOM 2663 C C . ALA A 1 346 ? 6.980 -5.653 14.432 1.00 92.31 346 ALA A C 1
ATOM 2665 O O . ALA A 1 346 ? 6.851 -4.653 15.149 1.00 92.31 346 ALA A O 1
ATOM 2666 N N . ASP A 1 347 ? 6.110 -5.948 13.461 1.00 86.44 347 ASP A N 1
ATOM 2667 C CA . ASP A 1 347 ? 5.020 -5.053 13.075 1.00 86.44 347 ASP A CA 1
ATOM 2668 C C . ASP A 1 347 ? 3.759 -5.259 13.936 1.00 86.44 347 ASP A C 1
ATOM 2670 O O . ASP A 1 347 ? 3.304 -6.371 14.210 1.00 86.44 347 ASP A O 1
ATOM 2674 N N . LYS A 1 348 ? 3.167 -4.140 14.361 1.00 81.19 348 LYS A N 1
ATOM 2675 C CA . LYS A 1 348 ? 1.920 -4.068 15.140 1.00 81.19 348 LYS A CA 1
ATOM 2676 C C . LYS A 1 348 ? 0.730 -3.590 14.307 1.00 81.19 348 LYS A C 1
ATOM 2678 O O . LYS A 1 348 ? -0.397 -3.604 14.795 1.00 81.19 348 LYS A O 1
ATOM 2683 N N . SER A 1 349 ? 0.970 -3.113 13.088 1.00 76.69 349 SER A N 1
ATOM 2684 C CA . SER A 1 349 ? 0.008 -2.365 12.276 1.00 76.69 349 SER A CA 1
ATOM 2685 C C . SER A 1 349 ? -0.850 -3.234 11.347 1.00 76.69 349 SER A C 1
ATOM 2687 O O . SER A 1 349 ? -1.727 -2.714 10.657 1.00 76.69 349 SER A O 1
ATOM 2689 N N . GLY A 1 350 ? -0.643 -4.557 11.340 1.00 77.06 350 GLY A N 1
ATOM 2690 C CA . GLY A 1 350 ? -1.345 -5.483 10.444 1.00 77.06 350 GLY A CA 1
ATOM 2691 C C . GLY A 1 350 ? -0.826 -5.468 9.000 1.00 77.06 350 GLY A C 1
ATOM 2692 O O . GLY A 1 350 ? -1.399 -6.132 8.139 1.00 77.06 350 GLY A O 1
ATOM 2693 N N . GLY A 1 351 ? 0.245 -4.721 8.726 1.00 86.19 351 GLY A N 1
ATOM 2694 C CA . GLY A 1 351 ? 1.148 -4.954 7.602 1.00 86.19 351 GLY A CA 1
ATOM 2695 C C . GLY A 1 351 ? 2.456 -5.573 8.095 1.00 86.19 351 GLY A C 1
ATOM 2696 O O . GLY A 1 351 ? 2.538 -6.017 9.238 1.00 86.19 351 GLY A O 1
ATOM 2697 N N . PHE A 1 352 ? 3.458 -5.623 7.223 1.00 92.81 352 PHE A N 1
ATOM 2698 C CA . PHE A 1 352 ? 4.860 -5.674 7.626 1.00 92.81 352 PHE A CA 1
ATOM 2699 C C . PHE A 1 352 ? 5.638 -4.595 6.870 1.00 92.81 352 PHE A C 1
ATOM 2701 O O . PHE A 1 352 ? 5.401 -4.344 5.678 1.00 92.81 352 PHE A O 1
ATOM 2708 N N . GLU A 1 353 ? 6.544 -3.935 7.586 1.00 95.38 353 GLU A N 1
ATOM 2709 C CA . GLU A 1 353 ? 7.354 -2.833 7.078 1.00 95.38 353 GLU A CA 1
ATOM 2710 C C . GLU A 1 353 ? 8.668 -3.350 6.480 1.00 95.38 353 GLU A C 1
ATOM 2712 O O . GLU A 1 353 ? 9.448 -4.029 7.146 1.00 95.38 353 GLU A O 1
ATOM 2717 N N . ILE A 1 354 ? 8.938 -3.003 5.221 1.00 96.56 354 ILE A N 1
ATOM 2718 C CA . ILE A 1 354 ? 10.163 -3.380 4.512 1.00 96.56 354 ILE A CA 1
ATOM 2719 C C . ILE A 1 354 ? 11.019 -2.123 4.319 1.00 96.56 354 ILE A C 1
ATOM 2721 O O . ILE A 1 354 ? 10.669 -1.270 3.491 1.00 96.56 354 ILE A O 1
ATOM 2725 N N . PRO A 1 355 ? 12.139 -1.979 5.045 1.00 95.88 355 PRO A N 1
ATOM 2726 C CA . PRO A 1 355 ? 13.058 -0.872 4.843 1.00 95.88 355 PRO A CA 1
ATOM 2727 C C . PRO A 1 355 ? 13.896 -1.095 3.577 1.00 95.88 355 PRO A C 1
ATOM 2729 O O . PRO A 1 355 ? 14.580 -2.105 3.426 1.00 95.88 355 PRO A O 1
ATOM 2732 N N . ILE A 1 356 ? 13.875 -0.120 2.674 1.00 96.75 356 ILE A N 1
ATOM 2733 C CA . ILE A 1 356 ? 14.657 -0.091 1.436 1.00 96.75 356 ILE A CA 1
ATOM 2734 C C . ILE A 1 356 ? 15.628 1.077 1.507 1.00 96.75 356 ILE A C 1
ATOM 2736 O O . ILE A 1 356 ? 15.220 2.212 1.742 1.00 96.75 356 ILE A O 1
ATOM 2740 N N . ARG A 1 357 ? 16.911 0.806 1.261 1.00 96.62 357 ARG A N 1
ATOM 2741 C CA . ARG A 1 357 ? 17.961 1.825 1.136 1.00 96.62 357 ARG A CA 1
ATOM 2742 C C . ARG A 1 357 ? 18.480 1.859 -0.295 1.00 96.62 357 ARG A C 1
ATOM 2744 O O . ARG A 1 357 ? 18.801 0.814 -0.858 1.00 96.62 357 ARG A O 1
ATOM 2751 N N . PHE A 1 358 ? 18.539 3.048 -0.880 1.00 95.38 358 PHE A N 1
ATOM 2752 C CA . PHE A 1 358 ? 19.019 3.286 -2.237 1.00 95.38 358 PHE A CA 1
ATOM 2753 C C . PHE A 1 358 ? 20.534 3.518 -2.215 1.00 95.38 358 PHE A C 1
ATOM 2755 O O . PHE A 1 358 ? 20.993 4.655 -2.195 1.00 95.38 358 PHE A O 1
ATOM 2762 N N . GLU A 1 359 ? 21.318 2.438 -2.203 1.00 89.19 359 GLU A N 1
ATOM 2763 C CA . GLU A 1 359 ? 22.781 2.536 -2.069 1.00 89.19 359 GLU A CA 1
ATOM 2764 C C . GLU A 1 359 ? 23.447 3.102 -3.336 1.00 89.19 359 GLU A C 1
ATOM 2766 O O . GLU A 1 359 ? 24.122 4.132 -3.286 1.00 89.19 359 GLU A O 1
ATOM 2771 N N . ASP A 1 360 ? 23.218 2.468 -4.489 1.00 88.94 360 ASP A N 1
ATOM 2772 C CA . ASP A 1 360 ? 23.950 2.793 -5.721 1.00 88.94 360 ASP A CA 1
ATOM 2773 C C . ASP A 1 360 ? 23.251 3.844 -6.591 1.00 88.94 360 ASP A C 1
ATOM 2775 O O . ASP A 1 360 ? 23.899 4.630 -7.289 1.00 88.94 360 ASP A O 1
ATOM 2779 N N . GLN A 1 361 ? 21.915 3.851 -6.592 1.00 92.69 361 GLN A N 1
ATOM 2780 C CA . GLN A 1 361 ? 21.120 4.652 -7.518 1.00 92.69 361 GLN A CA 1
ATOM 2781 C C . GLN A 1 361 ? 19.909 5.276 -6.832 1.00 92.69 361 GLN A C 1
ATOM 2783 O O . GLN A 1 361 ? 18.992 4.582 -6.399 1.00 92.69 361 GLN A O 1
ATOM 2788 N N . THR A 1 362 ? 19.860 6.607 -6.815 1.00 94.19 362 THR A N 1
ATOM 2789 C CA . THR A 1 362 ? 18.653 7.336 -6.417 1.00 94.19 362 THR A CA 1
ATOM 2790 C C . THR A 1 362 ? 17.695 7.487 -7.595 1.00 94.19 362 THR A C 1
ATOM 2792 O O . THR A 1 362 ? 18.155 7.729 -8.719 1.00 94.19 362 THR A O 1
ATOM 2795 N N . PRO A 1 363 ? 16.375 7.401 -7.371 1.00 95.88 363 PRO A N 1
ATOM 2796 C CA . PRO A 1 363 ? 15.405 7.655 -8.429 1.00 95.88 363 PRO A CA 1
ATOM 2797 C C . PRO A 1 363 ? 15.521 9.098 -8.943 1.00 95.88 363 PRO A C 1
ATOM 2799 O O . PRO A 1 363 ? 15.858 10.018 -8.195 1.00 95.88 363 PRO A O 1
ATOM 2802 N N . ALA A 1 364 ? 15.271 9.287 -10.237 1.00 94.44 364 ALA A N 1
ATOM 2803 C CA . ALA A 1 364 ? 15.284 10.587 -10.898 1.00 94.44 364 ALA A CA 1
ATOM 2804 C C . ALA A 1 364 ? 14.075 11.441 -10.492 1.00 94.44 364 ALA A C 1
ATOM 2806 O O . ALA A 1 364 ? 14.159 12.672 -10.471 1.00 94.44 364 ALA A O 1
ATOM 2807 N N . THR A 1 365 ? 12.958 10.794 -10.158 1.00 94.19 365 THR A N 1
ATOM 2808 C CA . THR A 1 365 ? 11.742 11.443 -9.670 1.00 94.19 365 THR A CA 1
ATOM 2809 C C . THR A 1 365 ? 11.281 10.831 -8.353 1.00 94.19 365 THR A C 1
ATOM 2811 O O . THR A 1 365 ? 11.779 9.808 -7.899 1.00 94.19 365 THR A O 1
ATOM 2814 N N . ASP A 1 366 ? 10.299 11.457 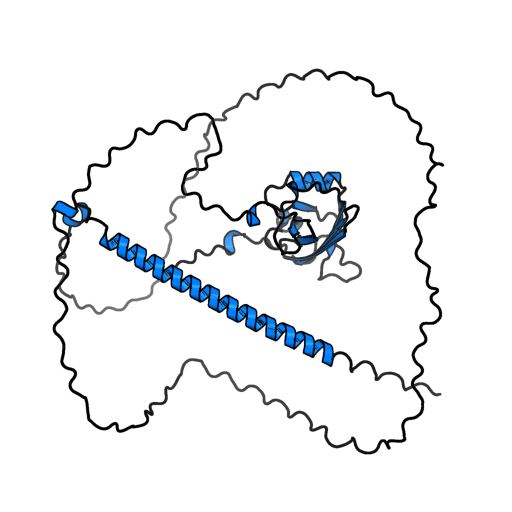-7.707 1.00 94.94 366 ASP A N 1
ATOM 2815 C CA . ASP A 1 366 ? 9.695 10.878 -6.506 1.00 94.94 366 ASP A CA 1
ATOM 2816 C C . ASP A 1 366 ? 8.771 9.687 -6.828 1.00 94.94 366 ASP A C 1
ATOM 2818 O O . ASP A 1 366 ? 8.171 9.120 -5.922 1.00 94.94 366 ASP A O 1
ATOM 2822 N N . LYS A 1 367 ? 8.590 9.316 -8.101 1.00 96.56 367 LYS A N 1
ATOM 2823 C CA . LYS A 1 367 ? 7.691 8.230 -8.493 1.00 96.56 367 LYS A CA 1
ATOM 2824 C C . LYS A 1 367 ? 8.495 6.974 -8.764 1.00 96.56 367 LYS A C 1
ATOM 2826 O O . LYS A 1 367 ? 9.419 6.996 -9.562 1.00 96.56 367 LYS A O 1
ATOM 2831 N N . VAL A 1 368 ? 8.098 5.865 -8.155 1.00 97.38 368 VAL A N 1
ATOM 2832 C CA . VAL A 1 368 ? 8.722 4.559 -8.399 1.00 97.38 368 VAL A CA 1
ATOM 2833 C C . VAL A 1 368 ? 7.661 3.486 -8.597 1.00 97.38 368 VAL A C 1
ATOM 2835 O O . VAL A 1 368 ? 6.561 3.571 -8.054 1.00 97.38 368 VAL A O 1
ATOM 2838 N N . ILE A 1 369 ? 7.981 2.463 -9.379 1.00 97.94 369 ILE A N 1
ATOM 2839 C CA . ILE A 1 369 ? 7.172 1.254 -9.515 1.00 97.94 369 ILE A CA 1
ATOM 2840 C C . ILE A 1 369 ? 7.839 0.171 -8.683 1.00 97.94 369 ILE A C 1
ATOM 2842 O O . ILE A 1 369 ? 8.986 -0.194 -8.931 1.00 97.94 369 ILE A O 1
ATOM 2846 N N . VAL A 1 370 ? 7.126 -0.350 -7.694 1.00 98.06 370 VAL A N 1
ATOM 2847 C CA . VAL A 1 370 ? 7.632 -1.413 -6.830 1.00 98.06 370 VAL A CA 1
ATOM 2848 C C . VAL A 1 370 ? 6.946 -2.717 -7.184 1.00 98.06 370 VAL A C 1
ATOM 2850 O O . VAL A 1 370 ? 5.718 -2.792 -7.201 1.00 98.06 370 VAL A O 1
ATOM 2853 N N . HIS A 1 371 ? 7.752 -3.745 -7.422 1.00 98.25 371 HIS A N 1
ATOM 2854 C CA . HIS A 1 371 ? 7.321 -5.127 -7.545 1.00 98.25 371 HIS A CA 1
ATOM 2855 C C . HIS A 1 371 ? 7.743 -5.888 -6.295 1.00 98.25 371 HIS A C 1
ATOM 2857 O O . HIS A 1 371 ? 8.930 -5.954 -5.981 1.00 98.25 371 HIS A O 1
ATOM 2863 N N . VAL A 1 372 ? 6.776 -6.478 -5.604 1.00 98.00 372 VAL A N 1
ATOM 2864 C CA . VAL A 1 372 ? 7.013 -7.328 -4.439 1.00 98.00 372 VAL A CA 1
ATOM 2865 C C . VAL A 1 372 ? 6.583 -8.745 -4.786 1.00 98.00 372 VAL A C 1
ATOM 2867 O O . VAL A 1 372 ? 5.497 -8.965 -5.325 1.00 98.00 372 VAL A O 1
ATOM 2870 N N . ARG A 1 373 ? 7.449 -9.707 -4.487 1.00 98.00 373 ARG A N 1
ATOM 2871 C CA . ARG A 1 373 ? 7.221 -11.136 -4.678 1.00 98.00 373 ARG A CA 1
ATOM 2872 C C . ARG A 1 373 ? 7.491 -11.844 -3.359 1.00 98.00 373 ARG A C 1
ATOM 2874 O O . ARG A 1 373 ? 8.621 -11.803 -2.889 1.00 98.00 373 ARG A O 1
ATOM 2881 N N . LEU A 1 374 ? 6.485 -12.509 -2.805 1.00 97.06 374 LEU A N 1
ATOM 2882 C CA . LEU A 1 374 ? 6.636 -13.399 -1.656 1.00 97.06 374 LEU A CA 1
ATOM 2883 C C . LEU A 1 374 ? 6.495 -14.842 -2.140 1.00 97.06 374 LEU A C 1
ATOM 2885 O O . LEU A 1 374 ? 5.509 -15.185 -2.792 1.00 97.06 374 LEU A O 1
ATOM 2889 N N . ARG A 1 375 ? 7.490 -15.674 -1.858 1.00 97.56 375 ARG A N 1
ATOM 2890 C CA . ARG A 1 375 ? 7.563 -17.069 -2.284 1.00 97.56 375 ARG A CA 1
ATOM 2891 C C . ARG A 1 375 ? 7.614 -17.969 -1.053 1.00 97.56 375 ARG A C 1
ATOM 2893 O O . ARG A 1 375 ? 8.656 -18.053 -0.412 1.00 97.56 375 ARG A O 1
ATOM 2900 N N . GLY A 1 376 ? 6.500 -18.622 -0.745 1.00 94.75 376 GLY A N 1
ATOM 2901 C CA . GLY A 1 376 ? 6.458 -19.747 0.189 1.00 94.75 376 GLY A CA 1
ATOM 2902 C C . GLY A 1 376 ? 6.760 -21.069 -0.517 1.00 94.75 376 GLY A C 1
ATOM 2903 O O . GLY A 1 376 ? 7.089 -21.087 -1.709 1.00 94.75 376 GLY A O 1
ATOM 2904 N N . ASP A 1 377 ? 6.626 -22.172 0.216 1.00 92.38 377 ASP A N 1
ATOM 2905 C CA . ASP A 1 377 ? 6.868 -23.516 -0.320 1.00 92.38 377 ASP A CA 1
ATOM 2906 C C . ASP A 1 377 ? 5.813 -23.923 -1.364 1.00 92.38 377 ASP A C 1
ATOM 2908 O O . ASP A 1 377 ? 6.169 -24.348 -2.464 1.00 92.38 377 ASP A O 1
ATOM 2912 N N . ASP A 1 378 ? 4.530 -23.686 -1.070 1.00 92.00 378 ASP A N 1
ATOM 2913 C CA . ASP A 1 378 ? 3.411 -24.096 -1.935 1.00 92.00 378 ASP A CA 1
ATOM 2914 C C . ASP A 1 378 ? 2.774 -22.946 -2.727 1.00 92.00 378 ASP A C 1
ATOM 2916 O O . ASP A 1 378 ? 2.026 -23.172 -3.682 1.00 92.00 378 ASP A O 1
ATOM 2920 N N . GLN A 1 379 ? 3.048 -21.696 -2.344 1.00 93.50 379 GLN A N 1
ATOM 2921 C CA . GLN A 1 379 ? 2.359 -20.531 -2.890 1.00 93.50 379 GLN A CA 1
ATOM 2922 C C . GLN A 1 379 ? 3.321 -19.383 -3.179 1.00 93.50 379 GLN A C 1
ATOM 2924 O O . GLN A 1 379 ? 4.248 -19.090 -2.425 1.00 93.50 379 GLN A O 1
ATOM 2929 N N . GLU A 1 380 ? 3.059 -18.688 -4.281 1.00 95.69 380 GLU A N 1
ATOM 2930 C CA . GLU A 1 380 ? 3.779 -17.487 -4.667 1.00 95.69 380 GLU A CA 1
ATOM 2931 C C . GLU A 1 380 ? 2.793 -16.335 -4.863 1.00 95.69 380 GLU A C 1
ATOM 2933 O O . GLU A 1 380 ? 1.897 -16.411 -5.702 1.00 95.69 380 GLU A O 1
ATOM 2938 N N . MET A 1 381 ? 2.989 -15.251 -4.118 1.00 96.00 381 MET A N 1
ATOM 2939 C CA . MET A 1 381 ? 2.182 -14.039 -4.214 1.00 96.00 381 MET A CA 1
ATOM 2940 C C . MET A 1 381 ? 3.004 -12.912 -4.838 1.00 96.00 381 MET A C 1
ATOM 2942 O O . MET A 1 381 ? 4.185 -12.727 -4.530 1.00 96.00 381 MET A O 1
ATOM 2946 N N . ARG A 1 382 ? 2.385 -12.145 -5.739 1.00 97.69 382 ARG A N 1
ATOM 2947 C CA . ARG A 1 382 ? 3.028 -11.032 -6.447 1.00 97.69 382 ARG A CA 1
ATOM 2948 C C . ARG A 1 382 ? 2.141 -9.811 -6.404 1.00 97.69 382 ARG A C 1
ATOM 2950 O O . ARG A 1 382 ? 0.958 -9.902 -6.702 1.00 97.69 382 ARG A O 1
ATOM 2957 N N . THR A 1 383 ? 2.739 -8.661 -6.144 1.00 97.25 383 THR A N 1
ATOM 2958 C CA . THR A 1 383 ? 2.029 -7.390 -6.191 1.00 97.25 383 THR A CA 1
ATOM 2959 C C . THR A 1 383 ? 2.894 -6.299 -6.797 1.00 97.25 383 THR A C 1
ATOM 2961 O O . THR A 1 383 ? 4.127 -6.359 -6.783 1.00 97.25 383 THR A O 1
ATOM 2964 N N . GLN A 1 384 ? 2.226 -5.315 -7.382 1.00 97.75 384 GLN A N 1
ATOM 2965 C CA . GLN A 1 384 ? 2.838 -4.161 -8.015 1.00 97.75 384 GLN A CA 1
ATOM 2966 C C . GLN A 1 384 ? 2.108 -2.910 -7.544 1.00 97.75 384 GLN A C 1
ATOM 2968 O O . GLN A 1 384 ? 0.878 -2.858 -7.572 1.00 97.75 384 GLN A O 1
ATOM 2973 N N . ALA A 1 385 ? 2.858 -1.867 -7.197 1.00 97.50 385 ALA A N 1
ATOM 2974 C CA . ALA A 1 385 ? 2.282 -0.552 -6.960 1.00 97.50 385 ALA A CA 1
ATOM 2975 C C . ALA A 1 385 ? 3.161 0.563 -7.518 1.00 97.50 385 ALA A C 1
ATOM 2977 O O . ALA A 1 385 ? 4.388 0.496 -7.478 1.00 97.50 385 ALA A O 1
ATOM 2978 N N . ASN A 1 386 ? 2.500 1.615 -7.995 1.00 97.44 386 ASN A N 1
ATOM 2979 C CA . ASN A 1 386 ? 3.142 2.884 -8.304 1.00 97.44 386 ASN A CA 1
ATOM 2980 C C . ASN A 1 386 ? 3.128 3.718 -7.021 1.00 97.44 386 ASN A C 1
ATOM 2982 O O . ASN A 1 386 ? 2.052 4.057 -6.524 1.00 97.44 386 ASN A O 1
ATOM 2986 N N . LEU A 1 387 ? 4.303 4.008 -6.478 1.00 96.19 387 LEU A N 1
ATOM 2987 C CA . LEU A 1 387 ? 4.473 4.780 -5.255 1.00 96.19 387 LEU A CA 1
ATOM 2988 C C . LEU A 1 387 ? 4.928 6.196 -5.577 1.00 96.19 387 LEU A C 1
ATOM 2990 O O . LEU A 1 387 ? 5.704 6.422 -6.503 1.00 96.19 387 LEU A O 1
ATOM 2994 N N . ASP A 1 388 ? 4.430 7.136 -4.784 1.00 95.19 388 ASP A N 1
ATOM 2995 C CA . ASP A 1 388 ? 4.854 8.530 -4.781 1.00 95.19 388 ASP A CA 1
ATOM 2996 C C . ASP A 1 388 ? 5.600 8.778 -3.464 1.00 95.19 388 ASP A C 1
ATOM 2998 O O . ASP A 1 388 ? 4.982 8.914 -2.411 1.00 95.19 388 ASP A O 1
ATOM 3002 N N . LEU A 1 389 ? 6.931 8.777 -3.531 1.00 93.38 389 LEU A N 1
ATOM 3003 C CA . LEU A 1 389 ? 7.884 8.950 -2.428 1.00 93.38 389 LEU A CA 1
ATOM 3004 C C . LEU A 1 389 ? 8.033 10.417 -1.994 1.00 93.38 389 LEU A C 1
ATOM 3006 O O . LEU A 1 389 ? 8.961 10.780 -1.259 1.00 93.38 389 LEU A O 1
ATOM 3010 N N . ARG A 1 390 ? 7.138 11.297 -2.452 1.00 89.75 390 ARG A N 1
ATOM 3011 C CA . ARG A 1 390 ? 6.994 12.626 -1.864 1.00 89.75 390 ARG A CA 1
ATOM 3012 C C . ARG A 1 390 ? 6.603 12.466 -0.412 1.00 89.75 390 ARG A C 1
ATOM 3014 O O . ARG A 1 390 ? 5.751 11.648 -0.077 1.00 89.75 390 ARG A O 1
ATOM 3021 N N . GLU A 1 391 ? 7.225 13.273 0.435 1.00 75.31 391 GLU A N 1
ATOM 3022 C CA . GLU A 1 391 ? 6.885 13.354 1.846 1.00 75.31 391 GLU A CA 1
ATOM 3023 C C . GLU A 1 391 ? 5.432 13.829 1.951 1.00 75.31 391 GLU A C 1
ATOM 3025 O O . GLU A 1 391 ? 5.117 15.018 1.880 1.00 75.31 391 GLU A O 1
ATOM 3030 N N . ARG A 1 392 ? 4.501 12.874 2.014 1.00 65.62 392 ARG A N 1
ATOM 3031 C CA . ARG A 1 392 ? 3.107 13.178 2.286 1.00 65.62 392 ARG A CA 1
ATOM 3032 C C . ARG A 1 392 ? 3.058 13.504 3.756 1.00 65.62 392 ARG A C 1
ATOM 3034 O O . ARG A 1 392 ? 3.054 12.613 4.598 1.00 65.62 392 ARG A O 1
ATOM 3041 N N . THR A 1 393 ? 3.015 14.792 4.066 1.00 57.44 393 THR A N 1
ATOM 3042 C CA . THR A 1 393 ? 2.637 15.244 5.396 1.00 57.44 393 THR A CA 1
ATOM 3043 C C . THR A 1 393 ? 1.249 14.658 5.652 1.00 57.44 393 THR A C 1
ATOM 3045 O O . THR A 1 393 ? 0.256 15.156 5.118 1.00 57.44 393 THR A O 1
ATOM 3048 N N . ALA A 1 394 ? 1.170 13.567 6.422 1.00 54.97 394 ALA A N 1
ATOM 3049 C CA . ALA A 1 394 ? -0.084 12.882 6.750 1.00 54.97 394 ALA A CA 1
ATOM 3050 C C . ALA A 1 394 ? -1.136 13.855 7.330 1.00 54.97 394 ALA A C 1
ATOM 3052 O O . ALA A 1 394 ? -2.338 13.620 7.238 1.00 54.97 394 ALA A O 1
ATOM 3053 N N . ALA A 1 395 ? -0.679 15.007 7.830 1.00 52.72 395 ALA A N 1
ATOM 3054 C CA . ALA A 1 395 ? -1.482 16.128 8.293 1.00 52.72 395 ALA A CA 1
ATOM 3055 C C . ALA A 1 395 ? -2.358 16.818 7.222 1.00 52.72 395 ALA A C 1
ATOM 3057 O O . ALA A 1 395 ? -3.362 17.418 7.588 1.00 52.72 395 ALA A O 1
ATOM 3058 N N . SER A 1 396 ? -2.054 16.747 5.917 1.00 49.28 396 SER A N 1
ATOM 3059 C CA . SER A 1 396 ? -2.842 17.495 4.909 1.00 49.28 396 SER A CA 1
ATOM 3060 C C . SER A 1 396 ? -4.165 16.827 4.506 1.00 49.28 396 SER A C 1
ATOM 3062 O O . SER A 1 396 ? -5.000 17.466 3.870 1.00 49.28 396 SER A O 1
ATOM 3064 N N . ALA A 1 397 ? -4.395 15.562 4.876 1.00 49.47 397 ALA A N 1
ATOM 3065 C CA . ALA A 1 397 ? -5.660 14.870 4.602 1.00 49.47 397 ALA A CA 1
ATOM 3066 C C . ALA A 1 397 ? -6.687 15.000 5.742 1.00 49.47 397 ALA A C 1
ATOM 3068 O O . ALA A 1 397 ? -7.850 14.637 5.568 1.00 49.47 397 ALA A O 1
ATOM 3069 N N . TRP A 1 398 ? -6.283 15.545 6.893 1.00 47.47 398 TRP A N 1
ATOM 3070 C CA . TRP A 1 398 ? -7.164 15.813 8.027 1.00 47.47 398 TRP A CA 1
ATOM 3071 C C . TRP A 1 398 ? -7.579 17.286 8.017 1.00 47.47 398 TRP A C 1
ATOM 3073 O O . TRP A 1 398 ? -7.206 18.074 8.880 1.00 47.47 398 TRP A O 1
ATOM 3083 N N . THR A 1 399 ? -8.345 17.690 7.003 1.00 50.31 399 THR A N 1
ATOM 3084 C CA . THR A 1 399 ? -9.129 18.922 7.132 1.00 50.31 399 THR A CA 1
ATOM 3085 C C . THR A 1 399 ? -10.338 18.589 8.007 1.00 50.31 399 THR A C 1
ATOM 3087 O O . THR A 1 399 ? -11.149 17.744 7.611 1.00 50.31 399 THR A O 1
ATOM 3090 N N . PRO A 1 400 ? -10.467 19.166 9.219 1.00 59.81 400 PRO A N 1
ATOM 3091 C CA . PRO A 1 400 ? -11.667 18.978 10.021 1.00 59.81 400 PRO A CA 1
ATOM 3092 C C . PRO A 1 400 ? -12.855 19.455 9.187 1.00 59.81 400 PRO A C 1
ATOM 3094 O O . PRO A 1 400 ? -12.919 20.617 8.790 1.00 59.81 400 PRO A O 1
ATOM 3097 N N . ARG A 1 401 ? -13.775 18.539 8.868 1.00 58.50 401 ARG A N 1
ATOM 3098 C CA . ARG A 1 401 ? -15.031 18.883 8.200 1.00 58.50 401 ARG A CA 1
ATOM 3099 C C . ARG A 1 401 ? -15.914 19.617 9.206 1.00 58.50 401 ARG A C 1
ATOM 3101 O O . ARG A 1 401 ? -16.701 18.991 9.907 1.00 58.50 401 ARG A O 1
ATOM 3108 N N . GLY A 1 402 ? -15.708 20.923 9.314 1.00 61.16 402 GLY A N 1
ATOM 3109 C CA . GLY A 1 402 ? -16.588 21.846 10.013 1.00 61.16 402 GLY A CA 1
ATOM 3110 C C . GLY A 1 402 ? -17.134 22.865 9.024 1.00 61.16 402 GLY A C 1
ATOM 3111 O O . GLY A 1 402 ? -16.464 23.855 8.756 1.00 61.16 402 GLY A O 1
ATOM 3112 N N . GLU A 1 403 ? -18.331 22.607 8.503 1.00 39.34 403 GLU A N 1
ATOM 3113 C CA . GLU A 1 403 ? -19.295 23.639 8.096 1.00 39.34 403 GLU A CA 1
ATOM 3114 C C . GLU A 1 403 ? -20.661 23.285 8.682 1.00 39.34 403 GLU A C 1
ATOM 3116 O O . GLU A 1 403 ? -21.044 22.091 8.603 1.00 39.34 403 GLU A O 1
#

Organism: NCBI:txid406547